Protein AF-0000000079568875 (afdb_homodimer)

pLDDT: mean 95.71, std 5.79, range [50.25, 98.94]

Radius of gyration: 26.36 Å; Cα contacts (8 Å, |Δi|>4): 1216; chains: 2; bounding box: 43×84×56 Å

Solvent-accessible surface area (backbone atoms only — not comparable to full-atom values): 26878 Å² total; per-residue (Å²): 128,64,72,65,57,73,48,36,32,41,36,48,32,33,35,35,62,74,37,26,36,55,71,49,32,50,74,90,51,99,58,26,78,40,77,42,55,37,32,36,49,31,33,36,41,29,47,96,91,43,25,36,34,37,36,36,24,55,42,72,68,55,50,71,69,42,86,59,63,56,48,77,68,51,53,69,60,60,56,35,43,78,38,34,37,56,46,73,54,25,47,32,32,36,37,34,48,71,41,40,62,25,36,47,42,66,82,63,36,82,56,31,38,32,36,36,37,44,53,37,59,55,52,73,67,38,73,61,38,68,71,44,77,63,36,46,76,38,34,44,69,66,43,53,50,52,51,51,50,36,47,74,68,67,37,52,48,72,36,86,57,68,46,72,80,53,98,39,36,33,39,35,59,36,34,9,51,41,78,25,22,38,30,40,39,37,59,48,96,64,28,29,37,24,42,30,34,66,65,22,41,30,67,61,20,57,74,66,62,41,55,52,43,66,57,30,23,42,69,37,31,56,51,28,36,53,49,50,50,62,72,24,47,93,53,23,30,79,41,44,32,24,34,58,56,54,62,73,76,33,51,56,48,95,51,80,44,36,27,43,57,60,16,53,127,128,64,72,65,57,72,47,36,33,41,37,47,31,33,35,34,62,73,37,27,37,56,70,50,32,49,74,90,51,99,59,26,78,41,76,42,54,36,33,36,49,30,36,38,41,30,48,98,91,43,26,37,34,37,36,37,24,54,42,72,69,53,50,72,68,42,86,57,64,55,48,78,68,50,52,70,60,60,56,36,42,76,38,34,37,54,44,72,54,26,47,33,32,36,37,34,49,71,41,40,63,25,37,48,43,66,81,63,36,83,56,30,37,33,38,37,36,43,54,36,58,55,52,74,67,38,74,60,38,68,70,45,77,63,37,48,75,38,32,45,72,69,43,54,51,52,52,51,51,38,48,74,68,67,37,51,49,72,36,86,56,68,45,72,81,54,99,40,36,34,39,35,58,36,34,9,54,41,79,26,22,38,30,38,38,36,58,46,96,64,28,28,36,23,41,30,33,66,65,22,42,30,66,62,21,57,75,65,64,42,54,52,43,64,57,33,23,43,71,37,32,57,51,27,36,53,48,52,49,61,72,24,47,94,54,23,30,77,42,44,33,24,34,61,56,54,60,72,75,35,51,56,47,97,52,80,44,36,27,44,56,60,15,54,126

Structure (mmCIF, N/CA/C/O backbone):
data_AF-0000000079568875-model_v1
#
loop_
_entity.id
_entity.type
_entity.pdbx_description
1 polymer 'MBL fold metallo-hydrolase'
#
loop_
_atom_site.group_PDB
_atom_site.id
_atom_site.type_symbol
_atom_site.label_atom_id
_atom_site.label_alt_id
_atom_site.label_comp_id
_atom_site.label_asym_id
_atom_site.label_entity_id
_atom_site.label_seq_id
_atom_site.pdbx_PDB_ins_code
_atom_site.Cartn_x
_atom_site.Cartn_y
_atom_site.Cartn_z
_atom_site.occupancy
_atom_site.B_iso_or_equiv
_atom_site.auth_seq_id
_atom_site.auth_comp_id
_atom_site.auth_asym_id
_atom_site.auth_atom_id
_atom_site.pdbx_PDB_model_num
ATOM 1 N N . MET A 1 1 ? 5.371 -44.625 -18.844 1 50.5 1 MET A N 1
ATOM 2 C CA . MET A 1 1 ? 5.051 -43.281 -18.406 1 50.5 1 MET A CA 1
ATOM 3 C C . MET A 1 1 ? 3.543 -43.094 -18.281 1 50.5 1 MET A C 1
ATOM 5 O O . MET A 1 1 ? 2.779 -43.562 -19.125 1 50.5 1 MET A O 1
ATOM 9 N N . SER A 1 2 ? 3.078 -42.688 -17.047 1 70.81 2 SER A N 1
ATOM 10 C CA . SER A 1 2 ? 1.64 -42.531 -16.859 1 70.81 2 SER A CA 1
ATOM 11 C C . SER A 1 2 ? 1.032 -41.594 -17.906 1 70.81 2 SER A C 1
ATOM 13 O O . SER A 1 2 ? 1.707 -40.719 -18.422 1 70.81 2 SER A O 1
ATOM 15 N N . GLU A 1 3 ? -0.053 -41.969 -18.438 1 90.38 3 GLU A N 1
ATOM 16 C CA . GLU A 1 3 ? -0.771 -41.219 -19.453 1 90.38 3 GLU A CA 1
ATOM 17 C C . GLU A 1 3 ? -0.977 -39.75 -19 1 90.38 3 GLU A C 1
ATOM 19 O O . GLU A 1 3 ? -1.307 -39.531 -17.828 1 90.38 3 GLU A O 1
ATOM 24 N N . ARG A 1 4 ? -0.599 -38.906 -19.922 1 95.25 4 ARG A N 1
ATOM 25 C CA . ARG A 1 4 ? -0.743 -37.5 -19.641 1 95.25 4 ARG A CA 1
ATOM 26 C C . ARG A 1 4 ? -2.195 -37.125 -19.328 1 95.25 4 ARG A C 1
ATOM 28 O O . ARG A 1 4 ? -3.096 -37.469 -20.109 1 95.25 4 ARG A O 1
ATOM 35 N N . GLN A 1 5 ? -2.375 -36.5 -18.203 1 96.25 5 GLN A N 1
ATOM 36 C CA . GLN A 1 5 ? -3.691 -35.969 -17.828 1 96.25 5 GLN A CA 1
ATOM 37 C C . GLN A 1 5 ? -3.959 -34.625 -18.469 1 96.25 5 GLN A C 1
ATOM 39 O O . GLN A 1 5 ? -3.057 -33.781 -18.562 1 96.25 5 GLN A O 1
ATOM 44 N N . HIS A 1 6 ? -5.242 -34.438 -18.938 1 96.62 6 HIS A N 1
ATOM 45 C CA . HIS A 1 6 ? -5.633 -33.156 -19.516 1 96.62 6 HIS A CA 1
ATOM 46 C C . HIS A 1 6 ? -6.559 -32.375 -18.578 1 96.62 6 HIS A C 1
ATOM 48 O O . HIS A 1 6 ? -7.344 -32.969 -17.844 1 96.62 6 HIS A O 1
ATOM 54 N N . GLY A 1 7 ? -6.418 -31.062 -18.594 1 97.31 7 GLY A N 1
ATOM 55 C CA . GLY A 1 7 ? -7.215 -30.203 -17.734 1 97.31 7 GLY A CA 1
ATOM 56 C C . GLY A 1 7 ? -6.414 -29.062 -17.125 1 97.31 7 GLY A C 1
ATOM 57 O O . GLY A 1 7 ? -5.344 -28.719 -17.609 1 97.31 7 GLY A O 1
ATOM 58 N N . VAL A 1 8 ? -7.047 -28.438 -16.156 1 98.62 8 VAL A N 1
ATOM 59 C CA . VAL A 1 8 ? -6.402 -27.406 -15.352 1 98.62 8 VAL A CA 1
ATOM 60 C C . VAL A 1 8 ? -6.172 -27.922 -13.938 1 98.62 8 VAL A C 1
ATOM 62 O O . VAL A 1 8 ? -7.078 -28.484 -13.32 1 98.62 8 VAL A O 1
ATOM 65 N N . PHE A 1 9 ? -4.934 -27.719 -13.453 1 98.81 9 PHE A N 1
ATOM 66 C CA . PHE A 1 9 ? -4.578 -28.344 -12.18 1 98.81 9 PHE A CA 1
ATOM 67 C C . PHE A 1 9 ? -3.818 -27.359 -11.297 1 98.81 9 PHE A C 1
ATOM 69 O O . PHE A 1 9 ? -3.105 -26.5 -11.789 1 98.81 9 PHE A O 1
ATOM 76 N N . ALA A 1 10 ? -4.035 -27.516 -10.023 1 98.88 10 ALA A N 1
ATOM 77 C CA . ALA A 1 10 ? -3.137 -26.953 -9.008 1 98.88 10 ALA A CA 1
ATOM 78 C C . ALA A 1 10 ? -2.238 -28.047 -8.422 1 98.88 10 ALA A C 1
ATOM 80 O O . ALA A 1 10 ? -2.719 -29.109 -8.023 1 98.88 10 ALA A O 1
ATOM 81 N N . LEU A 1 11 ? -0.966 -27.812 -8.422 1 98.88 11 LEU A N 1
ATOM 82 C CA . LEU A 1 11 ? -0.002 -28.719 -7.801 1 98.88 11 LEU A CA 1
ATOM 83 C C . LEU A 1 11 ? 0.6 -28.078 -6.551 1 98.88 11 LEU A C 1
ATOM 85 O O . LEU A 1 11 ? 1.311 -27.078 -6.641 1 98.88 11 LEU A O 1
ATOM 89 N N . ARG A 1 12 ? 0.285 -28.641 -5.395 1 98.81 12 ARG A N 1
ATOM 90 C CA . ARG A 1 12 ? 0.771 -28.125 -4.117 1 98.81 12 ARG A CA 1
ATOM 91 C C . ARG A 1 12 ? 2.217 -28.547 -3.873 1 98.81 12 ARG A C 1
ATOM 93 O O . ARG A 1 12 ? 2.502 -29.734 -3.697 1 98.81 12 ARG A O 1
ATOM 100 N N . TYR A 1 13 ? 3.098 -27.594 -3.797 1 98.56 13 TYR A N 1
ATOM 101 C CA . TYR A 1 13 ? 4.496 -28 -3.705 1 98.56 13 TYR A CA 1
ATOM 102 C C . TYR A 1 13 ? 5.051 -27.734 -2.311 1 98.56 13 TYR A C 1
ATOM 104 O O . TYR A 1 13 ? 6.125 -28.219 -1.959 1 98.56 13 TYR A O 1
ATOM 112 N N . ALA A 1 14 ? 4.344 -26.969 -1.514 1 98.06 14 ALA A N 1
ATOM 113 C CA . ALA A 1 14 ? 4.789 -26.703 -0.148 1 98.06 14 ALA A CA 1
ATOM 114 C C . ALA A 1 14 ? 3.633 -26.219 0.721 1 98.06 14 ALA A C 1
ATOM 116 O O . ALA A 1 14 ? 2.562 -25.875 0.208 1 98.06 14 ALA A O 1
ATOM 117 N N . ARG A 1 15 ? 3.871 -26.25 2.016 1 97.06 15 ARG A N 1
ATOM 118 C CA . ARG A 1 15 ? 2.939 -25.75 3.021 1 97.06 15 ARG A CA 1
ATOM 119 C C . ARG A 1 15 ? 3.684 -25.094 4.184 1 97.06 15 ARG A C 1
ATOM 121 O O . ARG A 1 15 ? 4.711 -25.609 4.633 1 97.06 15 ARG A O 1
ATOM 128 N N . ARG A 1 16 ? 3.18 -23.969 4.578 1 95.69 16 ARG A N 1
ATOM 129 C CA . ARG A 1 16 ? 3.641 -23.344 5.812 1 95.69 16 ARG A CA 1
ATOM 130 C C . ARG A 1 16 ? 2.537 -23.328 6.867 1 95.69 16 ARG A C 1
ATOM 132 O O . ARG A 1 16 ? 1.485 -22.719 6.664 1 95.69 16 ARG A O 1
ATOM 139 N N . SER A 1 17 ? 2.785 -23.953 8.023 1 91.81 17 SER A N 1
ATOM 140 C CA . SER A 1 17 ? 1.739 -24.109 9.031 1 91.81 17 SER A CA 1
ATOM 141 C C . SER A 1 17 ? 1.896 -23.094 10.156 1 91.81 17 SER A C 1
ATOM 143 O O . SER A 1 17 ? 0.964 -22.859 10.93 1 91.81 17 SER A O 1
ATOM 145 N N . ASP A 1 18 ? 3.029 -22.531 10.258 1 90.56 18 ASP A N 1
ATOM 146 C CA . ASP A 1 18 ? 3.311 -21.641 11.383 1 90.56 18 ASP A CA 1
ATOM 147 C C . ASP A 1 18 ? 3.104 -20.172 10.977 1 90.56 18 ASP A C 1
ATOM 149 O O . ASP A 1 18 ? 4.047 -19.391 11.008 1 90.56 18 ASP A O 1
ATOM 153 N N . SER A 1 19 ? 1.958 -19.781 10.555 1 91.56 19 SER A N 1
ATOM 154 C CA . SER A 1 19 ? 1.587 -18.406 10.266 1 91.56 19 SER A CA 1
ATOM 155 C C . SER A 1 19 ? 0.237 -18.062 10.883 1 91.56 19 SER A C 1
ATOM 157 O O . SER A 1 19 ? -0.527 -18.938 11.266 1 91.56 19 SER A O 1
ATOM 159 N N . THR A 1 20 ? 0.05 -16.875 11.078 1 91.25 20 THR A N 1
ATOM 160 C CA . THR A 1 20 ? -1.18 -16.375 11.68 1 91.25 20 THR A CA 1
ATOM 161 C C . THR A 1 20 ? -1.917 -15.453 10.719 1 91.25 20 THR A C 1
ATOM 163 O O . THR A 1 20 ? -1.398 -15.117 9.648 1 91.25 20 THR A O 1
ATOM 166 N N . ARG A 1 21 ? -3.109 -15.086 11.07 1 91.88 21 ARG A N 1
ATOM 167 C CA . ARG A 1 21 ? -3.891 -14.164 10.258 1 91.88 21 ARG A CA 1
ATOM 168 C C . ARG A 1 21 ? -3.162 -12.836 10.078 1 91.88 21 ARG A C 1
ATOM 170 O O . ARG A 1 21 ? -3.26 -12.203 9.031 1 91.88 21 ARG A O 1
ATOM 177 N N . ALA A 1 22 ? -2.404 -12.367 11.055 1 88.44 22 ALA A N 1
ATOM 178 C CA . ALA A 1 22 ? -1.67 -11.109 11 1 88.44 22 ALA A CA 1
ATOM 179 C C . ALA A 1 22 ? -0.637 -11.125 9.883 1 88.44 22 ALA A C 1
ATOM 181 O O . ALA A 1 22 ? -0.319 -10.078 9.312 1 88.44 22 ALA A O 1
ATOM 182 N N . ASP A 1 23 ? -0.276 -12.289 9.484 1 90 23 ASP A N 1
ATOM 183 C CA . ASP A 1 23 ? 0.713 -12.422 8.422 1 90 23 ASP A CA 1
ATOM 184 C C . ASP A 1 23 ? 0.075 -12.219 7.051 1 90 23 ASP A C 1
ATOM 186 O O . ASP A 1 23 ? 0.775 -11.977 6.062 1 90 23 ASP A O 1
ATOM 190 N N . HIS A 1 24 ? -1.28 -12.297 7.051 1 93.56 24 HIS A N 1
ATOM 191 C CA . HIS A 1 24 ? -1.854 -12.531 5.73 1 93.56 24 HIS A CA 1
ATOM 192 C C . HIS A 1 24 ? -2.904 -11.484 5.387 1 93.56 24 HIS A C 1
ATOM 194 O O . HIS A 1 24 ? -3.369 -11.414 4.25 1 93.56 24 HIS A O 1
ATOM 200 N N . PHE A 1 25 ? -3.242 -10.711 6.324 1 93.62 25 PH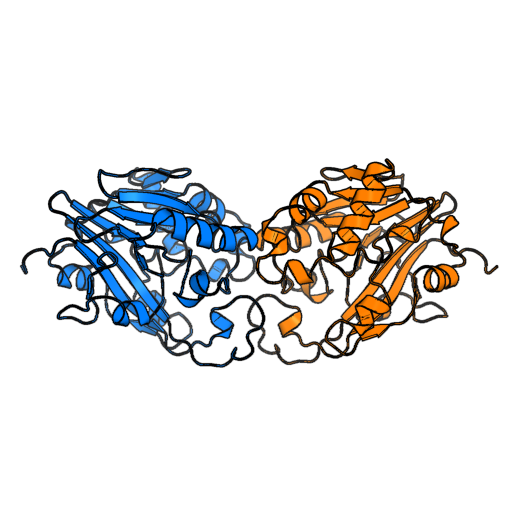E A N 1
ATOM 201 C CA . PHE A 1 25 ? -4.293 -9.742 6.035 1 93.62 25 PHE A CA 1
ATOM 202 C C . PHE A 1 25 ? -3.836 -8.328 6.379 1 93.62 25 PHE A C 1
ATOM 204 O O . PHE A 1 25 ? -3.17 -8.117 7.395 1 93.62 25 PHE A O 1
ATOM 211 N N . TYR A 1 26 ? -4.152 -7.438 5.492 1 94.56 26 TYR A N 1
ATOM 212 C CA . TYR A 1 26 ? -3.854 -6.02 5.68 1 94.56 26 TYR A CA 1
ATOM 213 C C . TYR A 1 26 ? -4.707 -5.426 6.797 1 94.56 26 TYR A C 1
ATOM 215 O O . TYR A 1 26 ? -5.914 -5.672 6.859 1 94.56 26 TYR A O 1
ATOM 223 N N . GLY A 1 27 ? -4.094 -4.598 7.633 1 85.88 27 GLY A N 1
ATOM 224 C CA . GLY A 1 27 ? -4.82 -3.918 8.695 1 85.88 27 GLY A CA 1
ATOM 225 C C . GLY A 1 27 ? -4.988 -4.766 9.945 1 85.88 27 GLY A C 1
ATOM 226 O O . GLY A 1 27 ? -4.301 -5.777 10.109 1 85.88 27 GLY A O 1
ATOM 227 N N . HIS A 1 28 ? -5.844 -4.215 10.828 1 76.31 28 HIS A N 1
ATOM 228 C CA . HIS A 1 28 ? -6.066 -4.891 12.102 1 76.31 28 HIS A CA 1
ATOM 229 C C . HIS A 1 28 ? -7.18 -5.926 11.984 1 76.31 28 HIS A C 1
ATOM 231 O O . HIS A 1 28 ? -8.234 -5.648 11.414 1 76.31 28 HIS A O 1
ATOM 237 N N . ASP A 1 29 ? -6.789 -7.105 12.336 1 77.25 29 ASP A N 1
ATOM 238 C CA . ASP A 1 29 ? -7.746 -8.195 12.477 1 77.25 29 ASP A CA 1
ATOM 239 C C . ASP A 1 29 ? -7.906 -8.609 13.938 1 77.25 29 ASP A C 1
ATOM 241 O O . ASP A 1 29 ? -6.918 -8.891 14.617 1 77.25 29 ASP A O 1
ATOM 245 N N . PRO A 1 30 ? -9.141 -8.578 14.469 1 79.56 30 PRO A N 1
ATOM 246 C CA . PRO A 1 30 ? -9.312 -9.008 15.859 1 79.56 30 PRO A CA 1
ATOM 247 C C . PRO A 1 30 ? -8.797 -10.422 16.109 1 79.56 30 PRO A C 1
ATOM 249 O O . PRO A 1 30 ? -8.477 -10.773 17.25 1 79.56 30 PRO A O 1
ATOM 252 N N . ARG A 1 31 ? -8.75 -11.258 15.102 1 87.81 31 ARG A N 1
ATOM 253 C CA . ARG A 1 31 ? -8.258 -12.625 15.195 1 87.81 31 ARG A CA 1
ATOM 254 C C . ARG A 1 31 ? -6.832 -12.742 14.664 1 87.81 31 ARG A C 1
ATOM 256 O O . ARG A 1 31 ? -6.465 -13.75 14.062 1 87.81 31 ARG A O 1
ATOM 263 N N . SER A 1 32 ? -6.078 -11.672 14.812 1 84.75 32 SER A N 1
ATOM 264 C CA . SER A 1 32 ? -4.75 -11.555 14.219 1 84.75 32 SER A CA 1
ATOM 265 C C . SER A 1 32 ? -3.855 -12.719 14.617 1 84.75 32 SER A C 1
ATOM 267 O O . SER A 1 32 ? -3.047 -13.195 13.82 1 84.75 32 SER A O 1
ATOM 269 N N . ASP A 1 33 ? -4.051 -13.32 15.766 1 87.25 33 ASP A N 1
ATOM 270 C CA . ASP A 1 33 ? -3.143 -14.336 16.281 1 87.25 33 ASP A CA 1
ATOM 271 C C . ASP A 1 33 ? -3.621 -15.742 15.906 1 87.25 33 ASP A C 1
ATOM 273 O O . ASP A 1 33 ? -2.904 -16.719 16.109 1 87.25 33 ASP A O 1
ATOM 277 N N . ASP A 1 34 ? -4.781 -15.867 15.32 1 92.94 34 ASP A N 1
ATOM 278 C CA . ASP A 1 34 ? -5.277 -17.172 14.906 1 92.94 34 ASP A CA 1
ATOM 279 C C . ASP A 1 34 ? -4.355 -17.812 13.859 1 92.94 34 ASP A C 1
ATOM 281 O O . ASP A 1 34 ? -3.887 -17.125 12.945 1 92.94 34 ASP A O 1
ATOM 285 N N . PRO A 1 35 ? -4.113 -19.125 14.133 1 93.75 35 PRO A N 1
ATOM 286 C CA . PRO A 1 35 ? -3.338 -19.828 13.102 1 93.75 35 PRO A CA 1
ATOM 287 C C . PRO A 1 35 ? -4.004 -19.766 11.727 1 93.75 35 PRO A C 1
ATOM 289 O O . PRO A 1 35 ? -5.23 -19.844 11.633 1 93.75 35 PRO A O 1
ATOM 292 N N . TYR A 1 36 ? -3.242 -19.625 10.742 1 95.12 36 TYR A N 1
ATOM 293 C CA . TYR A 1 36 ? -3.738 -19.516 9.375 1 95.12 36 TYR A CA 1
ATOM 294 C C . TYR A 1 36 ? -2.732 -20.062 8.375 1 95.12 36 TYR A C 1
ATOM 296 O O . TYR A 1 36 ? -1.979 -19.312 7.758 1 95.12 36 TYR A O 1
ATOM 304 N N . PRO A 1 37 ? -2.695 -21.375 8.172 1 95.88 37 PRO A N 1
ATOM 305 C CA . PRO A 1 37 ? -1.71 -22.016 7.297 1 95.88 37 PRO A CA 1
ATOM 306 C C . PRO A 1 37 ? -1.871 -21.594 5.836 1 95.88 37 PRO A C 1
ATOM 308 O O . PRO A 1 37 ? -2.959 -21.188 5.422 1 95.88 37 PRO A O 1
ATOM 311 N N . ILE A 1 38 ? -0.792 -21.719 5.082 1 97 38 ILE A N 1
ATOM 312 C CA . ILE A 1 38 ? -0.843 -21.375 3.666 1 97 38 ILE A CA 1
ATOM 313 C C . ILE A 1 38 ? -0.238 -22.5 2.836 1 97 38 ILE A C 1
ATOM 315 O O . ILE A 1 38 ? 0.722 -23.141 3.262 1 97 38 ILE A O 1
ATOM 319 N N . ASP A 1 39 ? -0.81 -22.766 1.746 1 98.31 39 ASP A N 1
ATOM 320 C CA . ASP A 1 39 ? -0.294 -23.703 0.75 1 98.31 39 ASP A CA 1
ATOM 321 C C . ASP A 1 39 ? 0.37 -22.953 -0.408 1 98.31 39 ASP A C 1
ATOM 323 O O . ASP A 1 39 ? 0.023 -21.812 -0.697 1 98.31 39 ASP A O 1
ATOM 327 N N . TYR A 1 40 ? 1.336 -23.594 -0.992 1 98.44 40 TYR A N 1
ATOM 328 C CA . TYR A 1 40 ? 2.025 -23.062 -2.164 1 98.44 40 TYR A CA 1
ATOM 329 C C . TYR A 1 40 ? 1.755 -23.938 -3.391 1 98.44 40 TYR A C 1
ATOM 331 O O . TYR A 1 40 ? 1.859 -25.156 -3.33 1 98.44 40 TYR A O 1
ATOM 339 N N . PHE A 1 41 ? 1.412 -23.203 -4.488 1 98.81 41 PHE A N 1
ATOM 340 C CA . PHE A 1 41 ? 1.002 -23.922 -5.688 1 98.81 41 PHE A CA 1
ATOM 341 C C . PHE A 1 41 ? 1.788 -23.453 -6.902 1 98.81 41 PHE A C 1
ATOM 343 O O . PHE A 1 41 ? 2.229 -22.297 -6.957 1 98.81 41 PHE A O 1
ATOM 350 N N . ILE A 1 42 ? 1.983 -24.312 -7.816 1 98.88 42 ILE A N 1
ATOM 351 C CA . ILE A 1 42 ? 2.07 -23.969 -9.234 1 98.88 42 ILE A CA 1
ATOM 352 C C . ILE A 1 42 ? 0.851 -24.531 -9.969 1 98.88 42 ILE A C 1
ATOM 354 O O . ILE A 1 42 ? 0.177 -25.438 -9.477 1 98.88 42 ILE A O 1
ATOM 358 N N . TRP A 1 43 ? 0.514 -23.953 -11.109 1 98.88 43 TRP A N 1
ATOM 359 C CA . TRP A 1 43 ? -0.661 -24.422 -11.844 1 98.88 43 TRP A CA 1
ATOM 360 C C . TRP A 1 43 ? -0.272 -24.938 -13.219 1 98.88 43 TRP A C 1
ATOM 362 O O . TRP A 1 43 ? 0.771 -24.562 -13.766 1 98.88 43 TRP A O 1
ATOM 372 N N . VAL A 1 44 ? -1.13 -25.812 -13.727 1 98.81 44 VAL A N 1
ATOM 373 C CA . VAL A 1 44 ? -0.852 -26.453 -15.008 1 98.81 44 VAL A CA 1
ATOM 374 C C . VAL A 1 44 ? -2.107 -26.438 -15.875 1 98.81 44 VAL A C 1
ATOM 376 O O . VAL A 1 44 ? -3.201 -26.75 -15.398 1 98.81 44 VAL A O 1
ATOM 379 N N . ILE A 1 45 ? -1.971 -25.984 -17.047 1 98.56 45 ILE A N 1
ATOM 380 C CA . ILE A 1 45 ? -2.949 -26.203 -18.109 1 98.56 45 ILE A CA 1
ATOM 381 C C . ILE A 1 45 ? -2.426 -27.234 -19.094 1 98.56 45 ILE A C 1
ATOM 383 O O . ILE A 1 45 ? -1.481 -26.969 -19.844 1 98.56 45 ILE A O 1
ATOM 387 N N . SER A 1 46 ? -2.982 -28.391 -19.062 1 98.06 46 SER A N 1
ATOM 388 C CA . SER A 1 46 ? -2.559 -29.5 -19.906 1 98.06 46 SER A CA 1
ATOM 389 C C . SER A 1 46 ? -3.586 -29.797 -21 1 98.06 46 SER A C 1
ATOM 391 O O . SER A 1 46 ? -4.703 -30.234 -20.703 1 98.06 46 SER A O 1
ATOM 393 N N . ARG A 1 47 ? -3.168 -29.562 -22.203 1 96.44 47 ARG A N 1
ATOM 394 C CA . ARG A 1 47 ? -3.99 -29.812 -23.375 1 96.44 47 ARG A CA 1
ATOM 395 C C . ARG A 1 47 ? -3.223 -30.641 -24.406 1 96.44 47 ARG A C 1
ATOM 397 O O . ARG A 1 47 ? -1.998 -30.766 -24.328 1 96.44 47 ARG A O 1
ATOM 404 N N . PRO A 1 48 ? -4.027 -31.219 -25.328 1 94.25 48 PRO A N 1
ATOM 405 C CA . PRO A 1 48 ? -3.33 -31.953 -26.391 1 94.25 48 PRO A CA 1
ATOM 406 C C . PRO A 1 48 ? -2.336 -31.078 -27.156 1 94.25 48 PRO A C 1
ATOM 408 O O . PRO A 1 48 ? -1.277 -31.562 -27.562 1 94.25 48 PRO A O 1
ATOM 411 N N . GLU A 1 49 ? -2.586 -29.828 -27.266 1 93.5 49 GLU A N 1
ATOM 412 C CA . GLU A 1 49 ? -1.794 -28.891 -28.062 1 93.5 49 GLU A CA 1
ATOM 413 C C . GLU A 1 49 ? -0.511 -28.5 -27.344 1 93.5 49 GLU A C 1
ATOM 415 O O . GLU A 1 49 ? 0.446 -28.031 -27.969 1 93.5 49 GLU A O 1
ATOM 420 N N . GLY A 1 50 ? -0.569 -28.625 -26 1 95.19 50 GLY A N 1
ATOM 421 C CA . GLY A 1 50 ? 0.609 -28.203 -25.266 1 95.19 50 GLY A CA 1
ATOM 422 C C . GLY A 1 50 ? 0.362 -28.094 -23.766 1 95.19 50 GLY A C 1
ATOM 423 O O . GLY A 1 50 ? -0.747 -28.359 -23.297 1 95.19 50 GLY A O 1
ATOM 424 N N . VAL A 1 51 ? 1.461 -27.828 -23.078 1 98.25 51 VAL A N 1
ATOM 425 C CA . VAL A 1 51 ? 1.408 -27.703 -21.625 1 98.25 51 VAL A CA 1
ATOM 426 C C . VAL A 1 51 ? 1.881 -26.312 -21.203 1 98.25 51 VAL A C 1
ATOM 428 O O . VAL A 1 51 ? 2.959 -25.875 -21.609 1 98.25 51 VAL A O 1
ATOM 431 N N . THR A 1 52 ? 1.011 -25.625 -20.469 1 98.62 52 THR A N 1
ATOM 432 C CA . THR A 1 52 ? 1.345 -24.359 -19.844 1 98.62 52 THR A CA 1
ATOM 433 C C . THR A 1 52 ? 1.479 -24.516 -18.328 1 98.62 52 THR A C 1
ATOM 435 O O . THR A 1 52 ? 0.605 -25.094 -17.688 1 98.62 52 THR A O 1
ATOM 438 N N . VAL A 1 53 ? 2.598 -24.062 -17.797 1 98.88 53 VAL A N 1
ATOM 439 C CA . VAL A 1 53 ? 2.791 -24 -16.359 1 98.88 53 VAL A CA 1
ATOM 440 C C . VAL A 1 53 ? 2.746 -22.547 -15.891 1 98.88 53 VAL A C 1
ATOM 442 O O . VAL A 1 53 ? 3.268 -21.656 -16.562 1 98.88 53 VAL A O 1
ATOM 445 N N . ILE A 1 54 ? 2.061 -22.281 -14.797 1 98.94 54 ILE A N 1
ATOM 446 C CA . ILE A 1 54 ? 1.959 -20.953 -14.195 1 98.94 54 ILE A CA 1
ATOM 447 C C . ILE A 1 54 ? 2.729 -20.922 -12.875 1 98.94 54 ILE A C 1
ATOM 449 O O . ILE A 1 54 ? 2.379 -21.625 -11.93 1 98.94 54 ILE A O 1
ATOM 453 N N . ASP A 1 55 ? 3.738 -20.047 -12.828 1 98.75 55 ASP A N 1
ATOM 454 C CA . ASP A 1 55 ? 4.668 -19.859 -11.719 1 98.75 55 ASP A CA 1
ATOM 455 C C . ASP A 1 55 ? 5.605 -21.047 -11.57 1 98.75 55 ASP A C 1
ATOM 457 O O . ASP A 1 55 ? 5.371 -22.109 -12.156 1 98.75 55 ASP A O 1
ATOM 461 N N . ALA A 1 56 ? 6.664 -20.859 -10.812 1 98.12 56 ALA A N 1
ATOM 462 C CA . ALA A 1 56 ? 7.754 -21.844 -10.781 1 98.12 56 ALA A CA 1
ATOM 463 C C . ALA A 1 56 ? 8.141 -22.172 -9.344 1 98.12 56 ALA A C 1
ATOM 465 O O . ALA A 1 56 ? 9.211 -22.734 -9.102 1 98.12 56 ALA A O 1
ATOM 466 N N . GLY A 1 57 ? 7.336 -21.781 -8.367 1 97.69 57 GLY A N 1
ATOM 467 C CA . GLY A 1 57 ? 7.559 -22.109 -6.969 1 97.69 57 GLY A CA 1
ATOM 468 C C . GLY A 1 57 ? 8.891 -21.609 -6.445 1 97.69 57 GLY A C 1
ATOM 469 O O . GLY A 1 57 ? 9.461 -20.656 -6.992 1 97.69 57 GLY A O 1
ATOM 470 N N . TYR A 1 58 ? 9.297 -22.078 -5.277 1 96.81 58 TYR A N 1
ATOM 471 C CA . TYR A 1 58 ? 10.648 -21.906 -4.754 1 96.81 58 TYR A CA 1
ATOM 472 C C . TYR A 1 58 ? 11.352 -23.25 -4.605 1 96.81 58 TYR A C 1
ATOM 474 O O . TYR A 1 58 ? 10.719 -24.312 -4.703 1 96.81 58 TYR A O 1
ATOM 482 N N . THR A 1 59 ? 12.664 -23.266 -4.395 1 95.5 59 THR A N 1
ATOM 483 C CA . THR A 1 59 ? 13.461 -24.484 -4.363 1 95.5 59 THR A CA 1
ATOM 484 C C . THR A 1 59 ? 13.508 -25.062 -2.949 1 95.5 59 THR A C 1
ATOM 486 O O . THR A 1 59 ? 13.195 -24.359 -1.979 1 95.5 59 THR A O 1
ATOM 489 N N . ARG A 1 60 ? 13.891 -26.328 -2.883 1 94.38 60 ARG A N 1
ATOM 490 C CA . ARG A 1 60 ? 14.117 -26.969 -1.595 1 94.38 60 ARG A CA 1
ATOM 491 C C . ARG A 1 60 ? 15.133 -26.188 -0.763 1 94.38 60 ARG A C 1
ATOM 493 O O . ARG A 1 60 ? 15 -26.094 0.459 1 94.38 60 ARG A O 1
ATOM 500 N N . GLU A 1 61 ? 16.156 -25.688 -1.398 1 92.38 61 GLU A N 1
ATOM 501 C CA . GLU A 1 61 ? 17.156 -24.891 -0.72 1 92.38 61 GLU A CA 1
ATOM 502 C C . GLU A 1 61 ? 16.547 -23.641 -0.08 1 92.38 61 GLU A C 1
ATOM 504 O O . GLU A 1 61 ? 16.812 -23.328 1.08 1 92.38 61 GLU A O 1
ATOM 509 N N . VAL A 1 62 ? 15.711 -22.953 -0.856 1 92.5 62 VAL A N 1
ATOM 510 C CA . VAL A 1 62 ? 15.031 -21.766 -0.346 1 92.5 62 VAL A CA 1
ATOM 511 C C . VAL A 1 62 ? 14.109 -22.156 0.812 1 92.5 62 VAL A C 1
ATOM 513 O O . VAL A 1 62 ? 14.031 -21.438 1.812 1 92.5 62 VAL A O 1
ATOM 516 N N . SER A 1 63 ? 13.43 -23.25 0.658 1 92.88 63 SER A N 1
ATOM 517 C CA . SER A 1 63 ? 12.555 -23.75 1.713 1 92.88 63 SER A CA 1
ATOM 518 C C . SER A 1 63 ? 13.305 -23.906 3.029 1 92.88 63 SER A C 1
ATOM 520 O O . SER A 1 63 ? 12.789 -23.562 4.094 1 92.88 63 SER A O 1
ATOM 522 N N . SER A 1 64 ? 14.5 -24.391 2.984 1 90.81 64 SER A N 1
ATOM 523 C CA . SER A 1 64 ? 15.297 -24.688 4.172 1 90.81 64 SER A CA 1
ATOM 524 C C . SER A 1 64 ? 15.852 -23.406 4.789 1 90.81 64 SER A C 1
ATOM 526 O O . SER A 1 64 ? 16.188 -23.375 5.977 1 90.81 64 SER A O 1
ATOM 528 N N . GLN A 1 65 ? 15.969 -22.391 4.035 1 88.12 65 GLN A N 1
ATOM 529 C CA . GLN A 1 65 ? 16.594 -21.156 4.488 1 88.12 65 GLN A CA 1
ATOM 530 C C . GLN A 1 65 ? 15.562 -20.203 5.09 1 88.12 65 GLN A C 1
ATOM 532 O O . GLN A 1 65 ? 15.906 -19.344 5.906 1 88.12 65 GLN A O 1
ATOM 537 N N . ARG A 1 66 ? 14.445 -20.344 4.688 1 86 66 ARG A N 1
ATOM 538 C CA . ARG A 1 66 ? 13.43 -19.375 5.098 1 86 66 ARG A CA 1
ATOM 539 C C . ARG A 1 66 ? 12.852 -19.734 6.461 1 86 66 ARG A C 1
ATOM 541 O O . ARG A 1 66 ? 12.75 -20.906 6.809 1 86 66 ARG A O 1
ATOM 548 N N . VAL A 1 67 ? 12.547 -18.672 7.098 1 71.94 67 VAL A N 1
ATOM 549 C CA . VAL A 1 67 ? 11.984 -18.797 8.438 1 71.94 67 VAL A CA 1
ATOM 550 C C . VAL A 1 67 ? 10.602 -19.438 8.359 1 71.94 67 VAL A C 1
ATOM 552 O O . VAL A 1 67 ? 9.859 -19.219 7.395 1 71.94 67 VAL A O 1
ATOM 555 N N . GLY A 1 68 ? 10.297 -20.188 9.305 1 73.88 68 GLY A N 1
ATOM 556 C CA . GLY A 1 68 ? 8.992 -20.828 9.438 1 73.88 68 GLY A CA 1
ATOM 557 C C . GLY A 1 68 ? 9.016 -22.297 9.055 1 73.88 68 GLY A C 1
ATOM 558 O O . GLY A 1 68 ? 9.875 -22.734 8.297 1 73.88 68 GLY A O 1
ATOM 559 N N . ASP A 1 69 ? 8.281 -23.094 9.75 1 81 69 ASP A N 1
ATOM 560 C CA . ASP A 1 69 ? 8.148 -24.516 9.461 1 81 69 ASP A CA 1
ATOM 561 C C . ASP A 1 69 ? 7.461 -24.75 8.117 1 81 69 ASP A C 1
ATOM 563 O O . ASP A 1 69 ? 6.23 -24.672 8.023 1 81 69 ASP A O 1
ATOM 567 N N . ARG A 1 70 ? 8.273 -24.891 7.047 1 90.38 70 ARG A N 1
ATOM 568 C CA . ARG A 1 70 ? 7.754 -25.172 5.715 1 90.38 70 ARG A CA 1
ATOM 569 C C . ARG A 1 70 ? 7.961 -26.641 5.344 1 90.38 70 ARG A C 1
ATOM 571 O O . ARG A 1 70 ? 9.062 -27.156 5.484 1 90.38 70 ARG A O 1
ATOM 578 N N . GLN A 1 71 ? 6.934 -27.219 5.066 1 94.94 71 GLN A N 1
ATOM 579 C CA . GLN A 1 71 ? 6.988 -28.562 4.5 1 94.94 71 GLN A CA 1
ATOM 580 C C . GLN A 1 71 ? 7.062 -28.516 2.975 1 94.94 71 GLN A C 1
ATOM 582 O O . GLN A 1 71 ? 6.18 -27.953 2.324 1 94.94 71 GLN A O 1
ATOM 587 N N . TYR A 1 72 ? 8.102 -29.062 2.473 1 97.19 72 TYR A N 1
ATOM 588 C CA . TYR A 1 72 ? 8.328 -29.094 1.031 1 97.19 72 TYR A CA 1
ATOM 589 C C . TYR A 1 72 ? 7.887 -30.438 0.441 1 97.19 72 TYR A C 1
ATOM 591 O O . TYR A 1 72 ? 8.352 -31.484 0.875 1 97.19 72 TYR A O 1
ATOM 599 N N . TYR A 1 73 ? 7.02 -30.391 -0.567 1 97.56 73 TYR A N 1
ATOM 600 C CA . TYR A 1 73 ? 6.379 -31.609 -1.035 1 97.56 73 TYR A CA 1
ATOM 601 C C . TYR A 1 73 ? 7.023 -32.094 -2.324 1 97.56 73 TYR A C 1
ATOM 603 O O . TYR A 1 73 ? 6.93 -33.281 -2.658 1 97.56 73 TYR A O 1
ATOM 611 N N . GLY A 1 74 ? 7.633 -31.203 -3.109 1 97.19 74 GLY A N 1
ATOM 612 C CA . GLY A 1 74 ? 8.305 -31.719 -4.285 1 97.19 74 GLY A CA 1
ATOM 613 C C . GLY A 1 74 ? 8.695 -30.656 -5.281 1 97.19 74 GLY A C 1
ATOM 614 O O . GLY A 1 74 ? 8.094 -29.578 -5.316 1 97.19 74 GLY A O 1
ATOM 615 N N . ASP A 1 75 ? 9.633 -31 -6.125 1 97.88 75 ASP A N 1
ATOM 616 C CA . ASP A 1 75 ? 10.07 -30.156 -7.234 1 97.88 75 ASP A CA 1
ATOM 617 C C . ASP A 1 75 ? 9.117 -30.281 -8.422 1 97.88 75 ASP A C 1
ATOM 619 O O . ASP A 1 75 ? 8.289 -31.188 -8.477 1 97.88 75 ASP A O 1
ATOM 623 N N . PRO A 1 76 ? 9.234 -29.312 -9.344 1 97.94 76 PRO A N 1
ATOM 624 C CA . PRO A 1 76 ? 8.312 -29.328 -10.484 1 97.94 76 PRO A CA 1
ATOM 625 C C . PRO A 1 76 ? 8.352 -30.641 -11.258 1 97.94 76 PRO A C 1
ATOM 627 O O . PRO A 1 76 ? 7.312 -31.109 -11.727 1 97.94 76 PRO A O 1
ATOM 630 N N . ASP A 1 77 ? 9.547 -31.234 -11.438 1 97.56 77 ASP A N 1
ATOM 631 C CA . ASP A 1 77 ? 9.633 -32.5 -12.18 1 97.56 77 ASP A CA 1
ATOM 632 C C . ASP A 1 77 ? 8.82 -33.594 -11.508 1 97.56 77 ASP A C 1
ATOM 634 O O . ASP A 1 77 ? 8.086 -34.312 -12.172 1 97.56 77 ASP A O 1
ATOM 638 N N . GLU A 1 78 ? 8.906 -33.656 -10.188 1 97.69 78 GLU A N 1
ATOM 639 C CA . GLU A 1 78 ? 8.141 -34.625 -9.414 1 97.69 78 GLU A CA 1
ATOM 640 C C . GLU A 1 78 ? 6.641 -34.344 -9.531 1 97.69 78 GLU A C 1
ATOM 642 O O . GLU A 1 78 ? 5.855 -35.281 -9.773 1 97.69 78 GLU A O 1
ATOM 647 N N . LEU A 1 79 ? 6.25 -33.156 -9.367 1 98.25 79 LEU A N 1
ATOM 648 C CA . LEU A 1 79 ? 4.84 -32.781 -9.32 1 98.25 79 LEU A CA 1
ATOM 649 C C . LEU A 1 79 ? 4.191 -32.938 -10.688 1 98.25 79 LEU A C 1
ATOM 651 O O . LEU A 1 79 ? 3.066 -33.406 -10.805 1 98.25 79 LEU A O 1
ATOM 655 N N . LEU A 1 80 ? 4.855 -32.469 -11.719 1 98.62 80 LEU A N 1
ATOM 656 C CA . LEU A 1 80 ? 4.344 -32.625 -13.078 1 98.62 80 LEU A CA 1
ATOM 657 C C . LEU A 1 80 ? 4.242 -34.094 -13.445 1 98.62 80 LEU A C 1
ATOM 659 O O . LEU A 1 80 ? 3.346 -34.5 -14.188 1 98.62 80 LEU A O 1
ATOM 663 N N . GLY A 1 81 ? 5.16 -34.844 -12.906 1 98.38 81 GLY A N 1
ATOM 664 C CA . GLY A 1 81 ? 5.129 -36.281 -13.141 1 98.38 81 GLY A CA 1
ATOM 665 C C . GLY A 1 81 ? 3.838 -36.938 -12.68 1 98.38 81 GLY A C 1
ATOM 666 O O . GLY A 1 81 ? 3.406 -37.938 -13.25 1 98.38 81 GLY A O 1
ATOM 667 N N . LEU A 1 82 ? 3.193 -36.375 -11.648 1 98 82 LEU A N 1
ATOM 668 C CA . LEU A 1 82 ? 1.919 -36.875 -11.148 1 98 82 LEU A CA 1
ATOM 669 C C . LEU A 1 82 ? 0.848 -36.812 -12.234 1 98 82 LEU A C 1
ATOM 671 O O . LEU A 1 82 ? -0.162 -37.531 -12.164 1 98 82 LEU A O 1
ATOM 675 N N . LEU A 1 83 ? 1.076 -35.969 -13.25 1 98.25 83 LEU A N 1
ATOM 676 C CA . LEU A 1 83 ? 0.112 -35.75 -14.328 1 98.25 83 LEU A CA 1
ATOM 677 C C . LEU A 1 83 ? 0.604 -36.375 -15.633 1 98.25 83 LEU A C 1
ATOM 679 O O . LEU A 1 83 ? -0.007 -36.188 -16.688 1 98.25 83 LEU A O 1
ATOM 683 N N . GLY A 1 84 ? 1.758 -37.031 -15.508 1 98.06 84 GLY A N 1
ATOM 684 C CA . GLY A 1 84 ? 2.346 -37.625 -16.703 1 98.06 84 GLY A CA 1
ATOM 685 C C . GLY A 1 84 ? 3.037 -36.594 -17.594 1 98.06 84 GLY A C 1
ATOM 686 O O . GLY A 1 84 ? 3.105 -36.781 -18.812 1 98.06 84 GLY A O 1
ATOM 687 N N . ILE A 1 85 ? 3.445 -35.594 -17.062 1 98.31 85 ILE A N 1
ATOM 688 C CA . ILE A 1 85 ? 4.059 -34.5 -17.797 1 98.31 85 ILE A CA 1
ATOM 689 C C . ILE A 1 85 ? 5.539 -34.406 -17.438 1 98.31 85 ILE A C 1
ATOM 691 O O . ILE A 1 85 ? 5.898 -34.406 -16.266 1 98.31 85 ILE A O 1
ATOM 695 N N . GLY A 1 86 ? 6.402 -34.406 -18.453 1 97.62 86 GLY A N 1
ATOM 696 C CA . GLY A 1 86 ? 7.809 -34.094 -18.25 1 97.62 86 GLY A CA 1
ATOM 697 C C . GLY A 1 86 ? 8.133 -32.625 -18.375 1 97.62 86 GLY A C 1
ATOM 698 O O . GLY A 1 86 ? 7.34 -31.859 -18.922 1 97.62 86 GLY A O 1
ATOM 699 N N . LEU A 1 87 ? 9.281 -32.312 -17.844 1 98 87 LEU A N 1
ATOM 700 C CA . LEU A 1 87 ? 9.695 -30.906 -17.906 1 98 87 LEU A CA 1
ATOM 701 C C . LEU A 1 87 ? 9.836 -30.453 -19.359 1 98 87 LEU A C 1
ATOM 703 O O . LEU A 1 87 ? 9.555 -29.297 -19.688 1 98 87 LEU A O 1
ATOM 707 N N . ASP A 1 88 ? 10.242 -31.312 -20.234 1 97 88 ASP A N 1
ATOM 708 C CA . ASP A 1 88 ? 10.445 -31 -21.641 1 97 88 ASP A CA 1
ATOM 709 C C . ASP A 1 88 ? 9.117 -30.828 -22.375 1 97 88 ASP A C 1
ATOM 711 O O . ASP A 1 88 ? 9.078 -30.297 -23.484 1 97 88 ASP A O 1
ATOM 715 N N . ASP A 1 89 ? 8.047 -31.281 -21.734 1 97.25 89 ASP A N 1
ATOM 716 C CA . ASP A 1 89 ? 6.719 -31.172 -22.328 1 97.25 89 ASP A CA 1
ATOM 717 C C . ASP A 1 89 ? 6.16 -29.766 -22.188 1 97.25 89 ASP A C 1
ATOM 719 O O . ASP A 1 89 ? 5.199 -29.391 -22.859 1 97.25 89 ASP A O 1
ATOM 723 N N . VAL A 1 90 ? 6.699 -28.984 -21.328 1 98.5 90 VAL A N 1
ATOM 724 C CA . VAL A 1 90 ? 6.188 -27.656 -21.031 1 98.5 90 VAL A CA 1
ATOM 725 C C . VAL A 1 90 ? 6.641 -26.672 -22.125 1 98.5 90 VAL A C 1
ATOM 727 O O . VAL A 1 90 ? 7.84 -26.469 -22.312 1 98.5 90 VAL A O 1
ATOM 730 N N . ASP A 1 91 ? 5.699 -26.109 -22.766 1 97.56 91 ASP A N 1
ATOM 731 C CA . ASP A 1 91 ? 6.059 -25.234 -23.859 1 97.56 91 ASP A CA 1
ATOM 732 C C . ASP A 1 91 ? 5.852 -23.766 -23.484 1 97.56 91 ASP A C 1
ATOM 734 O O . ASP A 1 91 ? 6.371 -22.859 -24.141 1 97.56 91 ASP A O 1
ATOM 738 N N . THR A 1 92 ? 5.023 -23.516 -22.5 1 98.56 92 THR A N 1
ATOM 739 C CA . THR A 1 92 ? 4.734 -22.172 -22.031 1 98.56 92 THR A CA 1
ATOM 740 C C . THR A 1 92 ? 4.875 -22.078 -20.516 1 98.56 92 THR A C 1
ATOM 742 O O . THR A 1 92 ? 4.402 -22.953 -19.797 1 98.56 92 THR A O 1
ATOM 745 N N . LEU A 1 93 ? 5.594 -21.094 -20.047 1 98.81 93 LEU A N 1
ATOM 746 C CA . LEU A 1 93 ? 5.684 -20.734 -18.641 1 98.81 93 LEU A CA 1
ATOM 747 C C . LEU A 1 93 ? 5.188 -19.312 -18.406 1 98.81 93 LEU A C 1
ATOM 749 O O . LEU A 1 93 ? 5.656 -18.375 -19.062 1 98.81 93 LEU A O 1
ATOM 753 N N . VAL A 1 94 ? 4.168 -19.125 -17.578 1 98.88 94 VAL A N 1
ATOM 754 C CA . VAL A 1 94 ? 3.662 -17.797 -17.219 1 98.88 94 VAL A CA 1
ATOM 755 C C . VAL A 1 94 ? 4.086 -17.438 -15.797 1 98.88 94 VAL A C 1
ATOM 757 O O . VAL A 1 94 ? 3.857 -18.219 -14.867 1 98.88 94 VAL A O 1
ATOM 760 N N . LEU A 1 95 ? 4.746 -16.359 -15.633 1 98.62 95 LEU A N 1
ATOM 761 C CA . LEU A 1 95 ? 5.031 -15.836 -14.305 1 98.62 95 LEU A CA 1
ATOM 762 C C . LEU A 1 95 ? 4.004 -14.781 -13.906 1 98.62 95 LEU A C 1
ATOM 764 O O . LEU A 1 95 ? 3.895 -13.734 -14.555 1 98.62 95 LEU A O 1
ATOM 768 N N . THR A 1 96 ? 3.326 -15.109 -12.875 1 98.81 96 THR A N 1
ATOM 769 C CA . THR A 1 96 ? 2.316 -14.164 -12.414 1 98.81 96 THR A CA 1
ATOM 770 C C . THR A 1 96 ? 2.969 -12.914 -11.828 1 98.81 96 THR A C 1
ATOM 772 O O . THR A 1 96 ? 2.506 -11.797 -12.062 1 98.81 96 THR A O 1
ATOM 775 N N . HIS A 1 97 ? 3.953 -13.094 -11.016 1 98.44 97 HIS A N 1
ATOM 776 C CA . HIS A 1 97 ? 4.758 -12.008 -10.469 1 98.44 97 HIS A CA 1
ATOM 777 C C . HIS A 1 97 ? 6.098 -12.523 -9.953 1 98.44 97 HIS A C 1
ATOM 779 O O . HIS A 1 97 ? 6.391 -13.711 -10.047 1 98.44 97 HIS A O 1
ATOM 785 N N . LEU A 1 98 ? 6.922 -11.648 -9.406 1 97.94 98 LEU A N 1
ATOM 786 C CA . LEU A 1 98 ? 8.328 -12.023 -9.266 1 97.94 98 LEU A CA 1
ATOM 787 C C . LEU A 1 98 ? 8.695 -12.188 -7.797 1 97.94 98 LEU A C 1
ATOM 789 O O . LEU A 1 98 ? 9.844 -11.961 -7.414 1 97.94 98 LEU A O 1
ATOM 793 N N . HIS A 1 99 ? 7.766 -12.523 -6.918 1 98 99 HIS A N 1
ATOM 794 C CA . HIS A 1 99 ? 8.133 -12.922 -5.562 1 98 99 HIS A CA 1
ATOM 795 C C . HIS A 1 99 ? 8.852 -14.266 -5.559 1 98 99 HIS A C 1
ATOM 797 O O . HIS A 1 99 ? 8.664 -15.078 -6.473 1 98 99 HIS A O 1
ATOM 803 N N . TYR A 1 100 ? 9.516 -14.555 -4.5 1 96.31 100 TYR A N 1
ATOM 804 C CA . TYR A 1 100 ? 10.438 -15.672 -4.395 1 96.31 100 TYR A CA 1
ATOM 805 C C . TYR A 1 100 ? 9.711 -17 -4.555 1 96.31 100 TYR A C 1
ATOM 807 O O . TYR A 1 100 ? 10.289 -17.984 -5.035 1 96.31 100 TYR A O 1
ATOM 815 N N . ASP A 1 101 ? 8.484 -17.016 -4.152 1 97.06 101 ASP A N 1
ATOM 816 C CA . ASP A 1 101 ? 7.781 -18.297 -4.145 1 97.06 101 ASP A CA 1
ATOM 817 C C . ASP A 1 101 ? 7.09 -18.547 -5.484 1 97.06 101 ASP A C 1
ATOM 819 O O . ASP A 1 101 ? 6.328 -19.516 -5.621 1 97.06 101 ASP A O 1
ATOM 823 N N . HIS A 1 102 ? 7.41 -17.797 -6.508 1 98.19 102 HIS A N 1
ATOM 824 C CA . HIS A 1 102 ? 6.824 -17.984 -7.832 1 98.19 102 HIS A CA 1
ATOM 825 C C . HIS A 1 102 ? 7.906 -18.125 -8.898 1 98.19 102 HIS A C 1
ATOM 827 O O . HIS A 1 102 ? 7.605 -18.391 -10.062 1 98.19 102 HIS A O 1
ATOM 833 N N . THR A 1 103 ? 9.172 -17.953 -8.539 1 97.75 103 THR A N 1
ATOM 834 C CA . THR A 1 103 ? 10.195 -17.781 -9.57 1 97.75 103 THR A CA 1
ATOM 835 C C . THR A 1 103 ? 11.32 -18.797 -9.391 1 97.75 103 THR A C 1
ATOM 837 O O . THR A 1 103 ? 12.312 -18.75 -10.117 1 97.75 103 THR A O 1
ATOM 840 N N . GLY A 1 104 ? 11.281 -19.703 -8.539 1 96.88 104 GLY A N 1
ATOM 841 C CA . GLY A 1 104 ? 12.414 -20.469 -8.055 1 96.88 104 GLY A CA 1
ATOM 842 C C . GLY A 1 104 ? 12.969 -21.438 -9.078 1 96.88 104 GLY A C 1
ATOM 843 O O . GLY A 1 104 ? 14.148 -21.781 -9.047 1 96.88 104 GLY A O 1
ATOM 844 N N . HIS A 1 105 ? 12.125 -21.953 -9.992 1 97.56 105 HIS A N 1
ATOM 845 C CA . HIS A 1 105 ? 12.547 -23.016 -10.906 1 97.56 105 HIS A CA 1
ATOM 846 C C . HIS A 1 105 ? 12.469 -22.547 -12.359 1 97.56 105 HIS A C 1
ATOM 848 O O . HIS A 1 105 ? 12.086 -23.312 -13.242 1 97.56 105 HIS A O 1
ATOM 854 N N . LEU A 1 106 ? 12.797 -21.344 -12.617 1 96.69 106 LEU A N 1
ATOM 855 C CA . LEU A 1 106 ? 12.688 -20.781 -13.953 1 96.69 106 LEU A CA 1
ATOM 856 C C . LEU A 1 106 ? 13.547 -21.562 -14.945 1 96.69 106 LEU A C 1
ATOM 858 O O . LEU A 1 106 ? 13.172 -21.719 -16.109 1 96.69 106 LEU A O 1
ATOM 862 N N . ARG A 1 107 ? 14.617 -22.156 -14.523 1 95 107 ARG A N 1
ATOM 863 C CA . ARG A 1 107 ? 15.578 -22.812 -15.391 1 95 107 ARG A CA 1
ATOM 864 C C . ARG A 1 107 ? 15.188 -24.266 -15.641 1 95 107 ARG A C 1
ATOM 866 O O . ARG A 1 107 ? 15.82 -24.953 -16.438 1 95 107 ARG A O 1
ATOM 873 N N . ALA A 1 108 ? 14.172 -24.688 -15 1 96.38 108 ALA A N 1
ATOM 874 C CA . ALA A 1 108 ? 13.82 -26.109 -15.031 1 96.38 108 ALA A CA 1
ATOM 875 C C . ALA A 1 108 ? 13.133 -26.484 -16.344 1 96.38 108 ALA A C 1
ATOM 877 O O . ALA A 1 108 ? 13.008 -27.656 -16.672 1 96.38 108 ALA A O 1
ATOM 878 N N . PHE A 1 109 ? 12.672 -25.469 -17.109 1 97.25 109 PHE A N 1
ATOM 879 C CA . PHE A 1 109 ? 11.828 -25.734 -18.266 1 97.25 109 PHE A CA 1
ATOM 880 C C . PHE A 1 109 ? 12.578 -25.406 -19.562 1 97.25 109 PHE A C 1
ATOM 882 O O . PHE A 1 109 ? 12.406 -24.312 -20.125 1 97.25 109 PHE A O 1
ATOM 889 N N . PRO A 1 110 ? 13.227 -26.375 -20.172 1 95.5 110 PRO A N 1
ATOM 890 C CA . PRO A 1 110 ? 14.156 -26.078 -21.266 1 95.5 110 PRO A CA 1
ATOM 891 C C . PRO A 1 110 ? 13.445 -25.594 -22.531 1 95.5 110 PRO A C 1
ATOM 893 O O . PRO A 1 110 ? 14.031 -24.859 -23.312 1 95.5 110 PRO A O 1
ATOM 896 N N . ASN A 1 111 ? 12.234 -25.984 -22.734 1 96.81 111 ASN A N 1
ATOM 897 C CA . ASN A 1 111 ? 11.562 -25.688 -23.984 1 96.81 111 ASN A CA 1
ATOM 898 C C . ASN A 1 111 ? 10.539 -24.562 -23.812 1 96.81 111 ASN A C 1
ATOM 900 O O . ASN A 1 111 ? 9.945 -24.109 -24.797 1 96.81 111 ASN A O 1
ATOM 904 N N . ALA A 1 112 ? 10.297 -24.172 -22.625 1 97.88 112 ALA A N 1
ATOM 905 C CA . ALA A 1 112 ? 9.203 -23.234 -22.359 1 97.88 112 ALA A CA 1
ATOM 906 C C . ALA A 1 112 ? 9.586 -21.812 -22.75 1 97.88 112 ALA A C 1
ATOM 908 O O . ALA A 1 112 ? 10.719 -21.391 -22.531 1 97.88 112 ALA A O 1
ATOM 909 N N . ARG A 1 113 ? 8.664 -21.172 -23.344 1 98 113 ARG A N 1
ATOM 910 C CA . ARG A 1 113 ? 8.727 -19.719 -23.469 1 98 113 ARG A CA 1
ATOM 911 C C . ARG A 1 113 ? 7.992 -19.047 -22.297 1 98 113 ARG A C 1
ATOM 913 O O . ARG A 1 113 ? 6.871 -19.422 -21.969 1 98 113 ARG A O 1
ATOM 920 N N . LEU A 1 114 ? 8.672 -18.031 -21.797 1 98.62 114 LEU A N 1
ATOM 921 C CA . LEU A 1 114 ? 8.164 -17.406 -20.578 1 98.62 114 LEU A CA 1
ATOM 922 C C . LEU A 1 114 ? 7.371 -16.141 -20.906 1 98.62 114 LEU A C 1
ATOM 924 O O . LEU A 1 114 ? 7.758 -15.375 -21.797 1 98.62 114 LEU A O 1
ATOM 928 N N . TRP A 1 115 ? 6.219 -15.945 -20.25 1 98.88 115 TRP A N 1
ATOM 929 C CA . TRP A 1 115 ? 5.43 -14.727 -20.297 1 98.88 115 TRP A CA 1
ATOM 930 C C . TRP A 1 115 ? 5.469 -13.984 -18.969 1 98.88 115 TRP A C 1
ATOM 932 O O . TRP A 1 115 ? 5.293 -14.594 -17.906 1 98.88 115 TRP A O 1
ATOM 942 N N . VAL A 1 116 ? 5.738 -12.672 -18.984 1 98.75 116 VAL A N 1
ATOM 943 C CA . VAL A 1 116 ? 5.781 -11.859 -17.781 1 98.75 116 VAL A CA 1
ATOM 944 C C . VAL A 1 116 ? 5.434 -10.414 -18.109 1 98.75 116 VAL A C 1
ATOM 946 O O . VAL A 1 116 ? 5.68 -9.953 -19.219 1 98.75 116 VAL A O 1
ATOM 949 N N . GLN A 1 117 ? 4.844 -9.719 -17.234 1 98.81 117 GLN A N 1
ATOM 950 C CA . GLN A 1 117 ? 4.465 -8.32 -17.422 1 98.81 117 GLN A CA 1
ATOM 951 C C . GLN A 1 117 ? 5.684 -7.406 -17.344 1 98.81 117 GLN A C 1
ATOM 953 O O . GLN A 1 117 ? 6.539 -7.566 -16.469 1 98.81 117 GLN A O 1
ATOM 958 N N . GLN A 1 118 ? 5.711 -6.457 -18.188 1 98.69 118 GLN A N 1
ATOM 959 C CA . GLN A 1 118 ? 6.773 -5.457 -18.25 1 98.69 118 GLN A CA 1
ATOM 960 C C . GLN A 1 118 ? 6.938 -4.746 -16.922 1 98.69 118 GLN A C 1
ATOM 962 O O . GLN A 1 118 ? 8.055 -4.527 -16.453 1 98.69 118 GLN A O 1
ATOM 967 N N . ARG A 1 119 ? 5.879 -4.383 -16.266 1 98.38 119 ARG A N 1
ATOM 968 C CA . ARG A 1 119 ? 5.887 -3.645 -15 1 98.38 119 ARG A CA 1
ATOM 969 C C . ARG A 1 119 ? 6.613 -4.426 -13.914 1 98.38 119 ARG A C 1
ATOM 971 O O . ARG A 1 119 ? 7.27 -3.84 -13.055 1 98.38 119 ARG A O 1
ATOM 978 N N . GLU A 1 120 ? 6.445 -5.742 -13.914 1 97.81 120 GLU A N 1
ATOM 979 C CA . GLU A 1 120 ? 7.168 -6.586 -12.961 1 97.81 120 GLU A CA 1
ATOM 980 C C . GLU A 1 120 ? 8.672 -6.535 -13.211 1 97.81 120 GLU A C 1
ATOM 982 O O . GLU A 1 120 ? 9.453 -6.312 -12.281 1 97.81 120 GLU A O 1
ATOM 987 N N . VAL A 1 121 ? 8.992 -6.738 -14.414 1 98 121 VAL A N 1
ATOM 988 C CA . VAL A 1 121 ? 10.406 -6.762 -14.781 1 98 121 VAL A CA 1
ATOM 989 C C . VAL A 1 121 ? 11.055 -5.43 -14.414 1 98 121 VAL A C 1
ATOM 991 O O . VAL A 1 121 ? 12.102 -5.402 -13.758 1 98 121 VAL A O 1
ATOM 994 N N . GLU A 1 122 ? 10.406 -4.359 -14.789 1 97.94 122 GLU A N 1
ATOM 995 C CA . GLU A 1 122 ? 10.953 -3.031 -14.539 1 97.94 122 GLU A CA 1
ATOM 996 C C . GLU A 1 122 ? 11.086 -2.768 -13.039 1 97.94 122 GLU A C 1
ATOM 998 O O . GLU A 1 122 ? 12.133 -2.293 -12.578 1 97.94 122 GLU A O 1
ATOM 1003 N N . PHE A 1 123 ? 10.148 -3.043 -12.281 1 98.06 123 PHE A N 1
ATOM 1004 C CA . PHE A 1 123 ? 10.133 -2.727 -10.859 1 98.06 123 PHE A CA 1
ATOM 1005 C C . PHE A 1 123 ? 11.25 -3.463 -10.125 1 98.06 123 PHE A C 1
ATOM 1007 O O . PHE A 1 123 ? 12 -2.861 -9.359 1 98.06 123 PHE A O 1
ATOM 1014 N N . TRP A 1 124 ? 11.367 -4.719 -10.359 1 96.62 124 TRP A N 1
ATOM 1015 C CA . TRP A 1 124 ? 12.258 -5.551 -9.562 1 96.62 124 TRP A CA 1
ATOM 1016 C C . TRP A 1 124 ? 13.711 -5.355 -9.992 1 96.62 124 TRP A C 1
ATOM 1018 O O . TRP A 1 124 ? 14.617 -5.965 -9.414 1 96.62 124 TRP A O 1
ATOM 1028 N N . HIS A 1 125 ? 13.906 -4.492 -10.984 1 96.69 125 HIS A N 1
ATOM 1029 C CA . HIS A 1 125 ? 15.258 -4.098 -11.352 1 96.69 125 HIS A CA 1
ATOM 1030 C C . HIS A 1 125 ? 15.609 -2.734 -10.766 1 96.69 125 HIS A C 1
ATOM 1032 O O . HIS A 1 125 ? 16.75 -2.266 -10.914 1 96.69 125 HIS A O 1
ATOM 1038 N N . LEU A 1 126 ? 14.695 -2.113 -10.07 1 96.19 126 LEU A N 1
ATOM 1039 C CA . LEU A 1 126 ? 14.945 -0.809 -9.469 1 96.19 126 LEU A CA 1
ATOM 1040 C C . LEU A 1 126 ? 15.883 -0.937 -8.273 1 96.19 126 LEU A C 1
ATOM 1042 O O . LEU A 1 126 ? 15.828 -1.93 -7.539 1 96.19 126 LEU A O 1
ATOM 1046 N N . PRO A 1 127 ? 16.625 0.136 -7.969 1 95.44 127 PRO A N 1
ATOM 1047 C CA . PRO A 1 127 ? 17.516 0.114 -6.805 1 95.44 127 PRO A CA 1
ATOM 1048 C C . PRO A 1 127 ? 16.766 -0.008 -5.484 1 95.44 127 PRO A C 1
ATOM 1050 O O . PRO A 1 127 ? 17.266 -0.628 -4.539 1 95.44 127 PRO A O 1
ATOM 1053 N N . LEU A 1 128 ? 15.617 0.515 -5.426 1 95.81 128 LEU A N 1
ATOM 1054 C CA . LEU A 1 128 ? 14.867 0.558 -4.18 1 95.81 128 LEU A CA 1
ATOM 1055 C C . LEU A 1 128 ? 14.57 -0.851 -3.674 1 95.81 128 LEU A C 1
ATOM 1057 O O . LEU A 1 128 ? 14.516 -1.082 -2.463 1 95.81 128 LEU A O 1
ATOM 1061 N N . VAL A 1 129 ? 14.383 -1.843 -4.574 1 95.56 129 VAL A N 1
ATOM 1062 C CA . VAL A 1 129 ? 13.953 -3.176 -4.164 1 95.56 129 VAL A CA 1
ATOM 1063 C C . VAL A 1 129 ? 15.125 -3.936 -3.553 1 95.56 129 VAL A C 1
ATOM 1065 O O . VAL A 1 129 ? 14.945 -4.996 -2.951 1 95.56 129 VAL A O 1
ATOM 1068 N N . LYS A 1 130 ? 16.297 -3.424 -3.656 1 94.44 130 LYS A N 1
ATOM 1069 C CA . LYS A 1 130 ? 17.484 -4.062 -3.098 1 94.44 130 LYS A CA 1
ATOM 1070 C C . LYS A 1 130 ? 17.703 -3.645 -1.646 1 94.44 130 LYS A C 1
ATOM 1072 O O . LYS A 1 130 ? 18.469 -4.289 -0.916 1 94.44 130 LYS A O 1
ATOM 1077 N N . THR A 1 131 ? 17 -2.539 -1.226 1 94.94 131 THR A N 1
ATOM 1078 C CA . THR A 1 131 ? 17.438 -1.962 0.037 1 94.94 131 THR A CA 1
ATOM 1079 C C . THR A 1 131 ? 16.25 -1.678 0.955 1 94.94 131 THR A C 1
ATOM 1081 O O . THR A 1 131 ? 16.422 -1.561 2.17 1 94.94 131 THR A O 1
ATOM 1084 N N . ARG A 1 132 ? 15.078 -1.53 0.4 1 96.56 132 ARG A N 1
ATOM 1085 C CA . ARG A 1 132 ? 14 -0.979 1.215 1 96.56 132 ARG A CA 1
ATOM 1086 C C . ARG A 1 132 ? 13.086 -2.086 1.739 1 96.56 132 ARG A C 1
ATOM 1088 O O . ARG A 1 132 ? 12.641 -2.943 0.975 1 96.56 132 ARG A O 1
ATOM 1095 N N . GLY A 1 133 ? 12.859 -2.023 3.023 1 94.62 133 GLY A N 1
ATOM 1096 C CA . GLY A 1 133 ? 11.875 -2.895 3.645 1 94.62 133 GLY A CA 1
ATOM 1097 C C . GLY A 1 133 ? 12.148 -4.367 3.402 1 94.62 133 GLY A C 1
ATOM 1098 O O . GLY A 1 133 ? 13.281 -4.828 3.541 1 94.62 133 GLY A O 1
ATOM 1099 N N . ASP A 1 134 ? 11.062 -5.047 3.035 1 93.75 134 ASP A N 1
ATOM 1100 C CA . ASP A 1 134 ? 11.141 -6.496 2.885 1 93.75 134 ASP A CA 1
ATOM 1101 C C . ASP A 1 134 ? 11.445 -6.883 1.438 1 93.75 134 ASP A C 1
ATOM 1103 O O . ASP A 1 134 ? 11.5 -8.07 1.104 1 93.75 134 ASP A O 1
ATOM 1107 N N . TYR A 1 135 ? 11.68 -5.906 0.577 1 95.44 135 TYR A N 1
ATOM 1108 C CA . TYR A 1 135 ? 11.812 -6.184 -0.849 1 95.44 135 TYR A CA 1
ATOM 1109 C C . TYR A 1 135 ? 12.969 -7.148 -1.109 1 95.44 135 TYR A C 1
ATOM 1111 O O . TYR A 1 135 ? 12.836 -8.078 -1.91 1 95.44 135 TYR A O 1
ATOM 1119 N N . PRO A 1 136 ? 14.109 -7.016 -0.405 1 94.12 136 PRO A N 1
ATOM 1120 C CA . PRO A 1 136 ? 15.203 -7.949 -0.652 1 94.12 136 PRO A CA 1
ATOM 1121 C C . PRO A 1 136 ? 14.836 -9.398 -0.339 1 94.12 136 PRO A C 1
ATOM 1123 O O . PRO A 1 136 ? 15.383 -10.32 -0.942 1 94.12 136 PRO A O 1
ATOM 1126 N N . SER A 1 137 ? 13.914 -9.562 0.552 1 92.94 137 SER A N 1
ATOM 1127 C CA . SER A 1 137 ? 13.508 -10.914 0.929 1 92.94 137 SER A CA 1
ATOM 1128 C C . SER A 1 137 ? 12.383 -11.422 0.035 1 92.94 137 SER A C 1
ATOM 1130 O O . SER A 1 137 ? 12.141 -12.625 -0.036 1 92.94 137 SER A O 1
ATOM 1132 N N . LEU A 1 138 ? 11.711 -10.555 -0.639 1 95.31 138 LEU A N 1
ATOM 1133 C CA . LEU A 1 138 ? 10.547 -10.922 -1.439 1 95.31 138 LEU A CA 1
ATOM 1134 C C . LEU A 1 138 ? 10.969 -11.391 -2.826 1 95.31 138 LEU A C 1
ATOM 1136 O O . LEU A 1 138 ? 10.18 -12.023 -3.537 1 95.31 138 LEU A O 1
ATOM 1140 N N . HIS A 1 139 ? 12.055 -11.008 -3.234 1 89.5 139 HIS A N 1
ATOM 1141 C CA . HIS A 1 139 ? 12.57 -11.414 -4.539 1 89.5 139 HIS A CA 1
ATOM 1142 C C . HIS A 1 139 ? 14.055 -11.75 -4.465 1 89.5 139 HIS A C 1
ATOM 1144 O O . HIS A 1 139 ? 14.891 -10.875 -4.227 1 89.5 139 HIS A O 1
ATOM 1150 N N . GLY A 1 140 ? 14.383 -13.008 -4.75 1 86.12 140 GLY A N 1
ATOM 1151 C CA . GLY A 1 140 ? 15.766 -13.445 -4.613 1 86.12 140 GLY A CA 1
ATOM 1152 C C . GLY A 1 140 ? 16.641 -13 -5.766 1 86.12 140 GLY A C 1
ATOM 1153 O O . GLY A 1 140 ? 16.219 -13.039 -6.926 1 86.12 140 GLY A O 1
ATOM 1154 N N . ALA A 1 141 ? 17.859 -12.609 -5.473 1 87.69 141 ALA A N 1
ATOM 1155 C CA . ALA A 1 141 ? 18.828 -12.156 -6.477 1 87.69 141 ALA A CA 1
ATOM 1156 C C . ALA A 1 141 ? 19.062 -13.234 -7.535 1 87.69 141 ALA A C 1
ATOM 1158 O O . ALA A 1 141 ? 19.156 -12.93 -8.727 1 87.69 141 ALA A O 1
ATOM 1159 N N . SER A 1 142 ? 19.094 -14.438 -7.145 1 91.5 142 SER A N 1
ATOM 1160 C CA . SER A 1 142 ? 19.344 -15.539 -8.07 1 91.5 142 SER A CA 1
ATOM 1161 C C . SER A 1 142 ? 18.203 -15.695 -9.062 1 91.5 142 SER A C 1
ATOM 1163 O O . SER A 1 142 ? 18.406 -16.078 -10.211 1 91.5 142 SER A O 1
ATOM 1165 N N . ASP A 1 143 ? 17.016 -15.445 -8.594 1 92.94 143 ASP A N 1
ATOM 1166 C CA . ASP A 1 143 ? 15.844 -15.555 -9.453 1 92.94 143 ASP A CA 1
ATOM 1167 C C . ASP A 1 143 ? 15.828 -14.445 -10.508 1 92.94 143 ASP A C 1
ATOM 1169 O O . ASP A 1 143 ? 15.453 -14.672 -11.656 1 92.94 143 ASP A O 1
ATOM 1173 N N . VAL A 1 144 ? 16.234 -13.273 -10.109 1 92.44 144 VAL A N 1
ATOM 1174 C CA . VAL A 1 144 ? 16.344 -12.164 -11.039 1 92.44 144 VAL A CA 1
ATOM 1175 C C . VAL A 1 144 ? 17.375 -12.492 -12.117 1 92.44 144 VAL A C 1
ATOM 1177 O O . VAL A 1 144 ? 17.141 -12.25 -13.305 1 92.44 144 VAL A O 1
ATOM 1180 N N . ASP A 1 145 ? 18.5 -13.086 -11.703 1 95 145 ASP A N 1
ATOM 1181 C CA . ASP A 1 145 ? 19.531 -13.492 -12.648 1 95 145 ASP A CA 1
ATOM 1182 C C . ASP A 1 145 ? 18.984 -14.5 -13.656 1 95 145 ASP A C 1
ATOM 1184 O O . ASP A 1 145 ? 19.297 -14.422 -14.844 1 95 145 ASP A O 1
ATOM 1188 N N . ALA A 1 146 ? 18.266 -15.438 -13.18 1 96.69 146 ALA A N 1
ATOM 1189 C CA . ALA A 1 146 ? 17.688 -16.453 -14.047 1 96.69 146 ALA A CA 1
ATOM 1190 C C . ALA A 1 146 ? 16.766 -15.82 -15.086 1 96.69 146 ALA A C 1
ATOM 1192 O O . ALA A 1 146 ? 16.797 -16.188 -16.266 1 96.69 146 ALA A O 1
ATOM 1193 N N . LEU A 1 147 ? 15.938 -14.883 -14.641 1 97.75 147 LEU A N 1
ATOM 1194 C CA . LEU A 1 147 ? 15.047 -14.18 -15.555 1 97.75 147 LEU A CA 1
ATOM 1195 C C . LEU A 1 147 ? 15.844 -13.414 -16.609 1 97.75 147 LEU A C 1
ATOM 1197 O O . LEU A 1 147 ? 15.531 -13.484 -17.797 1 97.75 147 LEU A O 1
ATOM 1201 N N . ASP A 1 148 ? 16.875 -12.742 -16.172 1 97.81 148 ASP A N 1
ATOM 1202 C CA . ASP A 1 148 ? 17.703 -11.977 -17.094 1 97.81 148 ASP A CA 1
ATOM 1203 C C . ASP A 1 148 ? 18.375 -12.883 -18.109 1 97.81 148 ASP A C 1
ATOM 1205 O O . ASP A 1 148 ? 18.5 -12.523 -19.281 1 97.81 148 ASP A O 1
ATOM 1209 N N . GLU A 1 149 ? 18.812 -13.984 -17.656 1 97.75 149 GLU A N 1
ATOM 1210 C CA . GLU A 1 149 ? 19.406 -14.969 -18.562 1 97.75 149 GLU A CA 1
ATOM 1211 C C . GLU A 1 149 ? 18.406 -15.391 -19.641 1 97.75 149 GLU A C 1
ATOM 1213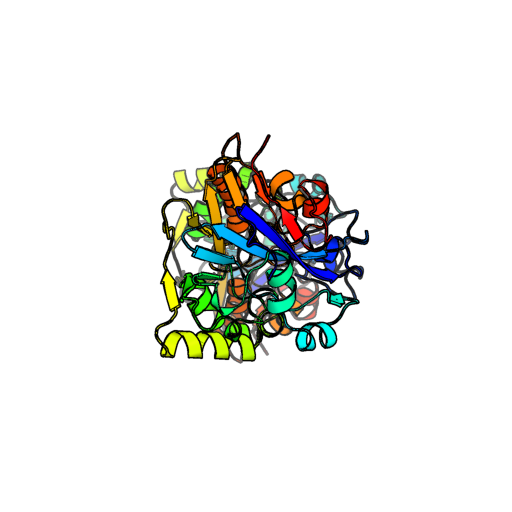 O O . GLU A 1 149 ? 18.734 -15.461 -20.828 1 97.75 149 GLU A O 1
ATOM 1218 N N . LEU A 1 150 ? 17.203 -15.672 -19.203 1 98.06 150 LEU A N 1
ATOM 1219 C CA . LEU A 1 150 ? 16.172 -16.078 -20.141 1 98.06 150 LEU A CA 1
ATOM 1220 C C . LEU A 1 150 ? 15.859 -14.961 -21.125 1 98.06 150 LEU A C 1
ATOM 1222 O O . LEU A 1 150 ? 15.586 -15.211 -22.297 1 98.06 150 LEU A O 1
ATOM 1226 N N . ILE A 1 151 ? 15.828 -13.734 -20.641 1 98.06 151 ILE A N 1
ATOM 1227 C CA . ILE A 1 151 ? 15.602 -12.578 -21.5 1 98.06 151 ILE A CA 1
ATOM 1228 C C . ILE A 1 151 ? 16.703 -12.5 -22.562 1 98.06 151 ILE A C 1
ATOM 1230 O O . ILE A 1 151 ? 16.422 -12.32 -23.75 1 98.06 151 ILE A O 1
ATOM 1234 N N . THR A 1 152 ? 17.922 -12.703 -22.156 1 97.56 152 THR A N 1
ATOM 1235 C CA . THR A 1 152 ? 19.062 -12.656 -23.062 1 97.56 152 THR A CA 1
ATOM 1236 C C . THR A 1 152 ? 18.969 -13.75 -24.125 1 97.56 152 THR A C 1
ATOM 1238 O O . THR A 1 152 ? 19.344 -13.547 -25.281 1 97.56 152 THR A O 1
ATOM 1241 N N . GLN A 1 153 ? 18.422 -14.844 -23.75 1 97.5 153 GLN A N 1
ATOM 1242 C CA . GLN A 1 153 ? 18.266 -15.984 -24.641 1 97.5 153 GLN A CA 1
ATOM 1243 C C . GLN A 1 153 ? 17.047 -15.82 -25.547 1 97.5 153 GLN A C 1
ATOM 1245 O O . GLN A 1 153 ? 16.719 -16.719 -26.328 1 97.5 153 GLN A O 1
ATOM 1250 N N . GLN A 1 154 ? 16.328 -14.719 -25.391 1 97.5 154 GLN A N 1
ATOM 1251 C CA . GLN A 1 154 ? 15.148 -14.406 -26.188 1 97.5 154 GLN A CA 1
ATOM 1252 C C . GLN A 1 154 ? 14.047 -15.438 -25.969 1 97.5 154 GLN A C 1
ATOM 1254 O O . GLN A 1 154 ? 13.352 -15.812 -26.922 1 97.5 154 GLN A O 1
ATOM 1259 N N . ARG A 1 155 ? 13.891 -15.891 -24.75 1 98.12 155 ARG A N 1
ATOM 1260 C CA . ARG A 1 155 ? 12.883 -16.891 -24.406 1 98.12 155 ARG A CA 1
ATOM 1261 C C . ARG A 1 155 ? 11.773 -16.281 -23.562 1 98.12 155 ARG A C 1
ATOM 1263 O O . ARG A 1 155 ? 10.992 -17 -22.938 1 98.12 155 ARG A O 1
ATOM 1270 N N . VAL A 1 156 ? 11.766 -14.977 -23.531 1 98.69 156 VAL A N 1
ATOM 1271 C CA . VAL A 1 156 ? 10.789 -14.305 -22.672 1 98.69 156 VAL A CA 1
ATOM 1272 C C . VAL A 1 156 ? 9.922 -13.375 -23.516 1 98.69 156 VAL A C 1
ATOM 1274 O O . VAL A 1 156 ? 10.438 -12.547 -24.266 1 98.69 156 VAL A O 1
ATOM 1277 N N . ASN A 1 157 ? 8.641 -13.555 -23.438 1 98.62 157 ASN A N 1
ATOM 1278 C CA . ASN A 1 157 ? 7.668 -12.586 -23.922 1 98.62 157 ASN A CA 1
ATOM 1279 C C . ASN A 1 157 ? 7.27 -11.586 -22.844 1 98.62 157 ASN A C 1
ATOM 1281 O O . ASN A 1 157 ? 6.504 -11.914 -21.938 1 98.62 157 ASN A O 1
ATOM 1285 N N . ILE A 1 158 ? 7.797 -10.391 -22.922 1 98.69 158 ILE A N 1
ATOM 1286 C CA . ILE A 1 158 ? 7.43 -9.32 -22.016 1 98.69 158 ILE A CA 1
ATOM 1287 C C . ILE A 1 158 ? 6.191 -8.594 -22.531 1 98.69 158 ILE A C 1
ATOM 1289 O O . ILE A 1 158 ? 6.203 -8.047 -23.641 1 98.69 158 ILE A O 1
ATOM 1293 N N . ILE A 1 159 ? 5.152 -8.617 -21.781 1 98.75 159 ILE A N 1
ATOM 1294 C CA . ILE A 1 159 ? 3.883 -8.062 -22.234 1 98.75 159 ILE A CA 1
ATOM 1295 C C . ILE A 1 159 ? 3.508 -6.855 -21.375 1 98.75 159 ILE A C 1
ATOM 1297 O O . ILE A 1 159 ? 4.07 -6.652 -20.297 1 98.75 159 ILE A O 1
ATOM 1301 N N . ASP A 1 160 ? 2.631 -6.031 -21.922 1 98.44 160 ASP A N 1
ATOM 1302 C CA . ASP A 1 160 ? 2.1 -4.867 -21.234 1 98.44 160 ASP A CA 1
ATOM 1303 C C . ASP A 1 160 ? 0.577 -4.816 -21.312 1 98.44 160 ASP A C 1
ATOM 1305 O O . ASP A 1 160 ? 0.023 -4.184 -22.219 1 98.44 160 ASP A O 1
ATOM 1309 N N . GLY A 1 161 ? 0.022 -5.477 -20.406 1 98.56 161 GLY A N 1
ATOM 1310 C CA . GLY A 1 161 ? -1.432 -5.512 -20.406 1 98.56 161 GLY A CA 1
ATOM 1311 C C . GLY A 1 161 ? -1.993 -6.891 -20.703 1 98.56 161 GLY A C 1
ATOM 1312 O O . GLY A 1 161 ? -1.333 -7.902 -20.453 1 98.56 161 GLY A O 1
ATOM 1313 N N . ASP A 1 162 ? -3.244 -6.945 -21.094 1 98.81 162 ASP A N 1
ATOM 1314 C CA . ASP A 1 162 ? -3.963 -8.195 -21.344 1 98.81 162 ASP A CA 1
ATOM 1315 C C . ASP A 1 162 ? -3.559 -8.805 -22.688 1 98.81 162 ASP A C 1
ATOM 1317 O O . ASP A 1 162 ? -3.387 -8.086 -23.672 1 98.81 162 ASP A O 1
ATOM 1321 N N . VAL A 1 163 ? -3.439 -10.102 -22.719 1 98.62 163 VAL A N 1
ATOM 1322 C CA . VAL A 1 163 ? -3.121 -10.773 -23.969 1 98.62 163 VAL A CA 1
ATOM 1323 C C . VAL A 1 163 ? -3.766 -12.156 -23.984 1 98.62 163 VAL A C 1
ATOM 1325 O O . VAL A 1 163 ? -3.91 -12.797 -22.938 1 98.62 163 VAL A O 1
ATOM 1328 N N . GLU A 1 164 ? -4.246 -12.555 -25.109 1 98.5 164 GLU A N 1
ATOM 1329 C CA . GLU A 1 164 ? -4.594 -13.953 -25.344 1 98.5 164 GLU A CA 1
ATOM 1330 C C . GLU A 1 164 ? -3.391 -14.75 -25.844 1 98.5 164 GLU A C 1
ATOM 1332 O O . GLU A 1 164 ? -2.834 -14.445 -26.906 1 98.5 164 GLU A O 1
ATOM 1337 N N . ILE A 1 165 ? -2.998 -15.805 -25.078 1 97.06 165 ILE A N 1
ATOM 1338 C CA . ILE A 1 165 ? -1.78 -16.484 -25.5 1 97.06 165 ILE A CA 1
ATOM 1339 C C . ILE A 1 165 ? -2.141 -17.734 -26.297 1 97.06 165 ILE A C 1
ATOM 1341 O O . ILE A 1 165 ? -1.285 -18.312 -26.969 1 97.06 165 ILE A O 1
ATOM 1345 N N . ASP A 1 166 ? -3.387 -18.203 -26.281 1 95.88 166 ASP A N 1
ATOM 1346 C CA . ASP A 1 166 ? -3.971 -19.219 -27.156 1 95.88 166 ASP A CA 1
ATOM 1347 C C . ASP A 1 166 ? -5.496 -19.156 -27.125 1 95.88 166 ASP A C 1
ATOM 1349 O O . ASP A 1 166 ? -6.07 -18.172 -26.656 1 95.88 166 ASP A O 1
ATOM 1353 N N . GLU A 1 167 ? -6.16 -20.156 -27.641 1 94.38 167 GLU A N 1
ATOM 1354 C CA . GLU A 1 167 ? -7.602 -20.094 -27.844 1 94.38 167 GLU A CA 1
ATOM 1355 C C . GLU A 1 167 ? -8.352 -20.141 -26.516 1 94.38 167 GLU A C 1
ATOM 1357 O O . GLU A 1 167 ? -9.492 -19.672 -26.438 1 94.38 167 GLU A O 1
ATOM 1362 N N . VAL A 1 168 ? -7.699 -20.656 -25.484 1 95.44 168 VAL A N 1
ATOM 1363 C CA . VAL A 1 168 ? -8.484 -20.891 -24.281 1 95.44 168 VAL A CA 1
ATOM 1364 C C . VAL A 1 168 ? -7.863 -20.141 -23.109 1 95.44 168 VAL A C 1
ATOM 1366 O O . VAL A 1 168 ? -8.469 -20.031 -22.031 1 95.44 168 VAL A O 1
ATOM 1369 N N . THR A 1 169 ? -6.637 -19.609 -23.266 1 98.31 169 THR A N 1
ATOM 1370 C CA . THR A 1 169 ? -5.91 -19.016 -22.156 1 98.31 169 THR A CA 1
ATOM 1371 C C . THR A 1 169 ? -5.629 -17.531 -22.422 1 98.31 169 THR A C 1
ATOM 1373 O O . THR A 1 169 ? -5.094 -17.172 -23.469 1 98.31 169 THR A O 1
ATOM 1376 N N . SER A 1 170 ? -6.031 -16.672 -21.5 1 98.81 170 SER A N 1
ATOM 1377 C CA . SER A 1 170 ? -5.715 -15.25 -21.547 1 98.81 170 SER A CA 1
ATOM 1378 C C . SER A 1 170 ? -5.035 -14.781 -20.266 1 98.81 170 SER A C 1
ATOM 1380 O O . SER A 1 170 ? -5.297 -15.32 -19.188 1 98.81 170 SER A O 1
ATOM 1382 N N . LEU A 1 171 ? -4.109 -13.844 -20.422 1 98.94 171 LEU A N 1
ATOM 1383 C CA . LEU A 1 171 ? -3.367 -13.203 -19.344 1 98.94 171 LEU A CA 1
ATOM 1384 C C . LEU A 1 171 ? -3.887 -11.797 -19.078 1 98.94 171 LEU A C 1
ATOM 1386 O O . LEU A 1 171 ? -4.129 -11.039 -20.031 1 98.94 171 LEU A O 1
ATOM 1390 N N . HIS A 1 172 ? -4.07 -11.453 -17.844 1 98.94 172 HIS A N 1
ATOM 1391 C CA . HIS A 1 172 ? -4.633 -10.156 -17.469 1 98.94 172 HIS A CA 1
ATOM 1392 C C . HIS A 1 172 ? -3.789 -9.477 -16.391 1 98.94 172 HIS A C 1
ATOM 1394 O O . HIS A 1 172 ? -3.525 -10.062 -15.344 1 98.94 172 HIS A O 1
ATOM 1400 N N . MET A 1 173 ? -3.418 -8.227 -16.672 1 98.88 173 MET A N 1
ATOM 1401 C CA . MET A 1 173 ? -2.568 -7.508 -15.727 1 98.88 173 MET A CA 1
ATOM 1402 C C . MET A 1 173 ? -3.402 -6.879 -14.617 1 98.88 173 MET A C 1
ATOM 1404 O O . MET A 1 173 ? -4.402 -6.211 -14.891 1 98.88 173 MET A O 1
ATOM 1408 N N . VAL A 1 174 ? -3.068 -7.164 -13.422 1 98.62 174 VAL A N 1
ATOM 1409 C CA . VAL A 1 174 ? -3.602 -6.453 -12.258 1 98.62 174 VAL A CA 1
ATOM 1410 C C . VAL A 1 174 ? -2.453 -5.992 -11.367 1 98.62 174 VAL A C 1
ATOM 1412 O O . VAL A 1 174 ? -1.377 -6.594 -11.367 1 98.62 174 VAL A O 1
ATOM 1415 N N . ALA A 1 175 ? -2.654 -4.938 -10.633 1 98.12 175 ALA A N 1
ATOM 1416 C CA . ALA A 1 175 ? -1.667 -4.434 -9.68 1 98.12 175 ALA A CA 1
ATOM 1417 C C . ALA A 1 175 ? -2.148 -4.617 -8.25 1 98.12 175 ALA A C 1
ATOM 1419 O O . ALA A 1 175 ? -3.109 -5.348 -7.996 1 98.12 175 ALA A O 1
ATOM 1420 N N . GLY A 1 176 ? -1.398 -4.082 -7.336 1 98.44 176 GLY A N 1
ATOM 1421 C CA . GLY A 1 176 ? -1.817 -4.047 -5.945 1 98.44 176 GLY A CA 1
ATOM 1422 C C . GLY A 1 176 ? -0.882 -4.805 -5.02 1 98.44 176 GLY A C 1
ATOM 1423 O O . GLY A 1 176 ? -0.178 -4.199 -4.211 1 98.44 176 GLY A O 1
ATOM 1424 N N . HIS A 1 177 ? -0.765 -6.113 -5.141 1 98.56 177 HIS A N 1
ATOM 1425 C CA . HIS A 1 177 ? 0.157 -6.945 -4.379 1 98.56 177 HIS A CA 1
ATOM 1426 C C . HIS A 1 177 ? 1.591 -6.777 -4.871 1 98.56 177 HIS A C 1
ATOM 1428 O O . HIS A 1 177 ? 2.525 -6.73 -4.07 1 98.56 177 HIS A O 1
ATOM 1434 N N . SER A 1 178 ? 1.675 -6.711 -6.07 1 98.12 178 SER A N 1
ATOM 1435 C CA . SER A 1 178 ? 2.879 -6.348 -6.809 1 98.12 178 SER A CA 1
ATOM 1436 C C . SER A 1 178 ? 2.57 -5.324 -7.898 1 98.12 178 SER A C 1
ATOM 1438 O O . SER A 1 178 ? 1.407 -4.98 -8.125 1 98.12 178 SER A O 1
ATOM 1440 N N . PRO A 1 179 ? 3.547 -4.762 -8.516 1 97.25 179 PRO A N 1
ATOM 1441 C CA . PRO A 1 179 ? 3.307 -3.627 -9.414 1 97.25 179 PRO A CA 1
ATOM 1442 C C . PRO A 1 179 ? 2.436 -3.996 -10.609 1 97.25 179 PRO A C 1
ATOM 1444 O O . PRO A 1 179 ? 1.694 -3.154 -11.125 1 97.25 179 PRO A O 1
ATOM 1447 N N . GLY A 1 180 ? 2.541 -5.121 -11.094 1 97.44 180 GLY A N 1
ATOM 1448 C CA . GLY A 1 180 ? 1.815 -5.578 -12.273 1 97.44 180 GLY A CA 1
ATOM 1449 C C . GLY A 1 180 ? 1.792 -7.086 -12.406 1 97.44 180 GLY A C 1
ATOM 1450 O O . GLY A 1 180 ? 2.33 -7.637 -13.375 1 97.44 180 GLY A O 1
ATOM 1451 N N . MET A 1 181 ? 1.03 -7.746 -11.68 1 98 181 MET A N 1
ATOM 1452 C CA . MET A 1 181 ? 1.01 -9.203 -11.758 1 98 181 MET A CA 1
ATOM 1453 C C . MET A 1 181 ? 0.031 -9.68 -12.828 1 98 181 MET A C 1
ATOM 1455 O O . MET A 1 181 ? -0.739 -8.883 -13.367 1 98 181 MET A O 1
ATOM 1459 N N . THR A 1 182 ? 0.114 -10.914 -13.156 1 98.81 182 THR A N 1
ATOM 1460 C CA . THR A 1 182 ? -0.725 -11.539 -14.164 1 98.81 182 THR A CA 1
ATOM 1461 C C . THR A 1 182 ? -1.732 -12.492 -13.523 1 98.81 182 THR A C 1
ATOM 1463 O O . THR A 1 182 ? -1.359 -13.344 -12.719 1 98.81 182 THR A O 1
ATOM 1466 N N . VAL A 1 183 ? -2.975 -12.266 -13.836 1 98.88 183 VAL A N 1
ATOM 1467 C CA . VAL A 1 183 ? -4.059 -13.211 -13.586 1 98.88 183 VAL A CA 1
ATOM 1468 C C . VAL A 1 183 ? -4.332 -14.031 -14.844 1 98.88 183 VAL A C 1
ATOM 1470 O O . VAL A 1 183 ? -4.359 -13.484 -15.953 1 98.88 183 VAL A O 1
ATOM 1473 N N . VAL A 1 184 ? -4.57 -15.336 -14.695 1 98.94 184 VAL A N 1
ATOM 1474 C CA . VAL A 1 184 ? -4.746 -16.203 -15.859 1 98.94 184 VAL A CA 1
ATOM 1475 C C . VAL A 1 184 ? -6.191 -16.688 -15.922 1 98.94 184 VAL A C 1
ATOM 1477 O O . VAL A 1 184 ? -6.727 -17.203 -14.945 1 98.94 184 VAL A O 1
ATOM 1480 N N . ARG A 1 185 ? -6.844 -16.484 -17.016 1 98.88 185 ARG A N 1
ATOM 1481 C CA . ARG A 1 185 ? -8.172 -17.031 -17.266 1 98.88 185 ARG A CA 1
ATOM 1482 C C . ARG A 1 185 ? -8.109 -18.188 -18.266 1 98.88 185 ARG A C 1
ATOM 1484 O O . ARG A 1 185 ? -7.496 -18.062 -19.328 1 98.88 185 ARG A O 1
ATOM 1491 N N . VAL A 1 186 ? -8.719 -19.281 -17.922 1 98.56 186 VAL A N 1
ATOM 1492 C CA . VAL A 1 186 ? -8.758 -20.469 -18.75 1 98.56 186 VAL A CA 1
ATOM 1493 C C . VAL A 1 186 ? -10.211 -20.844 -19.047 1 98.56 186 VAL A C 1
ATOM 1495 O O . VAL A 1 186 ? -10.977 -21.141 -18.141 1 98.56 186 VAL A O 1
ATOM 1498 N N . ARG A 1 187 ? -10.523 -20.859 -20.281 1 96.19 187 ARG A N 1
ATOM 1499 C CA . ARG A 1 187 ? -11.836 -21.328 -20.719 1 96.19 187 ARG A CA 1
ATOM 1500 C C . ARG A 1 187 ? -11.773 -22.781 -21.172 1 96.19 187 ARG A C 1
ATOM 1502 O O . ARG A 1 187 ? -11.07 -23.125 -22.125 1 96.19 187 ARG A O 1
ATOM 1509 N N . GLN A 1 188 ? -12.391 -23.672 -20.406 1 92.81 188 GLN A N 1
ATOM 1510 C CA . GLN A 1 188 ? -12.438 -25.094 -20.766 1 92.81 188 GLN A CA 1
ATOM 1511 C C . GLN A 1 188 ? -13.875 -25.609 -20.766 1 92.81 188 GLN A C 1
ATOM 1513 O O . GLN A 1 188 ? -14.781 -24.938 -20.266 1 92.81 188 GLN A O 1
ATOM 1518 N N . PRO A 1 189 ? -14.078 -26.766 -21.359 1 89.56 189 PRO A N 1
ATOM 1519 C CA . PRO A 1 189 ? -15.43 -27.328 -21.406 1 89.56 189 PRO A CA 1
ATOM 1520 C C . PRO A 1 189 ? -16.047 -27.5 -20.031 1 89.56 189 PRO A C 1
ATOM 1522 O O . PRO A 1 189 ? -17.266 -27.297 -19.859 1 89.56 189 PRO A O 1
ATOM 1525 N N . ALA A 1 190 ? -15.266 -27.766 -19.062 1 91.06 190 ALA A N 1
ATOM 1526 C CA . ALA A 1 190 ? -15.742 -27.984 -17.703 1 91.06 190 ALA A CA 1
ATOM 1527 C C . ALA A 1 190 ? -16 -26.656 -16.984 1 91.06 190 ALA A C 1
ATOM 1529 O O . ALA A 1 190 ? -16.359 -26.656 -15.805 1 91.06 190 ALA A O 1
ATOM 1530 N N . GLY A 1 191 ? -15.734 -25.547 -17.719 1 94.19 191 GLY A N 1
ATOM 1531 C CA . GLY A 1 191 ? -16.016 -24.234 -17.156 1 94.19 191 GLY A CA 1
ATOM 1532 C C . GLY A 1 191 ? -14.805 -23.328 -17.094 1 94.19 191 GLY A C 1
ATOM 1533 O O . GLY A 1 191 ? -13.672 -23.797 -17.25 1 94.19 191 GLY A O 1
ATOM 1534 N N . THR A 1 192 ? -15.094 -22.078 -16.766 1 97.81 192 THR A N 1
ATOM 1535 C CA . THR A 1 192 ? -14.039 -21.078 -16.703 1 97.81 192 THR A CA 1
ATOM 1536 C C . THR A 1 192 ? -13.328 -21.125 -15.352 1 97.81 192 THR A C 1
ATOM 1538 O O . THR A 1 192 ? -13.984 -21.203 -14.305 1 97.81 192 THR A O 1
ATOM 1541 N N . VAL A 1 193 ? -12.023 -21.141 -15.406 1 98.69 193 VAL A N 1
ATOM 1542 C CA . VAL A 1 193 ? -11.188 -21.062 -14.211 1 98.69 193 VAL A CA 1
ATOM 1543 C C . VAL A 1 193 ? -10.32 -19.797 -14.273 1 98.69 193 VAL A C 1
ATOM 1545 O O . VAL A 1 193 ? -9.664 -19.547 -15.281 1 98.69 193 VAL A O 1
ATOM 1548 N N . VAL A 1 194 ? -10.422 -19.016 -13.242 1 98.88 194 VAL A N 1
ATOM 1549 C CA . VAL A 1 194 ? -9.547 -17.859 -13.094 1 98.88 194 VAL A CA 1
ATOM 1550 C C . VAL A 1 194 ? -8.5 -18.141 -12.016 1 98.88 194 VAL A C 1
ATOM 1552 O O . VAL A 1 194 ? -8.836 -18.297 -10.836 1 98.88 194 VAL A O 1
ATOM 1555 N N . LEU A 1 195 ? -7.266 -18.266 -12.461 1 98.94 195 LEU A N 1
ATOM 1556 C CA . LEU A 1 195 ? -6.145 -18.406 -11.539 1 98.94 195 LEU A CA 1
ATOM 1557 C C . LEU A 1 195 ? -5.668 -17.047 -11.047 1 98.94 195 LEU A C 1
ATOM 1559 O O . LEU A 1 195 ? -4.941 -16.344 -11.758 1 98.94 195 LEU A O 1
ATOM 1563 N N . ALA A 1 196 ? -6.043 -16.75 -9.867 1 98.88 196 ALA A N 1
ATOM 1564 C CA . ALA A 1 196 ? -5.801 -15.422 -9.297 1 98.88 196 ALA A CA 1
ATOM 1565 C C . ALA A 1 196 ? -4.344 -15.266 -8.883 1 98.88 196 ALA A C 1
ATOM 1567 O O . ALA A 1 196 ? -3.814 -14.148 -8.867 1 98.88 196 ALA A O 1
ATOM 1568 N N . SER A 1 197 ? -3.717 -16.344 -8.594 1 98.12 197 SER A N 1
ATOM 1569 C CA . SER A 1 197 ? -2.449 -16.281 -7.879 1 98.12 197 SER A CA 1
ATOM 1570 C C . SER A 1 197 ? -2.531 -15.312 -6.699 1 98.12 197 SER A C 1
ATOM 1572 O O . SER A 1 197 ? -3.406 -15.445 -5.84 1 98.12 197 SER A O 1
ATOM 1574 N N . ASP A 1 198 ? -1.659 -14.312 -6.68 1 98.69 198 ASP A N 1
ATOM 1575 C CA . ASP A 1 198 ? -1.604 -13.516 -5.465 1 98.69 198 ASP A CA 1
ATOM 1576 C C . ASP A 1 198 ? -2.414 -12.227 -5.613 1 98.69 198 ASP A C 1
ATOM 1578 O O . ASP A 1 198 ? -2.383 -11.359 -4.738 1 98.69 198 ASP A O 1
ATOM 1582 N N . ALA A 1 199 ? -3.172 -12.102 -6.789 1 98.81 199 ALA A N 1
ATOM 1583 C CA . ALA A 1 199 ? -4.219 -11.086 -6.77 1 98.81 199 ALA A CA 1
ATOM 1584 C C . ALA A 1 199 ? -5.184 -11.312 -5.605 1 98.81 199 ALA A C 1
ATOM 1586 O O . ALA A 1 199 ? -5.789 -10.367 -5.098 1 98.81 199 ALA A O 1
ATOM 1587 N N . SER A 1 200 ? -5.305 -12.562 -5.277 1 98.81 200 SER A N 1
ATOM 1588 C CA . SER A 1 200 ? -5.922 -13.008 -4.031 1 98.81 200 SER A CA 1
ATOM 1589 C C . SER A 1 200 ? -5.23 -14.25 -3.482 1 98.81 200 SER A C 1
ATOM 1591 O O . SER A 1 200 ? -5.234 -15.305 -4.121 1 98.81 200 SER A O 1
ATOM 1593 N N . HIS A 1 201 ? -4.715 -14.109 -2.301 1 98.75 201 HIS A N 1
ATOM 1594 C CA . HIS A 1 201 ? -3.996 -15.219 -1.681 1 98.75 201 HIS A CA 1
ATOM 1595 C C . HIS A 1 201 ? -4.961 -16.266 -1.143 1 98.75 201 HIS A C 1
ATOM 1597 O O . HIS A 1 201 ? -4.656 -17.469 -1.155 1 98.75 201 HIS A O 1
ATOM 1603 N N . PHE A 1 202 ? -6.078 -15.797 -0.663 1 98.62 202 PHE A N 1
ATOM 1604 C CA . PHE A 1 202 ? -7.098 -16.641 -0.044 1 98.62 202 PHE A CA 1
ATOM 1605 C C . PHE A 1 202 ? -8.477 -16.312 -0.603 1 98.62 202 PHE A C 1
ATOM 1607 O O . PHE A 1 202 ? -8.703 -15.211 -1.108 1 98.62 202 PHE A O 1
ATOM 1614 N N . TYR A 1 203 ? -9.359 -17.312 -0.471 1 98.69 203 TYR A N 1
ATOM 1615 C CA . TYR A 1 203 ? -10.75 -17.047 -0.792 1 98.69 203 TYR A CA 1
ATOM 1616 C C . TYR A 1 203 ? -11.289 -15.883 0.034 1 98.69 203 TYR A C 1
ATOM 1618 O O . TYR A 1 203 ? -12.023 -15.039 -0.477 1 98.69 203 TYR A O 1
ATOM 1626 N N . GLU A 1 204 ? -10.859 -15.781 1.252 1 97.25 204 GLU A N 1
ATOM 1627 C CA . GLU A 1 204 ? -11.352 -14.758 2.168 1 97.25 204 GLU A CA 1
ATOM 1628 C C . GLU A 1 204 ? -10.992 -13.359 1.682 1 97.25 204 GLU A C 1
ATOM 1630 O O . GLU A 1 204 ? -11.742 -12.406 1.902 1 97.25 204 GLU A O 1
ATOM 1635 N N . ASN A 1 205 ? -9.891 -13.195 0.986 1 98.06 205 ASN A N 1
ATOM 1636 C CA . ASN A 1 205 ? -9.492 -11.875 0.509 1 98.06 205 ASN A CA 1
ATOM 1637 C C . ASN A 1 205 ? -10.539 -11.281 -0.426 1 98.06 205 ASN A C 1
ATOM 1639 O O . ASN A 1 205 ? -11.227 -10.328 -0.063 1 98.06 205 ASN A O 1
ATOM 1643 N N . PHE A 1 206 ? -10.781 -11.898 -1.529 1 98.19 206 PHE A N 1
ATOM 1644 C CA . PHE A 1 206 ? -11.68 -11.289 -2.508 1 98.19 206 PHE A CA 1
ATOM 1645 C C . PHE A 1 206 ? -13.133 -11.492 -2.105 1 98.19 206 PHE A C 1
ATOM 1647 O O . PHE A 1 206 ? -13.992 -10.672 -2.441 1 98.19 206 PHE A O 1
ATOM 1654 N N . GLU A 1 207 ? -13.445 -12.578 -1.342 1 97.94 207 GLU A N 1
ATOM 1655 C CA . GLU A 1 207 ? -14.828 -12.82 -0.944 1 97.94 207 GLU A CA 1
ATOM 1656 C C . GLU A 1 207 ? -15.273 -11.828 0.126 1 97.94 207 GLU A C 1
ATOM 1658 O O . GLU A 1 207 ? -16.453 -11.461 0.193 1 97.94 207 GLU A O 1
ATOM 1663 N N . GLN A 1 208 ? -14.359 -11.414 0.948 1 96.19 208 GLN A N 1
ATOM 1664 C CA . GLN A 1 208 ? -14.703 -10.508 2.031 1 96.19 208 GLN A CA 1
ATOM 1665 C C . GLN A 1 208 ? -14.07 -9.133 1.821 1 96.19 208 GLN A C 1
ATOM 1667 O O . GLN A 1 208 ? -14.102 -8.281 2.715 1 96.19 208 GLN A O 1
ATOM 1672 N N . ASP A 1 209 ? -13.492 -8.945 0.705 1 97.12 209 ASP A N 1
ATOM 1673 C CA . ASP A 1 209 ? -12.891 -7.672 0.331 1 97.12 209 ASP A CA 1
ATOM 1674 C C . ASP A 1 209 ? -11.828 -7.25 1.344 1 97.12 209 ASP A C 1
ATOM 1676 O O . ASP A 1 209 ? -11.828 -6.109 1.81 1 97.12 209 ASP A O 1
ATOM 1680 N N . LYS A 1 210 ? -10.938 -8.164 1.726 1 96.38 210 LYS A N 1
ATOM 1681 C CA . LYS A 1 210 ? -9.852 -7.938 2.676 1 96.38 210 LYS A CA 1
ATOM 1682 C C . LYS A 1 210 ? -8.492 -8.133 2.012 1 96.38 210 LYS A C 1
ATOM 1684 O O . LYS A 1 210 ? -8.078 -9.258 1.752 1 96.38 210 LYS A O 1
ATOM 1689 N N . PRO A 1 211 ? -7.816 -7.066 1.782 1 97.75 211 PRO A N 1
ATOM 1690 C CA . PRO A 1 211 ? -6.527 -7.16 1.09 1 97.75 211 PRO A CA 1
ATOM 1691 C C . PRO A 1 211 ? -5.496 -7.969 1.871 1 97.75 211 PRO A C 1
ATOM 1693 O O . PRO A 1 211 ? -5.621 -8.125 3.088 1 97.75 211 PRO A O 1
ATOM 1696 N N . PHE A 1 212 ? -4.574 -8.531 1.176 1 97.56 212 PHE A N 1
ATOM 1697 C CA . PHE A 1 212 ? -3.445 -9.258 1.743 1 97.56 212 PHE A CA 1
ATOM 1698 C C . PHE A 1 212 ? -2.463 -8.305 2.41 1 97.56 212 PHE A C 1
ATOM 1700 O O . PHE A 1 212 ? -2.463 -7.105 2.123 1 97.56 212 PHE A O 1
ATOM 1707 N N . ALA A 1 213 ? -1.596 -8.805 3.219 1 95.38 213 ALA A N 1
ATOM 1708 C CA . ALA A 1 213 ? -0.738 -8.023 4.105 1 95.38 213 ALA A CA 1
ATOM 1709 C C . ALA A 1 213 ? 0.381 -7.34 3.32 1 95.38 213 ALA A C 1
ATOM 1711 O O . ALA A 1 213 ? 0.871 -6.281 3.721 1 95.38 213 ALA A O 1
ATOM 1712 N N . ILE A 1 214 ? 0.895 -7.914 2.256 1 97 214 ILE A N 1
ATOM 1713 C CA . ILE A 1 214 ? 1.944 -7.312 1.441 1 97 214 ILE A CA 1
ATOM 1714 C C . ILE A 1 214 ? 1.317 -6.418 0.372 1 97 214 ILE A C 1
ATOM 1716 O O . ILE A 1 214 ? 0.798 -6.914 -0.631 1 97 214 ILE A O 1
ATOM 1720 N N . VAL A 1 215 ? 1.421 -5.145 0.547 1 97.81 215 VAL A N 1
ATOM 1721 C CA . VAL A 1 215 ? 0.757 -4.168 -0.309 1 97.81 215 VAL A CA 1
ATOM 1722 C C . VAL A 1 215 ? 1.795 -3.426 -1.146 1 97.81 215 VAL A C 1
ATOM 1724 O O . VAL A 1 215 ? 2.791 -2.93 -0.615 1 97.81 215 VAL A O 1
ATOM 1727 N N . HIS A 1 216 ? 1.586 -3.416 -2.436 1 98.38 216 HIS A N 1
ATOM 1728 C CA . HIS A 1 216 ? 2.271 -2.465 -3.303 1 98.38 216 HIS A CA 1
ATOM 1729 C C . HIS A 1 216 ? 1.459 -1.186 -3.471 1 98.38 216 HIS A C 1
ATOM 1731 O O . HIS A 1 216 ? 1.942 -0.093 -3.168 1 98.38 216 HIS A O 1
ATOM 1737 N N . GLU A 1 217 ? 0.189 -1.316 -3.82 1 98.62 217 GLU A N 1
ATOM 1738 C CA . GLU A 1 217 ? -0.784 -0.238 -3.969 1 98.62 217 GLU A CA 1
ATOM 1739 C C . GLU A 1 217 ? -2.176 -0.685 -3.529 1 98.62 217 GLU A C 1
ATOM 1741 O O . GLU A 1 217 ? -2.814 -1.494 -4.203 1 98.62 217 GLU A O 1
ATOM 1746 N N . LEU A 1 218 ? -2.725 -0.073 -2.549 1 98.56 218 LEU A N 1
ATOM 1747 C CA . LEU A 1 218 ? -3.893 -0.616 -1.865 1 98.56 218 LEU A CA 1
ATOM 1748 C C . LEU A 1 218 ? -5.137 -0.506 -2.742 1 98.56 218 LEU A C 1
ATOM 1750 O O . LEU A 1 218 ? -5.855 -1.488 -2.93 1 98.56 218 LEU A O 1
ATOM 1754 N N . PRO A 1 219 ? -5.422 0.671 -3.367 1 98.44 219 PRO A N 1
ATOM 1755 C CA . PRO A 1 219 ? -6.621 0.715 -4.207 1 98.44 219 PRO A CA 1
ATOM 1756 C C . PRO A 1 219 ? -6.59 -0.313 -5.336 1 98.44 219 PRO A C 1
ATOM 1758 O O . PRO A 1 219 ? -7.629 -0.874 -5.691 1 98.44 219 PRO A O 1
ATOM 1761 N N . ALA A 1 220 ? -5.414 -0.568 -5.816 1 98.62 220 ALA A N 1
ATOM 1762 C CA . ALA A 1 220 ? -5.273 -1.519 -6.914 1 98.62 220 ALA A CA 1
ATOM 1763 C C . ALA A 1 220 ? -5.594 -2.939 -6.457 1 98.62 220 ALA A C 1
ATOM 1765 O O . ALA A 1 220 ? -6 -3.779 -7.262 1 98.62 220 ALA A O 1
ATOM 1766 N N . MET A 1 221 ? -5.406 -3.238 -5.211 1 98.75 221 MET A N 1
ATOM 1767 C CA . MET A 1 221 ? -5.777 -4.555 -4.699 1 98.75 221 MET A CA 1
ATOM 1768 C C . MET A 1 221 ? -7.289 -4.75 -4.746 1 98.75 221 MET A C 1
ATOM 1770 O O . MET A 1 221 ? -7.766 -5.82 -5.125 1 98.75 221 MET A O 1
ATOM 1774 N N . TYR A 1 222 ? -8.031 -3.709 -4.375 1 98.69 222 TYR A N 1
ATOM 1775 C CA . TYR A 1 222 ? -9.484 -3.785 -4.461 1 98.69 222 TYR A CA 1
ATOM 1776 C C . TYR A 1 222 ? -9.938 -3.936 -5.906 1 98.69 222 TYR A C 1
ATOM 1778 O O . TYR A 1 222 ? -10.836 -4.73 -6.199 1 98.69 222 TYR A O 1
ATOM 1786 N N . LEU A 1 223 ? -9.328 -3.166 -6.738 1 98.56 223 LEU A N 1
ATOM 1787 C CA . LEU A 1 223 ? -9.703 -3.227 -8.148 1 98.56 223 LEU A CA 1
ATOM 1788 C C . LEU A 1 223 ? -9.367 -4.59 -8.742 1 98.56 223 LEU A C 1
ATOM 1790 O O . LEU A 1 223 ? -10.062 -5.074 -9.633 1 98.56 223 LEU A O 1
ATOM 1794 N N . ALA A 1 224 ? -8.305 -5.207 -8.25 1 98.88 224 ALA A N 1
ATOM 1795 C CA . ALA A 1 224 ? -7.961 -6.559 -8.688 1 98.88 224 ALA A CA 1
ATOM 1796 C C . ALA A 1 224 ? -9.055 -7.551 -8.312 1 98.88 224 ALA A C 1
ATOM 1798 O O . ALA A 1 224 ? -9.375 -8.453 -9.094 1 98.88 224 ALA A O 1
ATOM 1799 N N . PHE A 1 225 ? -9.617 -7.418 -7.09 1 98.81 225 PHE A N 1
ATOM 1800 C CA . PHE A 1 225 ? -10.734 -8.273 -6.695 1 98.81 225 PHE A CA 1
ATOM 1801 C C . PHE A 1 225 ? -11.891 -8.141 -7.676 1 98.81 225 PHE A C 1
ATOM 1803 O O . PHE A 1 225 ? -12.484 -9.141 -8.078 1 98.81 225 PHE A O 1
ATOM 1810 N N . ASP A 1 226 ? -12.195 -6.883 -8.086 1 98.62 226 ASP A N 1
ATOM 1811 C CA . ASP A 1 226 ? -13.258 -6.648 -9.062 1 98.62 226 ASP A CA 1
ATOM 1812 C C . ASP A 1 226 ? -12.938 -7.32 -10.398 1 98.62 226 ASP A C 1
ATOM 1814 O O . ASP A 1 226 ? -13.812 -7.93 -11.016 1 98.62 226 ASP A O 1
ATOM 1818 N N . ARG A 1 227 ? -11.711 -7.207 -10.781 1 98.81 227 ARG A N 1
ATOM 1819 C CA . ARG A 1 227 ? -11.281 -7.777 -12.055 1 98.81 227 ARG A CA 1
ATOM 1820 C C . ARG A 1 227 ? -11.398 -9.297 -12.047 1 98.81 227 ARG A C 1
ATOM 1822 O O . ARG A 1 227 ? -11.781 -9.906 -13.047 1 98.81 227 ARG A O 1
ATOM 1829 N N . LEU A 1 228 ? -11.031 -9.922 -10.914 1 98.81 228 LEU A N 1
ATOM 1830 C CA . LEU A 1 228 ? -11.18 -11.367 -10.773 1 98.81 228 LEU A CA 1
ATOM 1831 C C . LEU A 1 228 ? -12.625 -11.781 -11.023 1 98.81 228 LEU A C 1
ATOM 1833 O O . LEU A 1 228 ? -12.883 -12.734 -11.766 1 98.81 228 LEU A O 1
ATOM 1837 N N . ARG A 1 229 ? -13.547 -11.094 -10.453 1 98.5 229 ARG A N 1
ATOM 1838 C CA . ARG A 1 229 ? -14.961 -11.414 -10.586 1 98.5 229 ARG A CA 1
ATOM 1839 C C . ARG A 1 229 ? -15.438 -11.211 -12.023 1 98.5 229 ARG A C 1
ATOM 1841 O O . ARG A 1 229 ? -16.203 -12.023 -12.547 1 98.5 229 ARG A O 1
ATOM 1848 N N . GLU A 1 230 ? -14.953 -10.141 -12.531 1 98.62 230 GLU A N 1
ATOM 1849 C CA . GLU A 1 230 ? -15.297 -9.859 -13.922 1 98.62 230 GLU A CA 1
ATOM 1850 C C . GLU A 1 230 ? -14.828 -10.984 -14.844 1 98.62 230 GLU A C 1
ATOM 1852 O O . GLU A 1 230 ? -15.57 -11.43 -15.711 1 98.62 230 GLU A O 1
ATOM 1857 N N . LEU A 1 231 ? -13.633 -11.438 -14.664 1 98.5 231 LEU A N 1
ATOM 1858 C CA . LEU A 1 231 ? -13.031 -12.461 -15.508 1 98.5 231 LEU A CA 1
ATOM 1859 C C . LEU A 1 231 ? -13.727 -13.805 -15.312 1 98.5 231 LEU A C 1
ATOM 1861 O O . LEU A 1 231 ? -13.867 -14.586 -16.266 1 98.5 231 LEU A O 1
ATOM 1865 N N . ALA A 1 232 ? -14.078 -14.125 -14.125 1 98.06 232 ALA A N 1
ATOM 1866 C CA . ALA A 1 232 ? -14.727 -15.406 -13.828 1 98.06 232 ALA A CA 1
ATOM 1867 C C . ALA A 1 232 ? -16.141 -15.445 -14.391 1 98.06 232 ALA A C 1
ATOM 1869 O O . ALA A 1 232 ? -16.578 -16.469 -14.938 1 98.06 232 ALA A O 1
ATOM 1870 N N . GLY A 1 233 ? -16.797 -14.281 -14.273 1 95.75 233 GLY A N 1
ATOM 1871 C CA . GLY A 1 233 ? -18.219 -14.258 -14.602 1 95.75 233 GLY A CA 1
ATOM 1872 C C . GLY A 1 233 ? -19.062 -15.039 -13.617 1 95.75 233 GLY A C 1
ATOM 1873 O O . GLY A 1 233 ? -18.594 -15.406 -12.539 1 95.75 233 GLY A O 1
ATOM 1874 N N . ASP A 1 234 ? -20.297 -15.281 -13.984 1 90.38 234 ASP A N 1
ATOM 1875 C CA . ASP A 1 234 ? -21.266 -15.891 -13.07 1 90.38 234 ASP A CA 1
ATOM 1876 C C . ASP A 1 234 ? -21 -17.375 -12.898 1 90.38 234 ASP A C 1
ATOM 1878 O O . ASP A 1 234 ? -21.297 -17.953 -11.859 1 90.38 234 ASP A O 1
ATOM 1882 N N . ASP A 1 235 ? -20.391 -17.938 -13.852 1 89.69 235 ASP A N 1
ATOM 1883 C CA . ASP A 1 235 ? -20.297 -19.391 -13.836 1 89.69 235 ASP A CA 1
ATOM 1884 C C . ASP A 1 235 ? -18.844 -19.844 -13.711 1 89.69 235 ASP A C 1
ATOM 1886 O O . ASP A 1 235 ? -18.562 -21.047 -13.812 1 89.69 235 ASP A O 1
ATOM 1890 N N . GLY A 1 236 ? -17.953 -18.969 -13.508 1 97 236 GLY A N 1
ATOM 1891 C CA . GLY A 1 236 ? -16.547 -19.312 -13.352 1 97 236 GLY A CA 1
ATOM 1892 C C . GLY A 1 236 ? -16.125 -19.438 -11.898 1 97 236 GLY A C 1
ATOM 1893 O O . GLY A 1 236 ? -16.875 -19.078 -10.992 1 97 236 GLY A O 1
ATOM 1894 N N . VAL A 1 237 ? -14.977 -20.062 -11.711 1 98.19 237 VAL A N 1
ATOM 1895 C CA . VAL A 1 237 ? -14.43 -20.141 -10.359 1 98.19 237 VAL A CA 1
ATOM 1896 C C . VAL A 1 237 ? -13.125 -19.344 -10.289 1 98.19 237 VAL A C 1
ATOM 1898 O O . VAL A 1 237 ? -12.422 -19.203 -11.289 1 98.19 237 VAL A O 1
ATOM 1901 N N . ILE A 1 238 ? -12.891 -18.797 -9.141 1 98.75 238 ILE A N 1
ATOM 1902 C CA . ILE A 1 238 ? -11.648 -18.094 -8.852 1 98.75 238 ILE A CA 1
ATOM 1903 C C . ILE A 1 238 ? -10.797 -18.922 -7.898 1 98.75 238 ILE A C 1
ATOM 1905 O O . ILE A 1 238 ? -11.266 -19.359 -6.848 1 98.75 238 ILE A O 1
ATOM 1909 N N . VAL A 1 239 ? -9.586 -19.203 -8.258 1 98.81 239 VAL A N 1
ATOM 1910 C CA . VAL A 1 239 ? -8.672 -20.016 -7.465 1 98.81 239 VAL A CA 1
ATOM 1911 C C . VAL A 1 239 ? -7.57 -19.141 -6.879 1 98.81 239 VAL A C 1
ATOM 1913 O O . VAL A 1 239 ? -6.723 -18.625 -7.613 1 98.81 239 VAL A O 1
ATOM 1916 N N . PRO A 1 240 ? -7.48 -19.031 -5.602 1 98.81 240 PRO A N 1
ATOM 1917 C CA . PRO A 1 240 ? -6.469 -18.188 -4.961 1 98.81 240 PRO A CA 1
ATOM 1918 C C . PRO A 1 240 ? -5.086 -18.844 -4.945 1 98.81 240 PRO A C 1
ATOM 1920 O O . PRO A 1 240 ? -4.969 -20.047 -5.164 1 98.81 240 PRO A O 1
ATOM 1923 N N . GLY A 1 241 ? -4.125 -18.016 -4.637 1 98.75 241 GLY A N 1
ATOM 1924 C CA . GLY A 1 241 ? -2.738 -18.422 -4.82 1 98.75 241 GLY A CA 1
ATOM 1925 C C . GLY A 1 241 ? -2.219 -19.297 -3.697 1 98.75 241 GLY A C 1
ATOM 1926 O O . GLY A 1 241 ? -1.271 -20.062 -3.891 1 98.75 241 GLY A O 1
ATOM 1927 N N . HIS A 1 242 ? -2.896 -19.219 -2.492 1 98.69 242 HIS A N 1
ATOM 1928 C CA . HIS A 1 242 ? -2.195 -19.812 -1.36 1 98.69 242 HIS A CA 1
ATOM 1929 C C . HIS A 1 242 ? -3.176 -20.406 -0.354 1 98.69 242 HIS A C 1
ATOM 1931 O O . HIS A 1 242 ? -2.812 -20.656 0.796 1 98.69 242 HIS A O 1
ATOM 1937 N N . ASP A 1 243 ? -4.391 -20.656 -0.729 1 98.75 243 ASP A N 1
ATOM 1938 C CA . ASP A 1 243 ? -5.41 -21.094 0.221 1 98.75 243 ASP A CA 1
ATOM 1939 C C . ASP A 1 243 ? -5.477 -22.609 0.297 1 98.75 243 ASP A C 1
ATOM 1941 O O . ASP A 1 243 ? -5.766 -23.281 -0.702 1 98.75 243 ASP A O 1
ATOM 1945 N N . PRO A 1 244 ? -5.344 -23.156 1.479 1 98.31 244 PRO A N 1
ATOM 1946 C CA . PRO A 1 244 ? -5.504 -24.609 1.626 1 98.31 244 PRO A CA 1
ATOM 1947 C C . PRO A 1 244 ? -6.891 -25.094 1.218 1 98.31 244 PRO A C 1
ATOM 1949 O O . PRO A 1 244 ? -7.051 -26.234 0.807 1 98.31 244 PRO A O 1
ATOM 1952 N N . ARG A 1 245 ? -7.887 -24.281 1.17 1 98.19 245 ARG A N 1
ATOM 1953 C CA . ARG A 1 245 ? -9.258 -24.656 0.849 1 98.19 245 ARG A CA 1
ATOM 1954 C C . ARG A 1 245 ? -9.414 -24.953 -0.639 1 98.19 245 ARG A C 1
ATOM 1956 O O . ARG A 1 245 ? -10.453 -25.453 -1.074 1 98.19 245 ARG A O 1
ATOM 1963 N N . VAL A 1 246 ? -8.391 -24.625 -1.426 1 98.75 246 VAL A N 1
ATOM 1964 C CA . VAL A 1 246 ? -8.43 -25.047 -2.822 1 98.75 246 VAL A CA 1
ATOM 1965 C C . VAL A 1 246 ? -8.625 -26.562 -2.902 1 98.75 246 VAL A C 1
ATOM 1967 O O . VAL A 1 246 ? -9.406 -27.047 -3.721 1 98.75 246 VAL A O 1
ATOM 1970 N N . ALA A 1 247 ? -7.961 -27.266 -2 1 98.31 247 ALA A N 1
ATOM 1971 C CA . ALA A 1 247 ? -8.094 -28.719 -1.97 1 98.31 247 ALA A CA 1
ATOM 1972 C C . ALA A 1 247 ? -9.461 -29.141 -1.435 1 98.31 247 ALA A C 1
ATOM 1974 O O . ALA A 1 247 ? -9.883 -30.281 -1.611 1 98.31 247 ALA A O 1
ATOM 1975 N N . GLU A 1 248 ? -10.133 -28.25 -0.725 1 97.81 248 GLU A N 1
ATOM 1976 C CA . GLU A 1 248 ? -11.461 -28.531 -0.191 1 97.81 248 GLU A CA 1
ATOM 1977 C C . GLU A 1 248 ? -12.547 -28.219 -1.22 1 97.81 248 GLU A C 1
ATOM 1979 O O . GLU A 1 248 ? -13.602 -28.859 -1.234 1 97.81 248 GLU A O 1
ATOM 1984 N N . ARG A 1 249 ? -12.234 -27.281 -2.088 1 97.56 249 ARG A N 1
ATOM 1985 C CA . ARG A 1 249 ? -13.281 -26.781 -2.977 1 97.56 249 ARG A CA 1
ATOM 1986 C C . ARG A 1 249 ? -13.172 -27.422 -4.359 1 97.56 249 ARG A C 1
ATOM 1988 O O . ARG A 1 249 ? -14.07 -27.281 -5.188 1 97.56 249 ARG A O 1
ATOM 1995 N N . HIS A 1 250 ? -12.109 -28.109 -4.605 1 98.12 250 HIS A N 1
ATOM 1996 C CA . HIS A 1 250 ? -11.891 -28.719 -5.906 1 98.12 250 HIS A CA 1
ATOM 1997 C C . HIS A 1 250 ? -11.508 -30.188 -5.766 1 98.12 250 HIS A C 1
ATOM 1999 O O . HIS A 1 250 ? -11.25 -30.672 -4.66 1 98.12 250 HIS A O 1
ATOM 2005 N N . LYS A 1 251 ? -11.484 -30.891 -6.867 1 97.44 251 LYS A N 1
ATOM 2006 C CA . LYS A 1 251 ? -11.289 -32.344 -6.848 1 97.44 251 LYS A CA 1
ATOM 2007 C C . LYS A 1 251 ? -9.82 -32.688 -6.637 1 97.44 251 LYS A C 1
ATOM 2009 O O . LYS A 1 251 ? -8.977 -32.406 -7.488 1 97.44 251 LYS A O 1
ATOM 2014 N N . VAL A 1 252 ? -9.562 -33.312 -5.547 1 98.25 252 VAL A N 1
ATOM 2015 C CA . VAL A 1 252 ? -8.234 -33.844 -5.277 1 98.25 252 VAL A CA 1
ATOM 2016 C C . VAL A 1 252 ? -8.047 -35.156 -5.992 1 98.25 252 VAL A C 1
ATOM 2018 O O . VAL A 1 252 ? -8.914 -36.031 -5.93 1 98.25 252 VAL A O 1
ATOM 2021 N N . LEU A 1 253 ? -6.961 -35.281 -6.648 1 97.69 253 LEU A N 1
ATOM 2022 C CA . LEU A 1 253 ? -6.688 -36.531 -7.379 1 97.69 253 LEU A CA 1
ATOM 2023 C C . LEU A 1 253 ? -6.105 -37.594 -6.453 1 97.69 253 LEU A C 1
ATOM 2025 O O . LEU A 1 253 ? -6.184 -37.469 -5.23 1 97.69 253 LEU A O 1
ATOM 2029 N N . ALA A 1 254 ? -5.617 -38.688 -7.07 1 96.38 254 ALA A N 1
ATOM 2030 C CA . ALA A 1 254 ? -5.105 -39.812 -6.277 1 96.38 254 ALA A CA 1
ATOM 2031 C C . ALA A 1 254 ? -3.982 -39.344 -5.348 1 96.38 254 ALA A C 1
ATOM 2033 O O . ALA A 1 254 ? -3.922 -39.781 -4.191 1 96.38 254 ALA A O 1
ATOM 2034 N N . ASP A 1 255 ? -3.105 -38.562 -5.84 1 97.69 255 ASP A N 1
ATOM 2035 C CA . ASP A 1 255 ? -2.1 -37.906 -5.02 1 97.69 255 ASP A CA 1
ATOM 2036 C C . ASP A 1 255 ? -2.604 -36.531 -4.531 1 97.69 255 ASP A C 1
ATOM 2038 O O . ASP A 1 255 ? -2.982 -35.688 -5.336 1 97.69 255 ASP A O 1
ATOM 2042 N N . GLU A 1 256 ? -2.516 -36.281 -3.297 1 97.69 256 GLU A N 1
ATOM 2043 C CA . GLU A 1 256 ? -3.143 -35.125 -2.678 1 97.69 256 GLU A CA 1
ATOM 2044 C C . GLU A 1 256 ? -2.451 -33.812 -3.107 1 97.69 256 GLU A C 1
ATOM 2046 O O . GLU A 1 256 ? -2.982 -32.719 -2.898 1 97.69 256 GLU A O 1
ATOM 2051 N N . ARG A 1 257 ? -1.322 -34 -3.652 1 98.31 257 ARG A N 1
ATOM 2052 C CA . ARG A 1 257 ? -0.591 -32.812 -4.125 1 98.31 257 ARG A CA 1
ATOM 2053 C C . ARG A 1 257 ? -1.177 -32.281 -5.43 1 98.31 257 ARG A C 1
ATOM 2055 O O . ARG A 1 257 ? -0.882 -31.172 -5.844 1 98.31 257 ARG A O 1
ATOM 2062 N N . ALA A 1 258 ? -1.966 -33.062 -6.078 1 98.81 258 ALA A N 1
ATOM 2063 C CA . ALA A 1 258 ? -2.557 -32.688 -7.359 1 98.81 258 ALA A CA 1
ATOM 2064 C C . ALA A 1 258 ? -4.059 -32.469 -7.227 1 98.81 258 ALA A C 1
ATOM 2066 O O . ALA A 1 258 ? -4.789 -33.344 -6.762 1 98.81 258 ALA A O 1
ATOM 2067 N N . ILE A 1 259 ? -4.535 -31.281 -7.605 1 98.81 259 ILE A N 1
ATOM 2068 C CA . ILE A 1 259 ? -5.934 -30.875 -7.512 1 98.81 259 ILE A CA 1
ATOM 2069 C C . ILE A 1 259 ? -6.449 -30.469 -8.891 1 98.81 259 ILE A C 1
ATOM 2071 O O . ILE A 1 259 ? -5.859 -29.625 -9.555 1 98.81 259 ILE A O 1
ATOM 2075 N N . ARG A 1 260 ? -7.496 -31.078 -9.383 1 98.5 260 ARG A N 1
ATOM 2076 C CA . ARG A 1 260 ? -8.117 -30.688 -10.648 1 98.5 260 ARG A CA 1
ATOM 2077 C C . ARG A 1 260 ? -9.039 -29.484 -10.461 1 98.5 260 ARG A C 1
ATOM 2079 O O . ARG A 1 260 ? -9.844 -29.453 -9.523 1 98.5 260 ARG A O 1
ATOM 2086 N N . LEU A 1 261 ? -8.891 -28.547 -11.336 1 98.31 261 LEU A N 1
ATOM 2087 C CA . LEU A 1 261 ? -9.672 -27.312 -11.258 1 98.31 261 LEU A CA 1
ATOM 2088 C C . LEU A 1 261 ? -10.695 -27.25 -12.383 1 98.31 261 LEU A C 1
ATOM 2090 O O . LEU A 1 261 ? -10.336 -27.125 -13.555 1 98.31 261 LEU A O 1
ATOM 2094 N N . ASP A 1 262 ? -11.914 -27.328 -11.984 1 95.12 262 ASP A N 1
ATOM 2095 C CA . ASP A 1 262 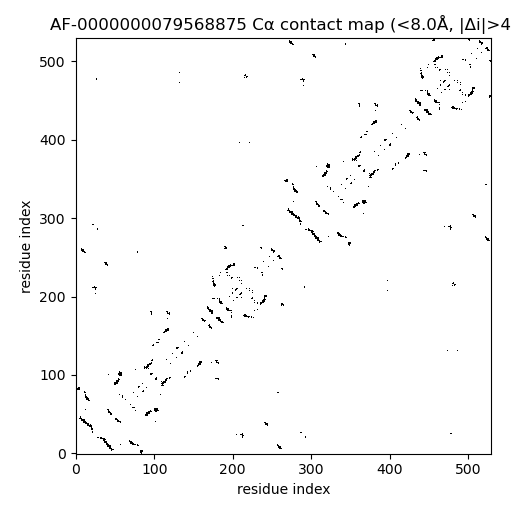? -13.023 -27.219 -12.922 1 95.12 262 ASP A CA 1
ATOM 2096 C C . ASP A 1 262 ? -13.906 -26.016 -12.594 1 95.12 262 ASP A C 1
ATOM 2098 O O . ASP A 1 262 ? -13.758 -25.391 -11.539 1 95.12 262 ASP A O 1
ATOM 2102 N N . GLY A 1 263 ? -14.625 -25.562 -13.617 1 89.06 263 GLY A N 1
ATOM 2103 C CA . GLY A 1 263 ? -15.562 -24.469 -13.375 1 89.06 263 GLY A CA 1
ATOM 2104 C C . GLY A 1 263 ? -16.656 -24.844 -12.398 1 89.06 263 GLY A C 1
ATOM 2105 O O . GLY A 1 263 ? -16.609 -25.891 -11.758 1 89.06 263 GLY A O 1
ATOM 2106 N N . ALA A 1 264 ? -17.547 -23.719 -12.18 1 75.19 264 ALA A N 1
ATOM 2107 C CA . ALA A 1 264 ? -18.656 -23.938 -11.266 1 75.19 264 ALA A CA 1
ATOM 2108 C C . ALA A 1 264 ? -19.625 -24.984 -11.812 1 75.19 264 ALA A C 1
ATOM 2110 O O . ALA A 1 264 ? -19.953 -24.969 -13 1 75.19 264 ALA A O 1
ATOM 2111 N N . GLN A 1 265 ? -19.656 -26.203 -11.219 1 62.19 265 GLN A N 1
ATOM 2112 C CA . GLN A 1 265 ? -20.625 -27.203 -11.641 1 62.19 265 GLN A CA 1
ATOM 2113 C C . GLN A 1 265 ? -22.062 -26.719 -11.391 1 62.19 265 GLN A C 1
ATOM 2115 O O . GLN A 1 265 ? -22.297 -25.922 -10.484 1 62.19 265 GLN A O 1
ATOM 2120 N N . MET B 1 1 ? -5.32 42.344 22.797 1 50.25 1 MET B N 1
ATOM 2121 C CA . MET B 1 1 ? -4.992 41.188 22 1 50.25 1 MET B CA 1
ATOM 2122 C C . MET B 1 1 ? -3.496 40.875 22.047 1 50.25 1 MET B C 1
ATOM 2124 O O . MET B 1 1 ? -2.678 41.812 21.969 1 50.25 1 MET B O 1
ATOM 2128 N N . SER B 1 2 ? -3.125 39.656 22.516 1 70.75 2 SER B N 1
ATOM 2129 C CA . SER B 1 2 ? -1.706 39.344 22.641 1 70.75 2 SER B CA 1
ATOM 2130 C C . SER B 1 2 ? -0.969 39.562 21.328 1 70.75 2 SER B C 1
ATOM 2132 O O . SER B 1 2 ? -1.557 39.438 20.25 1 70.75 2 SER B O 1
ATOM 2134 N N . GLU B 1 3 ? 0.147 40.156 21.375 1 90.25 3 GLU B N 1
ATOM 2135 C CA . GLU B 1 3 ? 0.983 40.438 20.203 1 90.25 3 GLU B CA 1
ATOM 2136 C C . GLU B 1 3 ? 1.207 39.188 19.375 1 90.25 3 GLU B C 1
ATOM 2138 O O . GLU B 1 3 ? 1.448 38.094 19.938 1 90.25 3 GLU B O 1
ATOM 2143 N N . ARG B 1 4 ? 0.953 39.375 18.094 1 95.19 4 ARG B N 1
ATOM 2144 C CA . ARG B 1 4 ? 1.13 38.281 17.188 1 95.19 4 ARG B CA 1
ATOM 2145 C C . ARG B 1 4 ? 2.564 37.75 17.219 1 95.19 4 ARG B C 1
ATOM 2147 O O . ARG B 1 4 ? 3.514 38.531 17.094 1 95.19 4 ARG B O 1
ATOM 2154 N N . GLN B 1 5 ? 2.668 36.469 17.422 1 96.25 5 GLN B N 1
ATOM 2155 C CA . GLN B 1 5 ? 3.967 35.781 17.375 1 96.25 5 GLN B CA 1
ATOM 2156 C C . GLN B 1 5 ? 4.348 35.438 15.938 1 96.25 5 GLN B C 1
ATOM 2158 O O . GLN B 1 5 ? 3.492 35.031 15.148 1 96.25 5 GLN B O 1
ATOM 2163 N N . HIS B 1 6 ? 5.668 35.625 15.625 1 96.62 6 HIS B N 1
ATOM 2164 C CA . HIS B 1 6 ? 6.164 35.281 14.297 1 96.62 6 HIS B CA 1
ATOM 2165 C C . HIS B 1 6 ? 7.031 34.031 14.344 1 96.62 6 HIS B C 1
ATOM 2167 O O . HIS B 1 6 ? 7.727 33.781 15.328 1 96.62 6 HIS B O 1
ATOM 2173 N N . GLY B 1 7 ? 6.965 33.219 13.289 1 97.31 7 GLY B N 1
ATOM 2174 C CA . GLY B 1 7 ? 7.719 31.984 13.211 1 97.31 7 GLY B CA 1
ATOM 2175 C C . GLY B 1 7 ? 6.918 30.844 12.641 1 97.31 7 GLY B C 1
ATOM 2176 O O . GLY B 1 7 ? 5.91 31.047 11.961 1 97.31 7 GLY B O 1
ATOM 2177 N N . VAL B 1 8 ? 7.488 29.656 12.797 1 98.62 8 VAL B N 1
ATOM 2178 C CA . VAL B 1 8 ? 6.816 28.422 12.43 1 98.62 8 VAL B CA 1
ATOM 2179 C C . VAL B 1 8 ? 6.438 27.641 13.695 1 98.62 8 VAL B C 1
ATOM 2181 O O . VAL B 1 8 ? 7.262 27.469 14.594 1 98.62 8 VAL B O 1
ATOM 2184 N N . PHE B 1 9 ? 5.168 27.188 13.727 1 98.81 9 PHE B N 1
ATOM 2185 C CA . PHE B 1 9 ? 4.676 26.594 14.961 1 98.81 9 PHE B CA 1
ATOM 2186 C C . PHE B 1 9 ? 3.883 25.328 14.68 1 98.81 9 PHE B C 1
ATOM 2188 O O . PHE B 1 9 ? 3.254 25.203 13.625 1 98.81 9 PHE B O 1
ATOM 2195 N N . ALA B 1 10 ? 3.982 24.406 15.586 1 98.88 10 ALA B N 1
ATOM 2196 C CA . ALA B 1 10 ? 3.025 23.312 15.695 1 98.88 10 ALA B CA 1
ATOM 2197 C C . ALA B 1 10 ? 2.029 23.562 16.828 1 98.88 10 ALA B C 1
ATOM 2199 O O . ALA B 1 10 ? 2.424 23.891 17.953 1 98.88 10 ALA B O 1
ATOM 2200 N N . LEU B 1 11 ? 0.774 23.484 16.531 1 98.88 11 LEU B N 1
ATOM 2201 C CA . LEU B 1 11 ? -0.28 23.594 17.531 1 98.88 11 LEU B CA 1
ATOM 2202 C C . LEU B 1 11 ? -0.961 22.25 17.75 1 98.88 11 LEU B C 1
ATOM 2204 O O . LEU B 1 11 ? -1.614 21.719 16.844 1 98.88 11 LEU B O 1
ATOM 2208 N N . ARG B 1 12 ? -0.767 21.656 18.922 1 98.81 12 ARG B N 1
ATOM 2209 C CA . ARG B 1 12 ? -1.341 20.375 19.266 1 98.81 12 ARG B CA 1
ATOM 2210 C C . ARG B 1 12 ? -2.82 20.5 19.625 1 98.81 12 ARG B C 1
ATOM 2212 O O . ARG B 1 12 ? -3.174 21.109 20.625 1 98.81 12 ARG B O 1
ATOM 2219 N N . TYR B 1 13 ? -3.666 19.891 18.828 1 98.56 13 TYR B N 1
ATOM 2220 C CA . TYR B 1 13 ? -5.082 20.125 19.078 1 98.56 13 TYR B CA 1
ATOM 2221 C C . TYR B 1 13 ? -5.742 18.891 19.688 1 98.56 13 TYR B C 1
ATOM 2223 O O . TYR B 1 13 ? -6.867 18.953 20.188 1 98.56 13 TYR B O 1
ATOM 2231 N N . ALA B 1 14 ? -5.078 17.766 19.656 1 98.06 14 ALA B N 1
ATOM 2232 C CA . ALA B 1 14 ? -5.625 16.547 20.25 1 98.06 14 ALA B CA 1
ATOM 2233 C C . ALA B 1 14 ? -4.531 15.523 20.5 1 98.06 14 ALA B C 1
ATOM 2235 O O . ALA B 1 14 ? -3.404 15.672 20.016 1 98.06 14 ALA B O 1
ATOM 2236 N N . ARG B 1 15 ? -4.879 14.539 21.297 1 97.06 15 ARG B N 1
ATOM 2237 C CA . ARG B 1 15 ? -4.02 13.406 21.609 1 97.06 15 ARG B CA 1
ATOM 2238 C C . ARG B 1 15 ? -4.832 12.125 21.766 1 97.06 15 ARG B C 1
ATOM 2240 O O . ARG B 1 15 ? -5.918 12.133 22.344 1 97.06 15 ARG B O 1
ATOM 2247 N N . ARG B 1 16 ? -4.312 11.086 21.172 1 95.75 16 ARG B N 1
ATOM 2248 C CA . ARG B 1 16 ? -4.848 9.75 21.406 1 95.75 16 ARG B CA 1
ATOM 2249 C C . ARG B 1 16 ? -3.84 8.875 22.141 1 95.75 16 ARG B C 1
ATOM 2251 O O . ARG B 1 16 ? -2.754 8.602 21.625 1 95.75 16 ARG B O 1
ATOM 2258 N N . SER B 1 17 ? -4.211 8.391 23.312 1 91.75 17 SER B N 1
ATOM 2259 C CA . SER B 1 17 ? -3.268 7.652 24.156 1 91.75 17 SER B CA 1
ATOM 2260 C C . SER B 1 17 ? -3.479 6.148 24.031 1 91.75 17 SER B C 1
ATOM 2262 O O . SER B 1 17 ? -2.604 5.359 24.391 1 91.75 17 SER B O 1
ATOM 2264 N N . ASP B 1 18 ? -4.594 5.77 23.578 1 90.69 18 ASP B N 1
ATOM 2265 C CA . ASP B 1 18 ? -4.941 4.352 23.531 1 90.69 18 ASP B CA 1
ATOM 2266 C C . ASP B 1 18 ? -4.645 3.764 22.141 1 90.69 18 ASP B C 1
ATOM 2268 O O . ASP B 1 18 ? -5.555 3.312 21.453 1 90.69 18 ASP B O 1
ATOM 2272 N N . SER B 1 19 ? -3.438 3.756 21.703 1 91.62 19 SER B N 1
ATOM 2273 C CA . SER B 1 19 ? -2.99 3.113 20.469 1 91.62 19 SER B CA 1
ATOM 2274 C C . SER B 1 19 ? -1.686 2.354 20.688 1 91.62 19 SER B C 1
ATOM 2276 O O . SER B 1 19 ? -0.996 2.566 21.688 1 91.62 19 SER B O 1
ATOM 2278 N N . THR B 1 20 ? -1.471 1.463 19.906 1 91.25 20 THR B N 1
ATOM 2279 C CA . THR B 1 20 ? -0.281 0.623 19.984 1 91.25 20 THR B CA 1
ATOM 2280 C C . THR B 1 20 ? 0.577 0.771 18.734 1 91.25 20 THR B C 1
ATOM 2282 O O . THR B 1 20 ? 0.169 1.422 17.766 1 91.25 20 THR B O 1
ATOM 2285 N N . ARG B 1 21 ? 1.752 0.221 18.766 1 91.94 21 ARG B N 1
ATOM 2286 C CA . ARG B 1 21 ? 2.641 0.247 17.609 1 91.94 21 ARG B CA 1
ATOM 2287 C C . ARG B 1 21 ? 1.988 -0.416 16.406 1 91.94 21 ARG B C 1
ATOM 2289 O O . ARG B 1 21 ? 2.203 0.007 15.258 1 91.94 21 ARG B O 1
ATOM 2296 N N . ALA B 1 22 ? 1.168 -1.434 16.578 1 88.38 22 ALA B N 1
ATOM 2297 C CA . ALA B 1 22 ? 0.495 -2.146 15.492 1 88.38 22 ALA B CA 1
ATOM 2298 C C . ALA B 1 22 ? -0.437 -1.218 14.719 1 88.38 22 ALA B C 1
ATOM 2300 O O . ALA B 1 22 ? -0.662 -1.41 13.523 1 88.38 22 ALA B O 1
ATOM 2301 N N . ASP B 1 23 ? -0.808 -0.168 15.359 1 90 23 ASP B N 1
ATOM 2302 C CA . ASP B 1 23 ? -1.708 0.791 14.727 1 90 23 ASP B CA 1
ATOM 2303 C C . ASP B 1 23 ? -0.948 1.711 13.773 1 90 23 ASP B C 1
ATOM 2305 O O . ASP B 1 23 ? -1.55 2.359 12.914 1 90 23 ASP B O 1
ATOM 2309 N N . HIS B 1 24 ? 0.392 1.699 13.945 1 93.56 24 HIS B N 1
ATOM 2310 C CA . HIS B 1 24 ? 1.063 2.859 13.367 1 93.56 24 HIS B CA 1
ATOM 2311 C C . HIS B 1 24 ? 2.18 2.434 12.422 1 93.56 24 HIS B C 1
ATOM 2313 O O . HIS B 1 24 ? 2.734 3.266 11.695 1 93.56 24 HIS B O 1
ATOM 2319 N N . PHE B 1 25 ? 2.48 1.214 12.43 1 93.62 25 PHE B N 1
ATOM 2320 C CA . PHE B 1 25 ? 3.596 0.801 11.586 1 93.62 25 PHE B CA 1
ATOM 2321 C C . PHE B 1 25 ? 3.178 -0.328 10.648 1 93.62 25 PHE B C 1
ATOM 2323 O O . PHE B 1 25 ? 2.439 -1.231 11.055 1 93.62 25 PHE B O 1
ATOM 2330 N N . TYR B 1 26 ? 3.615 -0.205 9.43 1 94.56 26 TYR B N 1
ATOM 2331 C CA . TYR B 1 26 ? 3.363 -1.217 8.414 1 94.56 26 TYR B CA 1
ATOM 2332 C C . TYR B 1 26 ? 4.141 -2.494 8.711 1 94.56 26 TYR B C 1
ATOM 2334 O O . TYR B 1 26 ? 5.324 -2.445 9.047 1 94.56 26 TYR B O 1
ATOM 2342 N N . GLY B 1 27 ? 3.492 -3.645 8.523 1 85.94 27 GLY B N 1
ATOM 2343 C CA . GLY B 1 27 ? 4.152 -4.926 8.703 1 85.94 27 GLY B CA 1
ATOM 2344 C C . GLY B 1 27 ? 4.168 -5.391 10.148 1 85.94 27 GLY B C 1
ATOM 2345 O O . GLY B 1 27 ? 3.43 -4.863 10.984 1 85.94 27 GLY B O 1
ATOM 2346 N N . HIS B 1 28 ? 4.961 -6.465 10.328 1 76.19 28 HIS B N 1
ATOM 2347 C CA . HIS B 1 28 ? 5.039 -7.059 11.656 1 76.19 28 HIS B CA 1
ATOM 2348 C C . HIS B 1 28 ? 6.105 -6.375 12.508 1 76.19 28 HIS B C 1
ATOM 2350 O O . HIS B 1 28 ? 7.219 -6.125 12.031 1 76.19 28 HIS B O 1
ATOM 2356 N N . ASP B 1 29 ? 5.629 -5.918 13.625 1 77.12 29 ASP B N 1
ATOM 2357 C CA . ASP B 1 29 ? 6.52 -5.387 14.648 1 77.12 29 ASP B CA 1
ATOM 2358 C C . ASP B 1 29 ? 6.527 -6.281 15.883 1 77.12 29 ASP B C 1
ATOM 2360 O O . ASP B 1 29 ? 5.469 -6.594 16.438 1 77.12 29 ASP B O 1
ATOM 2364 N N . PRO B 1 30 ? 7.703 -6.762 16.297 1 79.62 30 PRO B N 1
ATOM 2365 C CA . PRO B 1 30 ? 7.738 -7.582 17.516 1 79.62 30 PRO B CA 1
ATOM 2366 C C . PRO B 1 30 ? 7.152 -6.863 18.719 1 79.62 30 PRO B C 1
ATOM 2368 O O . PRO B 1 30 ? 6.707 -7.512 19.672 1 79.62 30 PRO B O 1
ATOM 2371 N N . ARG B 1 31 ? 7.16 -5.559 18.75 1 88.25 31 ARG B N 1
ATOM 2372 C CA . ARG B 1 31 ? 6.621 -4.746 19.844 1 88.25 31 ARG B CA 1
ATOM 2373 C C . ARG B 1 31 ? 5.242 -4.199 19.484 1 88.25 31 ARG B C 1
ATOM 2375 O O . ARG B 1 31 ? 4.895 -3.078 19.859 1 88.25 31 ARG B O 1
ATOM 2382 N N . SER B 1 32 ? 4.504 -4.953 18.656 1 84.75 32 SER B N 1
ATOM 2383 C CA . SER B 1 32 ? 3.238 -4.508 18.094 1 84.75 32 SER B CA 1
ATOM 2384 C C . SER B 1 32 ? 2.27 -4.055 19.172 1 84.75 32 SER B C 1
ATOM 2386 O O . SER B 1 32 ? 1.516 -3.1 18.984 1 84.75 32 SER B O 1
ATOM 2388 N N . ASP B 1 33 ? 2.352 -4.582 20.375 1 87.38 33 ASP B N 1
ATOM 2389 C CA . ASP B 1 33 ? 1.364 -4.309 21.406 1 87.38 33 ASP B CA 1
ATOM 2390 C C . ASP B 1 33 ? 1.819 -3.168 22.312 1 87.38 33 ASP B C 1
ATOM 2392 O O . ASP B 1 33 ? 1.052 -2.688 23.156 1 87.38 33 ASP B O 1
ATOM 2396 N N . ASP B 1 34 ? 3.021 -2.676 22.141 1 93.12 34 ASP B N 1
ATOM 2397 C CA . ASP B 1 34 ? 3.5 -1.561 22.953 1 93.12 34 ASP B CA 1
ATOM 2398 C C . ASP B 1 34 ? 2.648 -0.313 22.734 1 93.12 34 ASP B C 1
ATOM 2400 O O . ASP B 1 34 ? 2.281 -0.002 21.594 1 93.12 34 ASP B O 1
ATOM 2404 N N . PRO B 1 35 ? 2.324 0.3 23.906 1 93.81 35 PRO B N 1
ATOM 2405 C CA . PRO B 1 35 ? 1.612 1.57 23.75 1 93.81 35 PRO B CA 1
ATOM 2406 C C . PRO B 1 35 ? 2.393 2.584 22.906 1 93.81 35 PRO B C 1
ATOM 2408 O O . PRO B 1 35 ? 3.619 2.664 23.016 1 93.81 35 PRO B O 1
ATOM 2411 N N . TYR B 1 36 ? 1.728 3.309 22.125 1 95.19 36 TYR B N 1
ATOM 2412 C CA . TYR B 1 36 ? 2.346 4.281 21.234 1 95.19 36 TYR B CA 1
ATOM 2413 C C . TYR B 1 36 ? 1.408 5.453 20.969 1 95.19 36 TYR B C 1
ATOM 2415 O O . TYR B 1 36 ? 0.747 5.504 19.938 1 95.19 36 TYR B O 1
ATOM 2423 N N . PRO B 1 37 ? 1.339 6.426 21.875 1 95.81 37 PRO B N 1
ATOM 2424 C CA . PRO B 1 37 ? 0.407 7.551 21.75 1 95.81 37 PRO B CA 1
ATOM 2425 C C . PRO B 1 37 ? 0.707 8.43 20.531 1 95.81 37 PRO B C 1
ATOM 2427 O O . PRO B 1 37 ? 1.841 8.453 20.047 1 95.81 37 PRO B O 1
ATOM 2430 N N . ILE B 1 38 ? -0.311 9.133 20.062 1 97 38 ILE B N 1
ATOM 2431 C CA . ILE B 1 38 ? -0.135 10.016 18.922 1 97 38 ILE B CA 1
ATOM 2432 C C . ILE B 1 38 ? -0.708 11.398 19.25 1 97 38 ILE B C 1
ATOM 2434 O O . ILE B 1 38 ? -1.723 11.508 19.938 1 97 38 ILE B O 1
ATOM 2438 N N . ASP B 1 39 ? -0.041 12.391 18.828 1 98.25 39 ASP B N 1
ATOM 2439 C CA . ASP B 1 39 ? -0.506 13.773 18.906 1 98.25 39 ASP B CA 1
ATOM 2440 C C . ASP B 1 39 ? -1.033 14.242 17.547 1 98.25 39 ASP B C 1
ATOM 2442 O O . ASP B 1 39 ? -0.613 13.742 16.516 1 98.25 39 ASP B O 1
ATOM 2446 N N . TYR B 1 40 ? -1.979 15.141 17.594 1 98.44 40 TYR B N 1
ATOM 2447 C CA . TYR B 1 40 ? -2.539 15.758 16.406 1 98.44 40 TYR B CA 1
ATOM 2448 C C . TYR B 1 40 ? -2.203 17.234 16.344 1 98.44 40 TYR B C 1
ATOM 2450 O O . TYR B 1 40 ? -2.365 17.953 17.328 1 98.44 40 TYR B O 1
ATOM 2458 N N . PHE B 1 41 ? -1.729 17.641 15.133 1 98.81 41 PHE B N 1
ATOM 2459 C CA . PHE B 1 41 ? -1.249 19 15 1 98.81 41 PHE B CA 1
ATOM 2460 C C . PHE B 1 41 ? -1.905 19.703 13.812 1 98.81 41 PHE B C 1
ATOM 2462 O O . PHE B 1 41 ? -2.285 19.047 12.836 1 98.81 41 PHE B O 1
ATOM 2469 N N . ILE B 1 42 ? -2.049 20.938 13.906 1 98.88 42 ILE B N 1
ATOM 2470 C CA . ILE B 1 42 ? -1.999 21.859 12.766 1 98.88 42 ILE B CA 1
ATOM 2471 C C . ILE B 1 42 ? -0.743 22.719 12.844 1 98.88 42 ILE B C 1
ATOM 2473 O O . ILE B 1 42 ? -0.158 22.875 13.922 1 98.88 42 ILE B O 1
ATOM 2477 N N . TRP B 1 43 ? -0.288 23.234 11.727 1 98.88 43 TRP B N 1
ATOM 2478 C CA . TRP B 1 43 ? 0.926 24.047 11.742 1 98.88 43 TRP B CA 1
ATOM 2479 C C . TRP B 1 43 ? 0.638 25.469 11.258 1 98.88 43 TRP B C 1
ATOM 2481 O O . TRP B 1 43 ? -0.333 25.703 10.539 1 98.88 43 TRP B O 1
ATOM 2491 N N . VAL B 1 44 ? 1.496 26.375 11.711 1 98.81 44 VAL B N 1
ATOM 2492 C CA . VAL B 1 44 ? 1.302 27.797 11.406 1 98.81 44 VAL B CA 1
ATOM 2493 C C . VAL B 1 44 ? 2.627 28.406 10.977 1 98.81 44 VAL B C 1
ATOM 2495 O O . VAL B 1 44 ? 3.662 28.188 11.609 1 98.81 44 VAL B O 1
ATOM 2498 N N . ILE B 1 45 ? 2.609 29.047 9.891 1 98.56 45 ILE B N 1
ATOM 2499 C CA . ILE B 1 45 ? 3.666 29.969 9.484 1 98.56 45 ILE B CA 1
ATOM 2500 C C . ILE B 1 45 ? 3.186 31.406 9.641 1 98.56 45 ILE B C 1
ATOM 2502 O O . ILE B 1 45 ? 2.318 31.875 8.898 1 98.56 45 ILE B O 1
ATOM 2506 N N . SER B 1 46 ? 3.693 32.094 10.617 1 98.06 46 SER B N 1
ATOM 2507 C CA . SER B 1 46 ? 3.299 33.469 10.93 1 98.06 46 SER B CA 1
ATOM 2508 C C . SER B 1 46 ? 4.402 34.438 10.578 1 98.06 46 SER B C 1
ATOM 2510 O O . SER B 1 46 ? 5.473 34.438 11.195 1 98.06 46 SER B O 1
ATOM 2512 N N . ARG B 1 47 ? 4.102 35.281 9.609 1 96.44 47 ARG B N 1
ATOM 2513 C CA . ARG B 1 47 ? 5.012 36.312 9.164 1 96.44 47 ARG B CA 1
ATOM 2514 C C . ARG B 1 47 ? 4.305 37.656 9.102 1 96.44 47 ARG B C 1
ATOM 2516 O O . ARG B 1 47 ? 3.074 37.719 9.148 1 96.44 47 ARG B O 1
ATOM 2523 N N . PRO B 1 48 ? 5.168 38.719 9.055 1 94.19 48 PRO B N 1
ATOM 2524 C CA . PRO B 1 48 ? 4.535 40.031 8.922 1 94.19 48 PRO B CA 1
ATOM 2525 C C . PRO B 1 48 ? 3.646 40.125 7.684 1 94.19 48 PRO B C 1
ATOM 2527 O O . PRO B 1 48 ? 2.609 40.812 7.719 1 94.19 48 PRO B O 1
ATOM 2530 N N . GLU B 1 49 ? 3.943 39.438 6.645 1 93.56 49 GLU B N 1
ATOM 2531 C CA . GLU B 1 49 ? 3.262 39.5 5.355 1 93.56 49 GLU B CA 1
ATOM 2532 C C . GLU B 1 49 ? 1.939 38.75 5.387 1 93.56 49 GLU B C 1
ATOM 2534 O O . GLU B 1 49 ? 1.062 38.969 4.555 1 93.56 49 GLU B O 1
ATOM 2539 N N . GLY B 1 50 ? 1.884 37.75 6.32 1 95.25 50 GLY B N 1
ATOM 2540 C CA . GLY B 1 50 ? 0.664 36.969 6.352 1 95.25 50 GLY B CA 1
ATOM 2541 C C . GLY B 1 50 ? 0.784 35.719 7.203 1 95.25 50 GLY B C 1
ATOM 2542 O O . GLY B 1 50 ? 1.832 35.469 7.805 1 95.25 50 GLY B O 1
ATOM 2543 N N . VAL B 1 51 ? -0.357 35.062 7.324 1 98.25 51 VAL B N 1
ATOM 2544 C CA . VAL B 1 51 ? -0.426 33.844 8.125 1 98.25 51 VAL B CA 1
ATOM 2545 C C . VAL B 1 51 ? -0.873 32.656 7.254 1 98.25 51 VAL B C 1
ATOM 2547 O O . VAL B 1 51 ? -1.893 32.75 6.562 1 98.25 51 VAL B O 1
ATOM 2550 N N . THR B 1 52 ? -0.042 31.641 7.238 1 98.69 52 THR B N 1
ATOM 2551 C CA . THR B 1 52 ? -0.375 30.359 6.598 1 98.69 52 THR B CA 1
ATOM 2552 C C . THR B 1 52 ? -0.648 29.281 7.645 1 98.69 52 THR B C 1
ATOM 2554 O O . THR B 1 52 ? 0.139 29.109 8.57 1 98.69 52 THR B O 1
ATOM 2557 N N . VAL B 1 53 ? -1.788 28.641 7.52 1 98.88 53 VAL B N 1
ATOM 2558 C CA . VAL B 1 53 ? -2.104 27.484 8.344 1 98.88 53 VAL B CA 1
ATOM 2559 C C . VAL B 1 53 ? -2.041 26.219 7.492 1 98.88 53 VAL B C 1
ATOM 2561 O O . VAL B 1 53 ? -2.461 26.219 6.332 1 98.88 53 VAL B O 1
ATOM 2564 N N . ILE B 1 54 ? -1.444 25.156 8.016 1 98.94 54 ILE B N 1
ATOM 2565 C CA . ILE B 1 54 ? -1.341 23.859 7.352 1 98.94 54 ILE B CA 1
ATOM 2566 C C . ILE B 1 54 ? -2.221 22.844 8.07 1 98.94 54 ILE B C 1
ATOM 2568 O O . ILE B 1 54 ? -1.985 22.516 9.242 1 98.94 54 ILE B O 1
ATOM 2572 N N . ASP B 1 55 ? -3.195 22.297 7.336 1 98.75 55 ASP B N 1
ATOM 2573 C CA . ASP B 1 55 ? -4.207 21.344 7.781 1 98.75 55 ASP B CA 1
ATOM 2574 C C . ASP B 1 55 ? -5.207 22.016 8.727 1 98.75 55 ASP B C 1
ATOM 2576 O O . ASP B 1 55 ? -4.969 23.125 9.211 1 98.75 55 ASP B O 1
ATOM 2580 N N . ALA B 1 56 ? -6.316 21.359 8.953 1 98.19 56 ALA B N 1
ATOM 2581 C CA . ALA B 1 56 ? -7.449 21.984 9.641 1 98.19 56 ALA B CA 1
ATOM 2582 C C . ALA B 1 56 ? -7.969 21.078 10.758 1 98.19 56 ALA B C 1
ATOM 2584 O O . ALA B 1 56 ? -9.07 21.297 11.273 1 98.19 56 ALA B O 1
ATOM 2585 N N . GLY B 1 57 ? -7.234 20.031 11.117 1 97.75 57 GLY B N 1
ATOM 2586 C CA . GLY B 1 57 ? -7.594 19.141 12.211 1 97.75 57 GLY B CA 1
ATOM 2587 C C . GLY B 1 57 ? -8.945 18.484 12.023 1 97.75 57 GLY B C 1
ATOM 2588 O O . GLY B 1 57 ? -9.438 18.375 10.898 1 97.75 57 GLY B O 1
ATOM 2589 N N . TYR B 1 58 ? -9.469 17.875 13.078 1 96.94 58 TYR B N 1
ATOM 2590 C CA . TYR B 1 58 ? -10.852 17.406 13.148 1 96.94 58 TYR B CA 1
ATOM 2591 C C . TYR B 1 58 ? -11.625 18.172 14.227 1 96.94 58 TYR B C 1
ATOM 2593 O O . TYR B 1 58 ? -11.031 18.875 15.039 1 96.94 58 TYR B O 1
ATOM 2601 N N . THR B 1 59 ? -12.938 18.047 14.25 1 95.56 59 THR B N 1
ATOM 2602 C CA . THR B 1 59 ? -13.789 18.812 15.156 1 95.56 59 THR B CA 1
ATOM 2603 C C . THR B 1 59 ? -13.984 18.078 16.469 1 95.56 59 THR B C 1
ATOM 2605 O O . THR B 1 59 ? -13.727 16.875 16.562 1 95.56 59 THR B O 1
ATOM 2608 N N . ARG B 1 60 ? -14.438 18.828 17.469 1 94.38 60 ARG B N 1
ATOM 2609 C CA . ARG B 1 60 ? -14.797 18.234 18.75 1 94.38 60 ARG B CA 1
ATOM 2610 C C . ARG B 1 60 ? -15.844 17.125 18.562 1 94.38 60 ARG B C 1
ATOM 2612 O O . ARG B 1 60 ? -15.812 16.109 19.25 1 94.38 60 ARG B O 1
ATOM 2619 N N . GLU B 1 61 ? -16.781 17.359 17.688 1 92.38 61 GLU B N 1
ATOM 2620 C CA . GLU B 1 61 ? -17.812 16.359 17.391 1 92.38 61 GLU B CA 1
ATOM 2621 C C . GLU B 1 61 ? -17.188 15.062 16.859 1 92.38 61 GLU B C 1
ATOM 2623 O O . GLU B 1 61 ? -17.547 13.977 17.312 1 92.38 61 GLU B O 1
ATOM 2628 N N . VAL B 1 62 ? -16.266 15.211 15.922 1 92.44 62 VAL B N 1
ATOM 2629 C CA . VAL B 1 62 ? -15.578 14.055 15.367 1 92.44 62 VAL B CA 1
ATOM 2630 C C . VAL B 1 62 ? -14.781 13.352 16.469 1 92.44 62 VAL B C 1
ATOM 2632 O O . VAL B 1 62 ? -14.75 12.117 16.531 1 92.44 62 VAL B O 1
ATOM 2635 N N . SER B 1 63 ? -14.141 14.125 17.297 1 92.75 63 SER B N 1
ATOM 2636 C CA . SER B 1 63 ? -13.375 13.57 18.406 1 92.75 63 SER B CA 1
ATOM 2637 C C . SER B 1 63 ? -14.242 12.664 19.281 1 92.75 63 SER B C 1
ATOM 2639 O O . SER B 1 63 ? -13.797 11.602 19.703 1 92.75 63 SER B O 1
ATOM 2641 N N . SER B 1 64 ? -15.453 13.039 19.516 1 90.69 64 SER B N 1
ATOM 2642 C CA . SER B 1 64 ? -16.359 12.32 20.406 1 90.69 64 SER B CA 1
ATOM 2643 C C . SER B 1 64 ? -16.906 11.07 19.734 1 90.69 64 SER B C 1
ATOM 2645 O O . SER B 1 64 ? -17.328 10.125 20.406 1 90.69 64 SER B O 1
ATOM 2647 N N . GLN B 1 65 ? -16.906 11.039 18.469 1 88.06 65 GLN B N 1
ATOM 2648 C CA . GLN B 1 65 ? -17.516 9.938 17.719 1 88.06 65 GLN B CA 1
ATOM 2649 C C . GLN B 1 65 ? -16.484 8.836 17.438 1 88.06 65 GLN B C 1
ATOM 2651 O O . GLN B 1 65 ? -16.859 7.68 17.234 1 88.06 65 GLN B O 1
ATOM 2656 N N . ARG B 1 66 ? -15.352 9.203 17.391 1 85.81 66 ARG B N 1
ATOM 2657 C CA . ARG B 1 66 ? -14.328 8.242 16.984 1 85.81 66 ARG B CA 1
ATOM 2658 C C . ARG B 1 66 ? -13.891 7.371 18.141 1 85.81 66 ARG B C 1
ATOM 2660 O O . ARG B 1 66 ? -13.875 7.82 19.297 1 85.81 66 ARG B O 1
ATOM 2667 N N . VAL B 1 67 ? -13.578 6.207 17.734 1 72 67 VAL B N 1
ATOM 2668 C CA . VAL B 1 67 ? -13.133 5.215 18.703 1 72 67 VAL B CA 1
ATOM 2669 C C . VAL B 1 67 ? -11.773 5.625 19.266 1 72 67 VAL B C 1
ATOM 2671 O O . VAL B 1 67 ? -10.953 6.215 18.562 1 72 67 VAL B O 1
ATOM 2674 N N . GLY B 1 68 ? -11.562 5.309 20.453 1 73.69 68 GLY B N 1
ATOM 2675 C CA . GLY B 1 68 ? -10.305 5.551 21.141 1 73.69 68 GLY B CA 1
ATOM 2676 C C . GLY B 1 68 ? -10.352 6.762 22.047 1 73.69 68 GLY B C 1
ATOM 2677 O O . GLY B 1 68 ? -11.164 7.668 21.844 1 73.69 68 GLY B O 1
ATOM 2678 N N . ASP B 1 69 ? -9.805 6.676 23.203 1 81.31 69 ASP B N 1
ATOM 2679 C CA . ASP B 1 69 ? -9.711 7.773 24.156 1 81.31 69 ASP B CA 1
ATOM 2680 C C . ASP B 1 69 ? -8.914 8.945 23.578 1 81.31 69 ASP B C 1
ATOM 2682 O O . ASP B 1 69 ? -7.684 8.922 23.594 1 81.31 69 ASP B O 1
ATOM 2686 N N . ARG B 1 70 ? -9.641 9.914 22.938 1 90.38 70 ARG B N 1
ATOM 2687 C CA . ARG B 1 70 ? -9.023 11.117 22.391 1 90.38 70 ARG B CA 1
ATOM 2688 C C . ARG B 1 70 ? -9.258 12.32 23.297 1 90.38 70 ARG B C 1
ATOM 2690 O O . ARG B 1 70 ? -10.391 12.578 23.703 1 90.38 70 ARG B O 1
ATOM 2697 N N . GLN B 1 71 ? -8.242 12.875 23.672 1 94.94 71 GLN B N 1
ATOM 2698 C CA . GLN B 1 71 ? -8.305 14.156 24.375 1 94.94 71 GLN B CA 1
ATOM 2699 C C . GLN B 1 71 ? -8.242 15.32 23.391 1 94.94 71 GLN B C 1
ATOM 2701 O O . GLN B 1 71 ? -7.281 15.445 22.641 1 94.94 71 GLN B O 1
ATOM 2706 N N . TYR B 1 72 ? -9.258 16.109 23.422 1 97.19 72 TYR B N 1
ATOM 2707 C CA . TYR B 1 72 ? -9.352 17.266 22.547 1 97.19 72 TYR B CA 1
ATOM 2708 C C . TYR B 1 72 ? -8.914 18.531 23.266 1 97.19 72 TYR B C 1
ATOM 2710 O O . TYR B 1 72 ? -9.453 18.859 24.328 1 97.19 72 TYR B O 1
ATOM 2718 N N . TYR B 1 73 ? -7.969 19.266 22.688 1 97.5 73 TYR B N 1
ATOM 2719 C CA . TYR B 1 73 ? -7.344 20.359 23.406 1 97.5 73 TYR B CA 1
ATOM 2720 C C . TYR B 1 73 ? -7.895 21.703 22.953 1 97.5 73 TYR B C 1
ATOM 2722 O O . TYR B 1 73 ? -7.832 22.688 23.688 1 97.5 73 TYR B O 1
ATOM 2730 N N . GLY B 1 74 ? -8.383 21.781 21.703 1 97.12 74 GLY B N 1
ATOM 2731 C CA . GLY B 1 74 ? -8.969 23.062 21.328 1 97.12 74 GLY B CA 1
ATOM 2732 C C . GLY B 1 74 ? -9.234 23.188 19.844 1 97.12 74 GLY B C 1
ATOM 2733 O O . GLY B 1 74 ? -8.594 22.516 19.031 1 97.12 74 GLY B O 1
ATOM 2734 N N . ASP B 1 75 ? -10.102 24.109 19.516 1 97.88 75 ASP B N 1
ATOM 2735 C CA . ASP B 1 75 ? -10.406 24.469 18.141 1 97.88 75 ASP B CA 1
ATOM 2736 C C . ASP B 1 75 ? -9.367 25.438 17.578 1 97.88 75 ASP B C 1
ATOM 2738 O O . ASP B 1 75 ? -8.57 26 18.328 1 97.88 75 ASP B O 1
ATOM 2742 N N . PRO B 1 76 ? -9.359 25.562 16.234 1 98 76 PRO B N 1
ATOM 2743 C CA . PRO B 1 76 ? -8.344 26.422 15.625 1 98 76 PRO B CA 1
ATOM 2744 C C . PRO B 1 76 ? -8.367 27.844 16.188 1 98 76 PRO B C 1
ATOM 2746 O O . PRO B 1 76 ? -7.312 28.469 16.359 1 98 76 PRO B O 1
ATOM 2749 N N . ASP B 1 77 ? -9.562 28.406 16.422 1 97.56 77 ASP B N 1
ATOM 2750 C CA . ASP B 1 77 ? -9.648 29.781 16.938 1 97.56 77 ASP B CA 1
ATOM 2751 C C . ASP B 1 77 ? -8.945 29.891 18.297 1 97.56 77 ASP B C 1
ATOM 2753 O O . ASP B 1 77 ? -8.18 30.844 18.531 1 97.56 77 ASP B O 1
ATOM 2757 N N . GLU B 1 78 ? -9.141 28.891 19.156 1 97.69 78 GLU B N 1
ATOM 2758 C CA . GLU B 1 78 ? -8.484 28.859 20.453 1 97.69 78 GLU B CA 1
ATOM 2759 C C . GLU B 1 78 ? -6.973 28.719 20.312 1 97.69 78 GLU B C 1
ATOM 2761 O O . GLU B 1 78 ? -6.211 29.453 20.953 1 97.69 78 GLU B O 1
ATOM 2766 N N . LEU B 1 79 ? -6.551 27.828 19.5 1 98.25 79 LEU B N 1
ATOM 2767 C CA . LEU B 1 79 ? -5.137 27.5 19.359 1 98.25 79 LEU B CA 1
ATOM 2768 C C . LEU B 1 79 ? -4.375 28.641 18.688 1 98.25 79 LEU B C 1
ATOM 2770 O O . LEU B 1 79 ? -3.268 28.984 19.109 1 98.25 79 LEU B O 1
ATOM 2774 N N . LEU B 1 80 ? -4.922 29.203 17.641 1 98.62 80 LEU B N 1
ATOM 2775 C CA . LEU B 1 80 ? -4.301 30.344 16.984 1 98.62 80 LEU B CA 1
ATOM 2776 C C . LEU B 1 80 ? -4.23 31.531 17.922 1 98.62 80 LEU B C 1
ATOM 2778 O O . LEU B 1 80 ? -3.287 32.344 17.844 1 98.62 80 LEU B O 1
ATOM 2782 N N . GLY B 1 81 ? -5.223 31.625 18.734 1 98.38 81 GLY B N 1
ATOM 2783 C CA . GLY B 1 81 ? -5.234 32.688 19.734 1 98.38 81 GLY B CA 1
ATOM 2784 C C . GLY B 1 81 ? -4.02 32.688 20.641 1 98.38 81 GLY B C 1
ATOM 2785 O O . GLY B 1 81 ? -3.578 33.719 21.109 1 98.38 81 GLY B O 1
ATOM 2786 N N . LEU B 1 82 ? -3.449 31.484 20.891 1 98 82 LEU B N 1
ATOM 2787 C CA . LEU B 1 82 ? -2.246 31.359 21.703 1 98 82 LEU B CA 1
ATOM 2788 C C . LEU B 1 82 ? -1.081 32.125 21.078 1 98 82 LEU B C 1
ATOM 2790 O O . LEU B 1 82 ? -0.114 32.469 21.766 1 98 82 LEU B O 1
ATOM 2794 N N . LEU B 1 83 ? -1.178 32.406 19.766 1 98.25 83 LEU B N 1
ATOM 2795 C CA . LEU B 1 83 ? -0.115 33.062 19.031 1 98.25 83 LEU B CA 1
ATOM 2796 C C . LEU B 1 83 ? -0.516 34.5 18.672 1 98.25 83 LEU B C 1
ATOM 2798 O O . LEU B 1 83 ? 0.195 35.188 17.922 1 98.25 83 LEU B O 1
ATOM 2802 N N . GLY B 1 84 ? -1.696 34.875 19.156 1 98.06 84 GLY B N 1
ATOM 2803 C CA . GLY B 1 84 ? -2.201 36.188 18.828 1 98.06 84 GLY B CA 1
ATOM 2804 C C . GLY B 1 84 ? -2.77 36.281 17.422 1 98.06 84 GLY B C 1
ATOM 2805 O O . GLY B 1 84 ? -2.74 37.344 16.797 1 98.06 84 GLY B O 1
ATOM 2806 N N . ILE B 1 85 ? -3.18 35.25 16.922 1 98.31 85 ILE B N 1
ATOM 2807 C CA . ILE B 1 85 ? -3.682 35.188 15.555 1 98.31 85 ILE B CA 1
ATOM 2808 C C . ILE B 1 85 ? -5.184 34.906 15.57 1 98.31 85 ILE B C 1
ATOM 2810 O O . ILE B 1 85 ? -5.641 34 16.266 1 98.31 85 ILE B O 1
ATOM 2814 N N . GLY B 1 86 ? -5.961 35.719 14.867 1 97.69 86 GLY B N 1
ATOM 2815 C CA . GLY B 1 86 ? -7.367 35.438 14.641 1 97.69 86 GLY B CA 1
ATOM 2816 C C . GLY B 1 86 ? -7.613 34.625 13.375 1 97.69 86 GLY B C 1
ATOM 2817 O O . GLY B 1 86 ? -6.738 34.531 12.508 1 97.69 86 GLY B O 1
ATOM 2818 N N . LEU B 1 87 ? -8.789 34.062 13.352 1 98 87 LEU B N 1
ATOM 2819 C CA . LEU B 1 87 ? -9.141 33.281 12.18 1 98 87 LEU B CA 1
ATOM 2820 C C . LEU B 1 87 ? -9.133 34.125 10.914 1 98 87 LEU B C 1
ATOM 2822 O O . LEU B 1 87 ? -8.773 33.656 9.836 1 98 87 LEU B O 1
ATOM 2826 N N . ASP B 1 88 ? -9.492 35.375 11.023 1 97.06 88 ASP B N 1
ATOM 2827 C CA . ASP B 1 88 ? -9.562 36.281 9.891 1 97.06 88 ASP B CA 1
ATOM 2828 C C . ASP B 1 88 ? -8.164 36.688 9.422 1 97.06 88 ASP B C 1
ATOM 2830 O O . ASP B 1 88 ? -8 37.219 8.328 1 97.06 88 ASP B O 1
ATOM 2834 N N . ASP B 1 89 ? -7.164 36.438 10.266 1 97.31 89 ASP B N 1
ATOM 2835 C CA . ASP B 1 89 ? -5.785 36.781 9.922 1 97.31 89 ASP B CA 1
ATOM 2836 C C . ASP B 1 89 ? -5.188 35.75 8.961 1 97.31 89 ASP B C 1
ATOM 2838 O O . ASP B 1 89 ? -4.156 36 8.336 1 97.31 89 ASP B O 1
ATOM 2842 N N . VAL B 1 90 ? -5.762 34.625 8.844 1 98.5 90 VAL B N 1
ATOM 2843 C CA . VAL B 1 90 ? -5.223 33.531 8.016 1 98.5 90 VAL B CA 1
ATOM 2844 C C . VAL B 1 90 ? -5.543 33.812 6.547 1 98.5 90 VAL B C 1
ATOM 2846 O O . VAL B 1 90 ? -6.715 33.875 6.164 1 98.5 90 VAL B O 1
ATOM 2849 N N . ASP B 1 91 ? -4.531 33.938 5.793 1 97.62 91 ASP B N 1
ATOM 2850 C CA . ASP B 1 91 ? -4.758 34.25 4.387 1 97.62 91 ASP B CA 1
ATOM 2851 C C . ASP B 1 91 ? -4.516 33.031 3.496 1 97.62 91 ASP B C 1
ATOM 2853 O O . ASP B 1 91 ? -4.938 33.031 2.336 1 97.62 91 ASP B O 1
ATOM 2857 N N . THR B 1 92 ? -3.77 32.094 3.982 1 98.62 92 THR B N 1
ATOM 2858 C CA . THR B 1 92 ? -3.465 30.859 3.236 1 98.62 92 THR B CA 1
ATOM 2859 C C . THR B 1 92 ? -3.732 29.625 4.086 1 98.62 92 THR B C 1
ATOM 2861 O O . THR B 1 92 ? -3.357 29.578 5.258 1 98.62 92 THR B O 1
ATOM 2864 N N . LEU B 1 93 ? -4.453 28.688 3.549 1 98.81 93 LEU B N 1
ATOM 2865 C CA . LEU B 1 93 ? -4.648 27.359 4.121 1 98.81 93 LEU B CA 1
ATOM 2866 C C . LEU B 1 93 ? -4.109 26.281 3.191 1 98.81 93 LEU B C 1
ATOM 2868 O O . LEU B 1 93 ? -4.48 26.219 2.016 1 98.81 93 LEU B O 1
ATOM 2872 N N . VAL B 1 94 ? -3.152 25.469 3.652 1 98.88 94 VAL B N 1
ATOM 2873 C CA . VAL B 1 94 ? -2.623 24.344 2.877 1 98.88 94 VAL B CA 1
ATOM 2874 C C . VAL B 1 94 ? -3.158 23.031 3.436 1 98.88 94 VAL B C 1
ATOM 2876 O O . VAL B 1 94 ? -3.047 22.766 4.633 1 98.88 94 VAL B O 1
ATOM 2879 N N . LEU B 1 95 ? -3.789 22.266 2.625 1 98.62 95 LEU B N 1
ATOM 2880 C CA . LEU B 1 95 ? -4.18 20.922 3.004 1 98.62 95 LEU B CA 1
ATOM 2881 C C . LEU B 1 95 ? -3.156 19.906 2.512 1 98.62 95 LEU B C 1
ATOM 2883 O O . LEU B 1 95 ? -2.943 19.766 1.305 1 98.62 95 LEU B O 1
ATOM 2887 N N . THR B 1 96 ? -2.584 19.266 3.467 1 98.81 96 THR B N 1
ATOM 2888 C CA . THR B 1 96 ? -1.576 18.281 3.092 1 98.81 96 THR B CA 1
ATOM 2889 C C . THR B 1 96 ? -2.223 17.078 2.414 1 98.81 96 THR B C 1
ATOM 2891 O O . THR B 1 96 ? -1.69 16.547 1.435 1 98.81 96 THR B O 1
ATOM 2894 N N . HIS B 1 97 ? -3.273 16.594 2.977 1 98.5 97 HIS B N 1
ATOM 2895 C CA . HIS B 1 97 ? -4.07 15.516 2.389 1 98.5 97 HIS B CA 1
ATOM 2896 C C . HIS B 1 97 ? -5.469 15.477 2.99 1 98.5 97 HIS B C 1
ATOM 2898 O O . HIS B 1 97 ? -5.809 16.312 3.838 1 98.5 97 HIS B O 1
ATOM 2904 N N . LEU B 1 98 ? -6.305 14.547 2.572 1 97.94 98 LEU B N 1
ATOM 2905 C CA . LEU B 1 98 ? -7.73 14.719 2.832 1 97.94 98 LEU B CA 1
ATOM 2906 C C . LEU B 1 98 ? -8.234 13.68 3.832 1 97.94 98 LEU B C 1
ATOM 2908 O O . LEU B 1 98 ? -9.398 13.289 3.795 1 97.94 98 LEU B O 1
ATOM 2912 N N . HIS B 1 99 ? -7.391 13.164 4.723 1 98.06 99 HIS B N 1
ATOM 2913 C CA . HIS B 1 99 ? -7.883 12.359 5.84 1 98.06 99 HIS B CA 1
ATOM 2914 C C . HIS B 1 99 ? -8.656 13.219 6.832 1 98.06 99 HIS B C 1
ATOM 2916 O O . HIS B 1 99 ? -8.438 14.43 6.918 1 98.06 99 HIS B O 1
ATOM 2922 N N . TYR B 1 100 ? -9.414 12.594 7.648 1 96.31 100 TYR B N 1
ATOM 2923 C CA . TYR B 1 100 ? -10.398 13.242 8.516 1 96.31 100 TYR B CA 1
ATOM 2924 C C . TYR B 1 100 ? -9.719 14.156 9.523 1 96.31 100 TYR B C 1
ATOM 2926 O O . TYR B 1 100 ? -10.297 15.164 9.945 1 96.31 100 TYR B O 1
ATOM 2934 N N . ASP B 1 101 ? -8.531 13.812 9.875 1 97.12 101 ASP B N 1
ATOM 2935 C CA . ASP B 1 101 ? -7.883 14.57 10.945 1 97.12 101 ASP B CA 1
ATOM 2936 C C . ASP B 1 101 ? -7.098 15.758 10.383 1 97.12 101 ASP B C 1
ATOM 2938 O O . ASP B 1 101 ? -6.375 16.422 11.117 1 97.12 101 ASP B O 1
ATOM 2942 N N . HIS B 1 102 ? -7.297 16.094 9.133 1 98.19 102 HIS B N 1
ATOM 2943 C CA . HIS B 1 102 ? -6.613 17.234 8.523 1 98.19 102 HIS B CA 1
ATOM 2944 C C . HIS B 1 102 ? -7.609 18.203 7.887 1 98.19 102 HIS B C 1
ATOM 2946 O O . HIS B 1 102 ? -7.227 19.266 7.418 1 98.19 102 HIS B O 1
ATOM 2952 N N . THR B 1 103 ? -8.891 17.875 7.863 1 97.81 103 THR B N 1
ATOM 2953 C CA . THR B 1 103 ? -9.812 18.594 6.996 1 97.81 103 THR B CA 1
ATOM 2954 C C . THR B 1 103 ? -10.992 19.141 7.797 1 97.81 103 THR B C 1
ATOM 2956 O O . THR B 1 103 ? -11.922 19.719 7.227 1 97.81 103 THR B O 1
ATOM 2959 N N . GLY B 1 104 ? -11.062 19.047 9.039 1 97 104 GLY B N 1
ATOM 2960 C CA . GLY B 1 104 ? -12.266 19.188 9.836 1 97 104 GLY B CA 1
ATOM 2961 C C . GLY B 1 104 ? -12.766 20.609 9.914 1 97 104 GLY B C 1
ATOM 2962 O O . GLY B 1 104 ? -13.961 20.859 10.086 1 97 104 GLY B O 1
ATOM 2963 N N . HIS B 1 105 ? -11.859 21.625 9.828 1 97.62 105 HIS B N 1
ATOM 2964 C CA . HIS B 1 105 ? -12.242 23.016 10.062 1 97.62 105 HIS B CA 1
ATOM 2965 C C . HIS B 1 105 ? -12.016 23.859 8.812 1 97.62 105 HIS B C 1
ATOM 2967 O O . HIS B 1 105 ? -11.586 25.016 8.906 1 97.62 105 HIS B O 1
ATOM 2973 N N . LEU B 1 106 ? -12.273 23.328 7.68 1 96.81 106 LEU B N 1
ATOM 2974 C CA . LEU B 1 106 ? -12.016 24.016 6.422 1 96.81 106 LEU B CA 1
ATOM 2975 C C . LEU B 1 106 ? -12.82 25.312 6.34 1 96.81 106 LEU B C 1
ATOM 2977 O O . LEU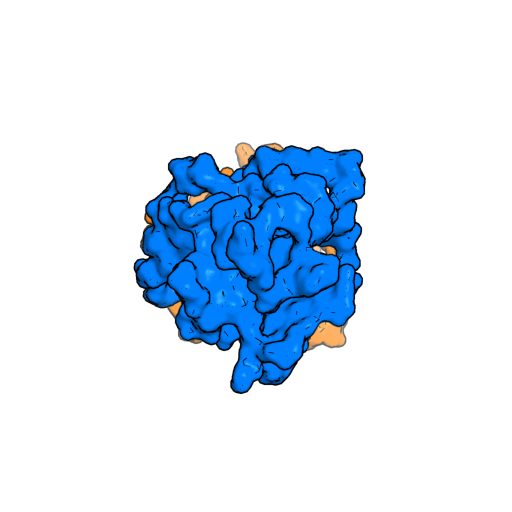 B 1 106 ? -12.352 26.297 5.773 1 96.81 106 LEU B O 1
ATOM 2981 N N . ARG B 1 107 ? -13.945 25.406 6.977 1 95.19 107 ARG B N 1
ATOM 2982 C CA . ARG B 1 107 ? -14.859 26.531 6.871 1 95.19 107 ARG B CA 1
ATOM 2983 C C . ARG B 1 107 ? -14.5 27.609 7.887 1 95.19 107 ARG B C 1
ATOM 2985 O O . ARG B 1 107 ? -15.086 28.703 7.879 1 95.19 107 ARG B O 1
ATOM 2992 N N . ALA B 1 108 ? -13.57 27.328 8.703 1 96.56 108 ALA B N 1
ATOM 2993 C CA . ALA B 1 108 ? -13.281 28.219 9.828 1 96.56 108 ALA B CA 1
ATOM 2994 C C . ALA B 1 108 ? -12.5 29.438 9.367 1 96.56 108 ALA B C 1
ATOM 2996 O O . ALA B 1 108 ? -12.406 30.438 10.102 1 96.56 108 ALA B O 1
ATOM 2997 N N . PHE B 1 109 ? -11.938 29.406 8.164 1 97.38 109 PHE B N 1
ATOM 2998 C CA . PHE B 1 109 ? -11.008 30.438 7.723 1 97.38 109 PHE B CA 1
ATOM 2999 C C . PHE B 1 109 ? -11.625 31.281 6.609 1 97.38 109 PHE B C 1
ATOM 3001 O O . PHE B 1 109 ? -11.367 31.047 5.43 1 97.38 109 PHE B O 1
ATOM 3008 N N . PRO B 1 110 ? -12.266 32.406 6.941 1 95.62 110 PRO B N 1
ATOM 3009 C CA . PRO B 1 110 ? -13.086 33.094 5.957 1 95.62 110 PRO B CA 1
ATOM 3010 C C . PRO B 1 110 ? -12.25 33.75 4.863 1 95.62 110 PRO B C 1
ATOM 3012 O O . PRO B 1 110 ? -12.734 33.969 3.742 1 95.62 110 PRO B O 1
ATOM 3015 N N . ASN B 1 111 ? -11.039 34.094 5.148 1 96.88 111 ASN B N 1
ATOM 3016 C CA . ASN B 1 111 ? -10.242 34.875 4.195 1 96.88 111 ASN B CA 1
ATOM 3017 C C . ASN B 1 111 ? -9.188 34 3.514 1 96.88 111 ASN B C 1
ATOM 3019 O O . ASN B 1 111 ? -8.492 34.469 2.605 1 96.88 111 ASN B O 1
ATOM 3023 N N . ALA B 1 112 ? -9.039 32.812 3.963 1 97.94 112 ALA B N 1
ATOM 3024 C CA . ALA B 1 112 ? -7.934 31.984 3.492 1 97.94 112 ALA B CA 1
ATOM 3025 C C . ALA B 1 112 ? -8.219 31.422 2.1 1 97.94 112 ALA B C 1
ATOM 3027 O O . ALA B 1 112 ? -9.352 31.031 1.801 1 97.94 112 ALA B O 1
ATOM 3028 N N . ARG B 1 113 ? -7.227 31.453 1.304 1 98 113 ARG B N 1
ATOM 3029 C CA . ARG B 1 113 ? -7.215 30.641 0.091 1 98 113 ARG B CA 1
ATOM 3030 C C . ARG B 1 113 ? -6.562 29.281 0.343 1 98 113 ARG B C 1
ATOM 3032 O O . ARG B 1 113 ? -5.492 29.203 0.955 1 98 113 ARG B O 1
ATOM 3039 N N . LEU B 1 114 ? -7.238 28.281 -0.193 1 98.62 114 LEU B N 1
ATOM 3040 C CA . LEU B 1 114 ? -6.812 26.922 0.098 1 98.62 114 LEU B CA 1
ATOM 3041 C C . LEU B 1 114 ? -5.938 26.375 -1.024 1 98.62 114 LEU B C 1
ATOM 3043 O O . LEU B 1 114 ? -6.219 26.594 -2.203 1 98.62 114 LEU B O 1
ATOM 3047 N N . TRP B 1 115 ? -4.848 25.672 -0.661 1 98.88 115 TRP B N 1
ATOM 3048 C CA . TRP B 1 115 ? -4.004 24.922 -1.588 1 98.88 115 TRP B CA 1
ATOM 3049 C C . TRP B 1 115 ? -4.129 23.422 -1.35 1 98.88 115 TRP B C 1
ATOM 3051 O O . TRP B 1 115 ? -4.07 22.969 -0.207 1 98.88 115 TRP B O 1
ATOM 3061 N N . VAL B 1 116 ? -4.336 22.625 -2.416 1 98.81 116 VAL B N 1
ATOM 3062 C CA . VAL B 1 116 ? -4.449 21.188 -2.305 1 98.81 116 VAL B CA 1
ATOM 3063 C C . VAL B 1 116 ? -4.016 20.531 -3.613 1 98.81 116 VAL B C 1
ATOM 3065 O O . VAL B 1 116 ? -4.152 21.109 -4.688 1 98.81 116 VAL B O 1
ATOM 3068 N N . GLN B 1 117 ? -3.469 19.391 -3.566 1 98.81 117 GLN B N 1
ATOM 3069 C CA . GLN B 1 117 ? -3.02 18.656 -4.746 1 98.81 117 GLN B CA 1
ATOM 3070 C C . GLN B 1 117 ? -4.203 18.078 -5.52 1 98.81 117 GLN B C 1
ATOM 3072 O O . GLN B 1 117 ? -5.133 17.531 -4.93 1 98.81 117 GLN B O 1
ATOM 3077 N N . GLN B 1 118 ? -4.121 18.156 -6.785 1 98.69 118 GLN B N 1
ATOM 3078 C CA . GLN B 1 118 ? -5.133 17.625 -7.699 1 98.69 118 GLN B CA 1
ATOM 3079 C C . GLN B 1 118 ? -5.379 16.141 -7.445 1 98.69 118 GLN B C 1
ATOM 3081 O O . GLN B 1 118 ? -6.527 15.688 -7.43 1 98.69 118 GLN B O 1
ATOM 3086 N N . ARG B 1 119 ? -4.371 15.359 -7.23 1 98.38 119 ARG B N 1
ATOM 3087 C CA . ARG B 1 119 ? -4.461 13.914 -7.035 1 98.38 119 ARG B CA 1
ATOM 3088 C C . ARG B 1 119 ? -5.309 13.578 -5.812 1 98.38 119 ARG B C 1
ATOM 3090 O O . ARG B 1 119 ? -6.02 12.57 -5.805 1 98.38 119 ARG B O 1
ATOM 3097 N N . GLU B 1 120 ? -5.195 14.383 -4.766 1 97.88 120 GLU B N 1
ATOM 3098 C CA . GLU B 1 120 ? -6.027 14.195 -3.58 1 97.88 120 GLU B CA 1
ATOM 3099 C C . GLU B 1 120 ? -7.504 14.422 -3.898 1 97.88 120 GLU B C 1
ATOM 3101 O O . GLU B 1 120 ? -8.352 13.594 -3.568 1 97.88 120 GLU B O 1
ATOM 3106 N N . VAL B 1 121 ? -7.715 15.508 -4.523 1 98.06 121 VAL B N 1
ATOM 3107 C CA . VAL B 1 121 ? -9.094 15.867 -4.848 1 98.06 121 VAL B CA 1
ATOM 3108 C C . VAL B 1 121 ? -9.719 14.781 -5.719 1 98.06 121 VAL B C 1
ATOM 3110 O O . VAL B 1 121 ? -10.812 14.297 -5.422 1 98.06 121 VAL B O 1
ATOM 3113 N N . GLU B 1 122 ? -9 14.391 -6.734 1 98 122 GLU B N 1
ATOM 3114 C CA . GLU B 1 122 ? -9.523 13.398 -7.664 1 98 122 GLU B CA 1
ATOM 3115 C C . GLU B 1 122 ? -9.773 12.062 -6.965 1 98 122 GLU B C 1
ATOM 3117 O O . GLU B 1 122 ? -10.828 11.461 -7.137 1 98 122 GLU B O 1
ATOM 3122 N N . PHE B 1 123 ? -8.906 11.602 -6.199 1 98.06 123 PHE B N 1
ATOM 3123 C CA . PHE B 1 123 ? -9.008 10.289 -5.574 1 98.06 123 PHE B CA 1
ATOM 3124 C C . PHE B 1 123 ? -10.203 10.227 -4.637 1 98.06 123 PHE B C 1
ATOM 3126 O O . PHE B 1 123 ? -10.992 9.273 -4.691 1 98.06 123 PHE B O 1
ATOM 3133 N N . TRP B 1 124 ? -10.359 11.172 -3.809 1 96.75 124 TRP B N 1
ATOM 3134 C CA . TRP B 1 124 ? -11.352 11.109 -2.74 1 96.75 124 TRP B CA 1
ATOM 3135 C C . TRP B 1 124 ? -12.75 11.391 -3.279 1 96.75 124 TRP B C 1
ATOM 3137 O O . TRP B 1 124 ? -13.727 11.359 -2.527 1 96.75 124 TRP B O 1
ATOM 3147 N N . HIS B 1 125 ? -12.82 11.641 -4.578 1 96.81 125 HIS B N 1
ATOM 3148 C CA . HIS B 1 125 ? -14.117 11.75 -5.23 1 96.81 125 HIS B CA 1
ATOM 3149 C C . HIS B 1 125 ? -14.469 10.461 -5.973 1 96.81 125 HIS B C 1
ATOM 3151 O O . HIS B 1 125 ? -15.562 10.344 -6.527 1 96.81 125 HIS B O 1
ATOM 3157 N N . LEU B 1 126 ? -13.594 9.492 -5.949 1 96.25 126 LEU B N 1
ATOM 3158 C CA . LEU B 1 126 ? -13.852 8.227 -6.625 1 96.25 126 LEU B CA 1
ATOM 3159 C C . LEU B 1 126 ? -14.883 7.406 -5.867 1 96.25 126 LEU B C 1
ATOM 3161 O O . LEU B 1 126 ? -14.938 7.445 -4.637 1 96.25 126 LEU B O 1
ATOM 3165 N N . PRO B 1 127 ? -15.602 6.535 -6.586 1 95.44 127 PRO B N 1
ATOM 3166 C CA . PRO B 1 127 ? -16.594 5.68 -5.934 1 95.44 127 PRO B CA 1
ATOM 3167 C C . PRO B 1 127 ? -15.969 4.688 -4.957 1 95.44 127 PRO B C 1
ATOM 3169 O O . PRO B 1 127 ? -16.578 4.352 -3.938 1 95.44 127 PRO B O 1
ATOM 3172 N N . LEU B 1 128 ? -14.812 4.258 -5.234 1 95.75 128 LEU B N 1
ATOM 3173 C CA . LEU B 1 128 ? -14.18 3.219 -4.434 1 95.75 128 LEU B CA 1
ATOM 3174 C C . LEU B 1 128 ? -13.984 3.684 -2.994 1 95.75 128 LEU B C 1
ATOM 3176 O O . LEU B 1 128 ? -14.047 2.875 -2.064 1 95.75 128 LEU B O 1
ATOM 3180 N N . VAL B 1 129 ? -13.766 4.992 -2.752 1 95.56 129 VAL B N 1
ATOM 3181 C CA . VAL B 1 129 ? -13.43 5.484 -1.42 1 95.56 129 VAL B CA 1
ATOM 3182 C C . VAL B 1 129 ? -14.68 5.508 -0.545 1 95.56 129 VAL B C 1
ATOM 3184 O O . VAL B 1 129 ? -14.594 5.664 0.674 1 95.56 129 VAL B O 1
ATOM 3187 N N . LYS B 1 130 ? -15.82 5.32 -1.111 1 94.5 130 LYS B N 1
ATOM 3188 C CA . LYS B 1 130 ? -17.078 5.316 -0.367 1 94.5 130 LYS B CA 1
ATOM 3189 C C . LYS B 1 130 ? -17.391 3.926 0.172 1 94.5 130 LYS B C 1
ATOM 3191 O O . LYS B 1 130 ? -18.234 3.773 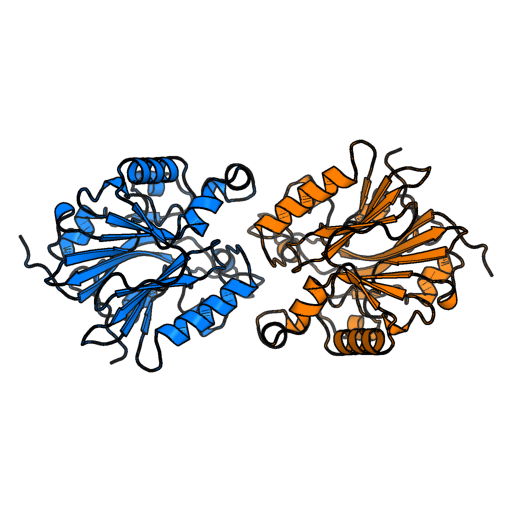1.06 1 94.5 130 LYS B O 1
ATOM 3196 N N . THR B 1 131 ? -16.672 2.893 -0.376 1 94.94 131 THR B N 1
ATOM 3197 C CA . THR B 1 131 ? -17.188 1.562 -0.097 1 94.94 131 THR B CA 1
ATOM 3198 C C . THR B 1 131 ? -16.078 0.619 0.34 1 94.94 131 THR B C 1
ATOM 3200 O O . THR B 1 131 ? -16.328 -0.403 0.98 1 94.94 131 THR B O 1
ATOM 3203 N N . ARG B 1 132 ? -14.844 0.913 -0.018 1 96.56 132 ARG B N 1
ATOM 3204 C CA . ARG B 1 132 ? -13.812 -0.108 0.138 1 96.56 132 ARG B CA 1
ATOM 3205 C C . ARG B 1 132 ? -13 0.127 1.404 1 96.56 132 ARG B C 1
ATOM 3207 O O . ARG B 1 132 ? -12.523 1.238 1.646 1 96.56 132 ARG B O 1
ATOM 3214 N N . GLY B 1 133 ? -12.867 -0.92 2.166 1 94.56 133 GLY B N 1
ATOM 3215 C CA . GLY B 1 133 ? -11.977 -0.908 3.314 1 94.56 133 GLY B CA 1
ATOM 3216 C C . GLY B 1 133 ? -12.289 0.203 4.301 1 94.56 133 GLY B C 1
ATOM 3217 O O . GLY B 1 133 ? -13.445 0.426 4.648 1 94.56 133 GLY B O 1
ATOM 3218 N N . ASP B 1 134 ? -11.211 0.864 4.699 1 93.75 134 ASP B N 1
ATOM 3219 C CA . ASP B 1 134 ? -11.336 1.884 5.734 1 93.75 134 ASP B CA 1
ATOM 3220 C C . ASP B 1 134 ? -11.531 3.268 5.121 1 93.75 134 ASP B C 1
ATOM 3222 O O . ASP B 1 134 ? -11.602 4.266 5.844 1 93.75 134 ASP B O 1
ATOM 3226 N N . TYR B 1 135 ? -11.648 3.348 3.805 1 95.44 135 TYR B N 1
ATOM 3227 C CA . TYR B 1 135 ? -11.672 4.641 3.131 1 95.44 135 TYR B CA 1
ATOM 3228 C C . TYR B 1 135 ? -12.844 5.492 3.623 1 95.44 135 TYR B C 1
ATOM 3230 O O . TYR B 1 135 ? -12.688 6.688 3.865 1 95.44 135 TYR B O 1
ATOM 3238 N N . PRO B 1 136 ? -14.023 4.906 3.854 1 94.19 136 PRO B N 1
ATOM 3239 C CA . PRO B 1 136 ? -15.141 5.723 4.336 1 94.19 136 PRO B CA 1
ATOM 3240 C C . PRO B 1 136 ? -14.859 6.359 5.695 1 94.19 136 PRO B C 1
ATOM 3242 O O . PRO B 1 136 ? -15.391 7.434 6 1 94.19 136 PRO B O 1
ATOM 3245 N N . SER B 1 137 ? -14.023 5.723 6.449 1 92.94 137 SER B N 1
ATOM 3246 C CA . SER B 1 137 ? -13.711 6.246 7.777 1 92.94 137 SER B CA 1
ATOM 3247 C C . SER B 1 137 ? -12.539 7.215 7.73 1 92.94 137 SER B C 1
ATOM 3249 O O . SER B 1 137 ? -12.336 8 8.656 1 92.94 137 SER B O 1
ATOM 3251 N N . LEU B 1 138 ? -11.773 7.184 6.695 1 95.44 138 LEU B N 1
ATOM 3252 C CA . LEU B 1 138 ? -10.555 7.984 6.586 1 95.44 138 LEU B CA 1
ATOM 3253 C C . LEU B 1 138 ? -10.875 9.383 6.074 1 95.44 138 LEU B C 1
ATOM 3255 O O . LEU B 1 138 ? -10.047 10.297 6.195 1 95.44 138 LEU B O 1
ATOM 3259 N N . HIS B 1 139 ? -11.914 9.508 5.438 1 89.56 139 HIS B N 1
ATOM 3260 C CA . HIS B 1 139 ? -12.32 10.805 4.898 1 89.56 139 HIS B CA 1
ATOM 3261 C C . HIS B 1 139 ? -13.812 11.039 5.109 1 89.56 139 HIS B C 1
ATOM 3263 O O . HIS B 1 139 ? -14.648 10.32 4.559 1 89.56 139 HIS B O 1
ATOM 3269 N N . GLY B 1 140 ? -14.156 12.094 5.863 1 86.38 140 GLY B N 1
ATOM 3270 C CA . GLY B 1 140 ? -15.555 12.336 6.184 1 86.38 140 GLY B CA 1
ATOM 3271 C C . GLY B 1 140 ? -16.312 12.992 5.051 1 86.38 140 GLY B C 1
ATOM 3272 O O . GLY B 1 140 ? -15.812 13.914 4.406 1 86.38 140 GLY B O 1
ATOM 3273 N N . ALA B 1 141 ? -17.547 12.547 4.816 1 87.88 141 ALA B N 1
ATOM 3274 C CA . ALA B 1 141 ? -18.391 13.078 3.76 1 87.88 141 ALA B CA 1
ATOM 3275 C C . ALA B 1 141 ? -18.594 14.586 3.926 1 87.88 141 ALA B C 1
ATOM 3277 O O . ALA B 1 141 ? -18.578 15.328 2.945 1 87.88 141 ALA B O 1
ATOM 3278 N N . SER B 1 142 ? -18.734 15.039 5.098 1 91.69 142 SER B N 1
ATOM 3279 C CA . SER B 1 142 ? -18.953 16.453 5.363 1 91.69 142 SER B CA 1
ATOM 3280 C C . SER B 1 142 ? -17.734 17.281 4.98 1 91.69 142 SER B C 1
ATOM 3282 O O . SER B 1 142 ? -17.875 18.438 4.543 1 91.69 142 SER B O 1
ATOM 3284 N N . ASP B 1 143 ? -16.578 16.719 5.18 1 93.31 143 ASP B N 1
ATOM 3285 C CA . ASP B 1 143 ? -15.344 17.422 4.844 1 93.31 143 ASP B CA 1
ATOM 3286 C C . ASP B 1 143 ? -15.18 17.547 3.33 1 93.31 143 ASP B C 1
ATOM 3288 O O . ASP B 1 143 ? -14.719 18.578 2.834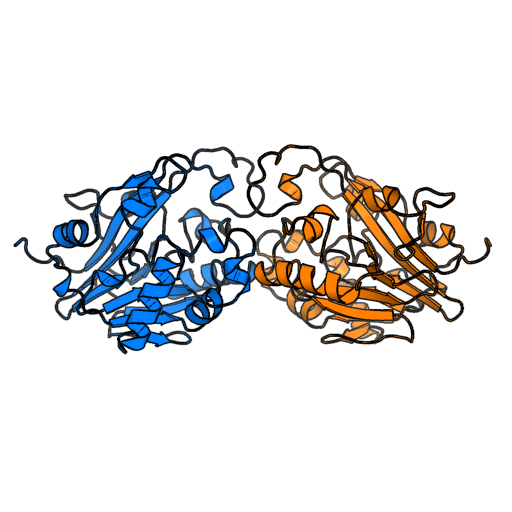 1 93.31 143 ASP B O 1
ATOM 3292 N N . VAL B 1 144 ? -15.57 16.531 2.625 1 92.75 144 VAL B N 1
ATOM 3293 C CA . VAL B 1 144 ? -15.547 16.562 1.166 1 92.75 144 VAL B CA 1
ATOM 3294 C C . VAL B 1 144 ? -16.5 17.641 0.663 1 92.75 144 VAL B C 1
ATOM 3296 O O . VAL B 1 144 ? -16.156 18.406 -0.242 1 92.75 144 VAL B O 1
ATOM 3299 N N . ASP B 1 145 ? -17.672 17.734 1.288 1 95.12 145 ASP B N 1
ATOM 3300 C CA . ASP B 1 145 ? -18.641 18.766 0.933 1 95.12 145 ASP B CA 1
ATOM 3301 C C . ASP B 1 145 ? -18.062 20.156 1.142 1 95.12 145 ASP B C 1
ATOM 3303 O O . ASP B 1 145 ? -18.266 21.062 0.316 1 95.12 145 ASP B O 1
ATOM 3307 N N . ALA B 1 146 ? -17.422 20.344 2.24 1 96.88 146 ALA B N 1
ATOM 3308 C CA . ALA B 1 146 ? -16.812 21.641 2.545 1 96.88 146 ALA B CA 1
ATOM 3309 C C . ALA B 1 146 ? -15.773 22.016 1.492 1 96.88 146 ALA B C 1
ATOM 3311 O O . ALA B 1 146 ? -15.719 23.156 1.046 1 96.88 146 ALA B O 1
ATOM 3312 N N . LEU B 1 147 ? -14.953 21.031 1.109 1 97.81 147 LEU B N 1
ATOM 3313 C CA . LEU B 1 147 ? -13.953 21.281 0.07 1 97.81 147 LEU B CA 1
ATOM 3314 C C . LEU B 1 147 ? -14.625 21.672 -1.245 1 97.81 147 LEU B C 1
ATOM 3316 O O . LEU B 1 147 ? -14.211 22.625 -1.9 1 97.81 147 LEU B O 1
ATOM 3320 N N . ASP B 1 148 ? -15.656 20.953 -1.598 1 97.94 148 ASP B N 1
ATOM 3321 C CA . ASP B 1 148 ? -16.375 21.234 -2.834 1 97.94 148 ASP B CA 1
ATOM 3322 C C . ASP B 1 148 ? -17 22.625 -2.812 1 97.94 148 ASP B C 1
ATOM 3324 O O . ASP B 1 148 ? -17.016 23.328 -3.83 1 97.94 148 ASP B O 1
ATOM 3328 N N . GLU B 1 149 ? -17.531 22.969 -1.709 1 97.81 149 GLU B N 1
ATOM 3329 C CA . GLU B 1 149 ? -18.078 24.312 -1.549 1 97.81 149 GLU B CA 1
ATOM 3330 C C . GLU B 1 149 ? -17 25.375 -1.788 1 97.81 149 GLU B C 1
ATOM 3332 O O . GLU B 1 149 ? -17.234 26.359 -2.494 1 97.81 149 GLU B O 1
ATOM 3337 N N . LEU B 1 150 ? -15.867 25.156 -1.193 1 98.19 150 LEU B N 1
ATOM 3338 C CA . LEU B 1 150 ? -14.773 26.109 -1.363 1 98.19 150 LEU B CA 1
ATOM 3339 C C . LEU B 1 150 ? -14.32 26.172 -2.818 1 98.19 150 LEU B C 1
ATOM 3341 O O . LEU B 1 150 ? -13.953 27.234 -3.318 1 98.19 150 LEU B O 1
ATOM 3345 N N . ILE B 1 151 ? -14.289 25.031 -3.48 1 98.12 151 ILE B N 1
ATOM 3346 C CA . ILE B 1 151 ? -13.938 24.984 -4.895 1 98.12 151 ILE B CA 1
ATOM 3347 C C . ILE B 1 151 ? -14.938 25.812 -5.703 1 98.12 151 ILE B C 1
ATOM 3349 O O . ILE B 1 151 ? -14.547 26.609 -6.551 1 98.12 151 ILE B O 1
ATOM 3353 N N . THR B 1 152 ? -16.188 25.672 -5.414 1 97.62 152 THR B N 1
ATOM 3354 C CA . THR B 1 152 ? -17.25 26.391 -6.105 1 97.62 152 THR B CA 1
ATOM 3355 C C . THR B 1 152 ? -17.109 27.891 -5.887 1 97.62 152 THR B C 1
ATOM 3357 O O . THR B 1 152 ? -17.375 28.688 -6.789 1 97.62 152 THR B O 1
ATOM 3360 N N . GLN B 1 153 ? -16.641 28.266 -4.758 1 97.56 153 GLN B N 1
ATOM 3361 C CA . GLN B 1 153 ? -16.469 29.656 -4.398 1 97.56 153 GLN B CA 1
ATOM 3362 C C . GLN B 1 153 ? -15.164 30.219 -4.977 1 97.56 153 GLN B C 1
ATOM 3364 O O . GLN B 1 153 ? -14.805 31.375 -4.719 1 97.56 153 GLN B O 1
ATOM 3369 N N . GLN B 1 154 ? -14.406 29.375 -5.684 1 97.56 154 GLN B N 1
ATOM 3370 C CA . GLN B 1 154 ? -13.141 29.75 -6.312 1 97.56 154 GLN B CA 1
ATOM 3371 C C . GLN B 1 154 ? -12.117 30.188 -5.273 1 97.56 154 GLN B C 1
ATOM 3373 O O . GLN B 1 154 ? -11.352 31.125 -5.496 1 97.56 154 GLN B O 1
ATOM 3378 N N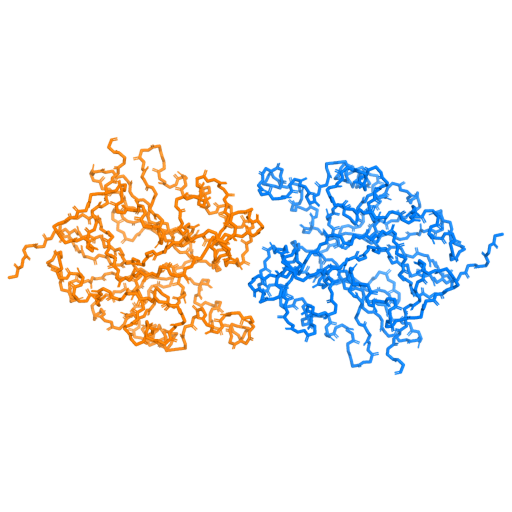 . ARG B 1 155 ? -12.086 29.5 -4.148 1 98.19 155 ARG B N 1
ATOM 3379 C CA . ARG B 1 155 ? -11.156 29.812 -3.061 1 98.19 155 ARG B CA 1
ATOM 3380 C C . ARG B 1 155 ? -10.094 28.719 -2.926 1 98.19 155 ARG B C 1
ATOM 3382 O O . ARG B 1 155 ? -9.406 28.641 -1.905 1 98.19 155 ARG B O 1
ATOM 3389 N N . VAL B 1 156 ? -10.039 27.875 -3.934 1 98.69 156 VAL B N 1
ATOM 3390 C CA . VAL B 1 156 ? -9.109 26.75 -3.844 1 98.69 156 VAL B CA 1
ATOM 3391 C C . VAL B 1 156 ? -8.133 26.781 -5.016 1 98.69 156 VAL B C 1
ATOM 3393 O O . VAL B 1 156 ? -8.547 26.891 -6.176 1 98.69 156 VAL B O 1
ATOM 3396 N N . ASN B 1 157 ? -6.871 26.781 -4.719 1 98.62 157 ASN B N 1
ATOM 3397 C CA . ASN B 1 157 ? -5.82 26.531 -5.695 1 98.62 157 ASN B CA 1
ATOM 3398 C C . ASN B 1 157 ? -5.48 25.047 -5.781 1 98.62 157 ASN B C 1
ATOM 3400 O O . ASN B 1 157 ? -4.809 24.5 -4.898 1 98.62 157 ASN B O 1
ATOM 3404 N N . ILE B 1 158 ? -5.945 24.391 -6.805 1 98.69 158 ILE B N 1
ATOM 3405 C CA . ILE B 1 158 ? -5.617 22.984 -7.051 1 98.69 158 ILE B CA 1
ATOM 3406 C C . ILE B 1 158 ? -4.305 22.906 -7.832 1 98.69 158 ILE B C 1
ATOM 3408 O O . ILE B 1 158 ? -4.195 23.438 -8.938 1 98.69 158 ILE B O 1
ATOM 3412 N N . ILE B 1 159 ? -3.338 22.281 -7.254 1 98.75 159 ILE B N 1
ATOM 3413 C CA . ILE B 1 159 ? -2.012 22.234 -7.859 1 98.75 159 ILE B CA 1
ATOM 3414 C C . ILE B 1 159 ? -1.659 20.797 -8.242 1 98.75 159 ILE B C 1
ATOM 3416 O O . ILE B 1 159 ? -2.305 19.859 -7.789 1 98.75 159 ILE B O 1
ATOM 3420 N N . ASP B 1 160 ? -0.71 20.688 -9.148 1 98.5 160 ASP B N 1
ATOM 3421 C CA . ASP B 1 160 ? -0.192 19.391 -9.586 1 98.5 160 ASP B CA 1
ATOM 3422 C C . ASP B 1 160 ? 1.334 19.375 -9.547 1 98.5 160 ASP B C 1
ATOM 3424 O O . ASP B 1 160 ? 1.989 19.656 -10.555 1 98.5 160 ASP B O 1
ATOM 3428 N N . GLY B 1 161 ? 1.783 19.031 -8.414 1 98.56 161 GLY B N 1
ATOM 3429 C CA . GLY B 1 161 ? 3.229 19 -8.258 1 98.56 161 GLY B CA 1
ATOM 3430 C C . GLY B 1 161 ? 3.756 20.062 -7.312 1 98.56 161 GLY B C 1
ATOM 3431 O O . GLY B 1 161 ? 3.033 20.531 -6.43 1 98.56 161 GLY B O 1
ATOM 3432 N N . ASP B 1 162 ? 5.035 20.359 -7.41 1 98.81 162 ASP B N 1
ATOM 3433 C CA . ASP B 1 162 ? 5.719 21.297 -6.527 1 98.81 162 ASP B CA 1
ATOM 3434 C C . ASP B 1 162 ? 5.402 22.734 -6.906 1 98.81 162 ASP B C 1
ATOM 3436 O O . ASP B 1 162 ? 5.34 23.078 -8.086 1 98.81 162 ASP B O 1
ATOM 3440 N N . VAL B 1 163 ? 5.23 23.562 -5.914 1 98.62 163 VAL B N 1
ATOM 3441 C CA . VAL B 1 163 ? 4.988 24.969 -6.184 1 98.62 163 VAL B CA 1
ATOM 3442 C C . VAL B 1 163 ? 5.574 25.828 -5.059 1 98.62 163 VAL B C 1
ATOM 3444 O O . VAL B 1 163 ? 5.598 25.406 -3.9 1 98.62 163 VAL B O 1
ATOM 3447 N N . GLU B 1 164 ? 6.137 26.938 -5.395 1 98.5 164 GLU B N 1
ATOM 3448 C CA . GLU B 1 164 ? 6.445 27.969 -4.418 1 98.5 164 GLU B CA 1
ATOM 3449 C C . GLU B 1 164 ? 5.258 28.906 -4.207 1 98.5 164 GLU B C 1
ATOM 3451 O O . GLU B 1 164 ? 4.805 29.562 -5.145 1 98.5 164 GLU B O 1
ATOM 3456 N N . ILE B 1 165 ? 4.75 28.969 -2.939 1 97.06 165 ILE B N 1
ATOM 3457 C CA . ILE B 1 165 ? 3.545 29.781 -2.773 1 97.06 165 ILE B CA 1
ATOM 3458 C C . ILE B 1 165 ? 3.92 31.172 -2.268 1 97.06 165 ILE B C 1
ATOM 3460 O O . ILE B 1 165 ? 3.1 32.094 -2.303 1 97.06 165 ILE B O 1
ATOM 3464 N N . ASP B 1 166 ? 5.141 31.391 -1.778 1 95.88 166 ASP B N 1
ATOM 3465 C CA . ASP B 1 166 ? 5.75 32.688 -1.465 1 95.88 166 ASP B CA 1
ATOM 3466 C C . ASP B 1 166 ? 7.27 32.562 -1.37 1 95.88 166 ASP B C 1
ATOM 3468 O O . ASP B 1 166 ? 7.848 31.547 -1.791 1 95.88 166 ASP B O 1
ATOM 3472 N N . GLU B 1 167 ? 7.926 33.562 -0.831 1 94.31 167 GLU B N 1
ATOM 3473 C CA . GLU B 1 167 ? 9.383 33.625 -0.876 1 94.31 167 GLU B CA 1
ATOM 3474 C C . GLU B 1 167 ? 10.016 32.594 0.041 1 94.31 167 GLU B C 1
ATOM 3476 O O . GLU B 1 167 ? 11.164 32.188 -0.165 1 94.31 167 GLU B O 1
ATOM 3481 N N . VAL B 1 168 ? 9.25 32.094 1.009 1 95.44 168 VAL B N 1
ATOM 3482 C CA . VAL B 1 168 ? 9.906 31.281 2.012 1 95.44 168 VAL B CA 1
ATOM 3483 C C . VAL B 1 168 ? 9.227 29.922 2.086 1 95.44 168 VAL B C 1
ATOM 3485 O O . VAL B 1 168 ? 9.75 28.984 2.709 1 95.44 168 VAL B O 1
ATOM 3488 N N . THR B 1 169 ? 8.047 29.766 1.467 1 98.31 169 THR B N 1
ATOM 3489 C CA . THR B 1 169 ? 7.254 28.547 1.628 1 98.31 169 THR B CA 1
ATOM 3490 C C . THR B 1 169 ? 7.062 27.844 0.288 1 98.31 169 THR B C 1
ATOM 3492 O O . THR B 1 169 ? 6.637 28.469 -0.689 1 98.31 169 THR B O 1
ATOM 3495 N N . SER B 1 170 ? 7.422 26.578 0.212 1 98.81 170 SER B N 1
ATOM 3496 C CA . SER B 1 170 ? 7.176 25.75 -0.964 1 98.81 170 SER B CA 1
ATOM 3497 C C . SER B 1 170 ? 6.41 24.484 -0.599 1 98.81 170 SER B C 1
ATOM 3499 O O . SER B 1 170 ? 6.555 23.969 0.51 1 98.81 170 SER B O 1
ATOM 3501 N N . LEU B 1 171 ? 5.535 24.062 -1.508 1 98.94 171 LEU B N 1
ATOM 3502 C CA . LEU B 1 171 ? 4.734 22.844 -1.407 1 98.94 171 LEU B CA 1
ATOM 3503 C C . LEU B 1 171 ? 5.289 21.75 -2.311 1 98.94 171 LEU B C 1
ATOM 3505 O O . LEU B 1 171 ? 5.641 22.016 -3.465 1 98.94 171 LEU B O 1
ATOM 3509 N N . HIS B 1 172 ? 5.387 20.562 -1.804 1 98.94 172 HIS B N 1
ATOM 3510 C CA . HIS B 1 172 ? 5.969 19.453 -2.537 1 98.94 172 HIS B CA 1
ATOM 3511 C C . HIS B 1 172 ? 5.062 18.219 -2.482 1 98.94 172 HIS B C 1
ATOM 3513 O O . HIS B 1 172 ? 4.695 17.766 -1.398 1 98.94 172 HIS B O 1
ATOM 3519 N N . MET B 1 173 ? 4.766 17.688 -3.666 1 98.88 173 MET B N 1
ATOM 3520 C CA . MET B 1 173 ? 3.867 16.531 -3.723 1 98.88 173 MET B CA 1
ATOM 3521 C C . MET B 1 173 ? 4.629 15.242 -3.463 1 98.88 173 MET B C 1
ATOM 3523 O O . MET B 1 173 ? 5.672 15 -4.066 1 98.88 173 MET B O 1
ATOM 3527 N N . VAL B 1 174 ? 4.184 14.492 -2.525 1 98.62 174 VAL B N 1
ATOM 3528 C CA . VAL B 1 174 ? 4.641 13.125 -2.322 1 98.62 174 VAL B CA 1
ATOM 3529 C C . VAL B 1 174 ? 3.439 12.188 -2.236 1 98.62 174 VAL B C 1
ATOM 3531 O O . VAL B 1 174 ? 2.34 12.602 -1.871 1 98.62 174 VAL B O 1
ATOM 3534 N N . ALA B 1 175 ? 3.623 10.945 -2.594 1 98.12 175 ALA B N 1
ATOM 3535 C CA . ALA B 1 175 ? 2.58 9.93 -2.484 1 98.12 175 ALA B CA 1
ATOM 3536 C C . ALA B 1 175 ? 2.936 8.891 -1.423 1 98.12 175 ALA B C 1
ATOM 3538 O O . ALA B 1 175 ? 3.852 9.102 -0.624 1 98.12 175 ALA B O 1
ATOM 3539 N N . GLY B 1 176 ? 2.125 7.883 -1.342 1 98.44 176 GLY B N 1
ATOM 3540 C CA . GLY B 1 176 ? 2.424 6.75 -0.479 1 98.44 176 GLY B CA 1
ATOM 3541 C C . GLY B 1 176 ? 1.385 6.539 0.604 1 98.44 176 GLY B C 1
ATOM 3542 O O . GLY B 1 176 ? 0.641 5.555 0.573 1 98.44 176 GLY B O 1
ATOM 3543 N N . HIS B 1 177 ? 1.216 7.453 1.544 1 98.56 177 HIS B N 1
ATOM 3544 C CA . HIS B 1 177 ? 0.2 7.41 2.59 1 98.56 177 HIS B CA 1
ATOM 3545 C C . HIS B 1 177 ? -1.179 7.75 2.033 1 98.56 177 HIS B C 1
ATOM 3547 O O . HIS B 1 177 ? -2.176 7.129 2.412 1 98.56 177 HIS B O 1
ATOM 3553 N N . SER B 1 178 ? -1.155 8.648 1.239 1 98.12 178 SER B N 1
ATOM 3554 C CA . SER B 1 178 ? -2.279 9.047 0.398 1 98.12 178 SER B CA 1
ATOM 3555 C C . SER B 1 178 ? -1.841 9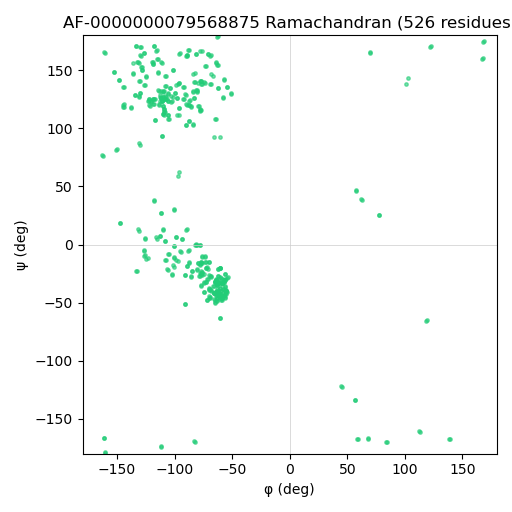.258 -1.048 1 98.12 178 SER B C 1
ATOM 3557 O O . SER B 1 178 ? -0.651 9.172 -1.359 1 98.12 178 SER B O 1
ATOM 3559 N N . PRO B 1 179 ? -2.742 9.438 -1.958 1 97.25 179 PRO B N 1
ATOM 3560 C CA . PRO B 1 179 ? -2.389 9.422 -3.379 1 97.25 179 PRO B CA 1
ATOM 3561 C C . PRO B 1 179 ? -1.421 10.547 -3.756 1 97.25 179 PRO B C 1
ATOM 3563 O O . PRO B 1 179 ? -0.6 10.375 -4.66 1 97.25 179 PRO B O 1
ATOM 3566 N N . GLY B 1 180 ? -1.522 11.633 -3.182 1 97.44 180 GLY B N 1
ATOM 3567 C CA . GLY B 1 180 ? -0.709 12.797 -3.484 1 97.44 180 GLY B CA 1
ATOM 3568 C C . GLY B 1 180 ? -0.736 13.844 -2.387 1 97.44 180 GLY B C 1
ATOM 3569 O O . GLY B 1 180 ? -1.215 14.961 -2.6 1 97.44 180 GLY B O 1
ATOM 3570 N N . MET B 1 181 ? -0.061 13.656 -1.35 1 98 181 MET B N 1
ATOM 3571 C CA . MET B 1 181 ? -0.098 14.617 -0.254 1 98 181 MET B CA 1
ATOM 3572 C C . MET B 1 181 ? 0.948 15.711 -0.454 1 98 181 MET B C 1
ATOM 3574 O O . MET B 1 181 ? 1.796 15.609 -1.343 1 98 181 MET B O 1
ATOM 3578 N N . THR B 1 182 ? 0.84 16.734 0.3 1 98.81 182 THR B N 1
ATOM 3579 C CA . THR B 1 182 ? 1.737 17.891 0.243 1 98.81 182 THR B CA 1
ATOM 3580 C C . THR B 1 182 ? 2.641 17.922 1.471 1 98.81 182 THR B C 1
ATOM 3582 O O . THR B 1 182 ? 2.162 17.844 2.604 1 98.81 182 THR B O 1
ATOM 3585 N N . VAL B 1 183 ? 3.914 17.969 1.217 1 98.88 183 VAL B N 1
ATOM 3586 C CA . VAL B 1 183 ? 4.93 18.312 2.205 1 98.88 183 VAL B CA 1
ATOM 3587 C C . VAL B 1 183 ? 5.281 19.797 2.09 1 98.88 183 VAL B C 1
ATOM 3589 O O . VAL B 1 183 ? 5.426 20.328 0.984 1 98.88 183 VAL B O 1
ATOM 3592 N N . VAL B 1 184 ? 5.453 20.484 3.223 1 98.94 184 VAL B N 1
ATOM 3593 C CA . VAL B 1 184 ? 5.691 21.922 3.199 1 98.94 184 VAL B CA 1
ATOM 3594 C C . VAL B 1 184 ? 7.117 22.219 3.662 1 98.94 184 VAL B C 1
ATOM 3596 O O . VAL B 1 184 ? 7.539 21.766 4.727 1 98.94 184 VAL B O 1
ATOM 3599 N N . ARG B 1 185 ? 7.863 22.922 2.895 1 98.88 185 ARG B N 1
ATOM 3600 C CA . ARG B 1 185 ? 9.188 23.422 3.283 1 98.88 185 ARG B CA 1
ATOM 3601 C C . ARG B 1 185 ? 9.156 24.906 3.568 1 98.88 185 ARG B C 1
ATOM 3603 O O . ARG B 1 185 ? 8.641 25.688 2.762 1 98.88 185 ARG B O 1
ATOM 3610 N N . VAL B 1 186 ? 9.672 25.297 4.688 1 98.5 186 VAL B N 1
ATOM 3611 C CA . VAL B 1 186 ? 9.734 26.688 5.105 1 98.5 186 VAL B CA 1
ATOM 3612 C C . VAL B 1 186 ? 11.188 27.094 5.344 1 98.5 186 VAL B C 1
ATOM 3614 O O . VAL B 1 186 ? 11.867 26.516 6.203 1 98.5 186 VAL B O 1
ATOM 3617 N N . ARG B 1 187 ? 11.617 28.047 4.613 1 96.19 187 ARG B N 1
ATOM 3618 C CA . ARG B 1 187 ? 12.938 28.625 4.832 1 96.19 187 ARG B CA 1
ATOM 3619 C C . ARG B 1 187 ? 12.852 29.875 5.691 1 96.19 187 ARG B C 1
ATOM 3621 O O . ARG B 1 187 ? 12.219 30.859 5.301 1 96.19 187 ARG B O 1
ATOM 3628 N N . GLN B 1 188 ? 13.359 29.797 6.902 1 92.69 188 GLN B N 1
ATOM 3629 C CA . GLN B 1 188 ? 13.375 30.953 7.801 1 92.69 188 GLN B CA 1
ATOM 3630 C C . GLN B 1 188 ? 14.781 31.219 8.328 1 92.69 188 GLN B C 1
ATOM 3632 O O . GLN B 1 188 ? 15.672 30.375 8.188 1 92.69 188 GLN B O 1
ATOM 3637 N N . PRO B 1 189 ? 14.992 32.406 8.898 1 89.56 189 PRO B N 1
ATOM 3638 C CA . PRO B 1 189 ? 16.328 32.75 9.422 1 89.56 189 PRO B CA 1
ATOM 3639 C C . PRO B 1 189 ? 16.812 31.734 10.461 1 89.56 189 PRO B C 1
ATOM 3641 O O . PRO B 1 189 ? 18.016 31.438 10.516 1 89.56 189 PRO B O 1
ATOM 3644 N N . ALA B 1 190 ? 15.93 31.172 11.188 1 91.06 190 ALA B N 1
ATOM 3645 C CA . ALA B 1 190 ? 16.281 30.219 12.242 1 91.06 190 ALA B CA 1
ATOM 3646 C C . ALA B 1 190 ? 16.531 28.828 11.68 1 91.06 190 ALA B C 1
ATOM 3648 O O . ALA B 1 190 ? 16.797 27.891 12.422 1 91.06 190 ALA B O 1
ATOM 3649 N N . GLY B 1 191 ? 16.391 28.719 10.32 1 94.19 191 GLY B N 1
ATOM 3650 C CA . GLY B 1 191 ? 16.688 27.453 9.672 1 94.19 191 GLY B CA 1
ATOM 3651 C C . GLY B 1 191 ? 15.5 26.891 8.898 1 94.19 191 GLY B C 1
ATOM 3652 O O . GLY B 1 191 ? 14.375 27.359 9.055 1 94.19 191 GLY B O 1
ATOM 3653 N N . THR B 1 192 ? 15.812 25.859 8.148 1 97.75 192 THR B N 1
ATOM 3654 C CA . THR B 1 192 ? 14.797 25.234 7.309 1 97.75 192 THR B CA 1
ATOM 3655 C C . THR B 1 192 ? 13.977 24.219 8.109 1 97.75 192 THR B C 1
ATOM 3657 O O . THR B 1 192 ? 14.531 23.422 8.875 1 97.75 192 THR B O 1
ATOM 3660 N N . VAL B 1 193 ? 12.68 24.344 7.98 1 98.69 193 VAL B N 1
ATOM 3661 C CA . VAL B 1 193 ? 11.742 23.391 8.578 1 98.69 193 VAL B CA 1
ATOM 3662 C C . VAL B 1 193 ? 10.938 22.688 7.488 1 98.69 193 VAL B C 1
ATOM 3664 O O . VAL B 1 193 ? 10.383 23.344 6.602 1 98.69 193 VAL B O 1
ATOM 3667 N N . VAL B 1 194 ? 10.984 21.391 7.512 1 98.88 194 VAL B N 1
ATOM 3668 C CA . VAL B 1 194 ? 10.141 20.594 6.625 1 98.88 194 VAL B CA 1
ATOM 3669 C C . VAL B 1 194 ? 9 19.969 7.418 1 98.88 194 VAL B C 1
ATOM 3671 O O . VAL B 1 194 ? 9.227 19.125 8.281 1 98.88 194 VAL B O 1
ATOM 3674 N N . LEU B 1 195 ? 7.805 20.453 7.125 1 98.94 195 LEU B N 1
ATOM 3675 C CA . LEU B 1 195 ? 6.605 19.859 7.707 1 98.94 195 LEU B CA 1
ATOM 3676 C C . LEU B 1 195 ? 6.145 18.656 6.898 1 98.94 195 LEU B C 1
ATOM 3678 O O . LEU B 1 195 ? 5.516 18.797 5.848 1 98.94 195 LEU B O 1
ATOM 3682 N N . ALA B 1 196 ? 6.418 17.516 7.441 1 98.88 196 ALA B N 1
ATOM 3683 C CA . ALA B 1 196 ? 6.184 16.266 6.734 1 98.88 196 ALA B CA 1
ATOM 3684 C C . ALA B 1 196 ? 4.703 15.906 6.734 1 98.88 196 ALA B C 1
ATOM 3686 O O . ALA B 1 196 ? 4.223 15.219 5.828 1 98.88 196 ALA B O 1
ATOM 3687 N N . SER B 1 197 ? 4.008 16.391 7.695 1 98.12 197 SER B N 1
ATOM 3688 C CA . SER B 1 197 ? 2.688 15.836 7.977 1 98.12 197 SER B CA 1
ATOM 3689 C C . SER B 1 197 ? 2.707 14.305 7.949 1 98.12 197 SER B C 1
ATOM 3691 O O . SER B 1 197 ? 3.502 13.68 8.648 1 98.12 197 SER B O 1
ATOM 3693 N N . ASP B 1 198 ? 1.893 13.719 7.098 1 98.69 198 ASP B N 1
ATOM 3694 C CA . ASP B 1 198 ? 1.767 12.266 7.215 1 98.69 198 ASP B CA 1
ATOM 3695 C C . ASP B 1 198 ? 2.648 11.555 6.195 1 98.69 198 ASP B C 1
ATOM 3697 O O . ASP B 1 198 ? 2.582 10.328 6.055 1 98.69 198 ASP B O 1
ATOM 3701 N N . ALA B 1 199 ? 3.512 12.359 5.445 1 98.81 199 ALA B N 1
ATOM 3702 C CA . ALA B 1 199 ? 4.598 11.656 4.758 1 98.81 199 ALA B CA 1
ATOM 3703 C C . ALA B 1 199 ? 5.441 10.852 5.742 1 98.81 199 ALA B C 1
ATOM 3705 O O . ALA B 1 199 ? 6.043 9.844 5.371 1 98.81 199 ALA B O 1
ATOM 3706 N N . SER B 1 200 ? 5.477 11.375 6.922 1 98.81 200 SER B N 1
ATOM 3707 C CA . SER B 1 200 ? 5.961 10.648 8.086 1 98.81 200 SER B CA 1
ATOM 3708 C C . SER B 1 200 ? 5.168 11.016 9.336 1 98.81 200 SER B C 1
ATOM 3710 O O . SER B 1 200 ? 5.188 12.172 9.773 1 98.81 200 SER B O 1
ATOM 3712 N N . HIS B 1 201 ? 4.562 10.023 9.914 1 98.75 201 HIS B N 1
ATOM 3713 C CA . HIS B 1 201 ? 3.746 10.25 11.102 1 98.75 201 HIS B CA 1
ATOM 3714 C C . HIS B 1 201 ? 4.617 10.438 12.336 1 98.75 201 HIS B C 1
ATOM 3716 O O . HIS B 1 201 ? 4.266 11.203 13.234 1 98.75 201 HIS B O 1
ATOM 3722 N N . PHE B 1 202 ? 5.699 9.727 12.367 1 98.62 202 PHE B N 1
ATOM 3723 C CA . PHE B 1 202 ? 6.629 9.711 13.484 1 98.62 202 PHE B CA 1
ATOM 3724 C C . PHE B 1 202 ? 8.062 9.898 13.008 1 98.62 202 PHE B C 1
ATOM 3726 O O . PHE B 1 202 ? 8.375 9.602 11.852 1 98.62 202 PHE B O 1
ATOM 3733 N N . TYR B 1 203 ? 8.883 10.391 13.953 1 98.69 203 TYR B N 1
ATOM 3734 C CA . TYR B 1 203 ? 10.312 10.414 13.656 1 98.69 203 TYR B CA 1
ATOM 3735 C C . TYR B 1 203 ? 10.82 9.023 13.297 1 98.69 203 TYR B C 1
ATOM 3737 O O . TYR B 1 203 ? 11.633 8.867 12.383 1 98.69 203 TYR B O 1
ATOM 3745 N N . GLU B 1 204 ? 10.297 8.023 13.938 1 97.25 204 GLU B N 1
ATOM 3746 C CA . GLU B 1 204 ? 10.75 6.652 13.742 1 97.25 204 GLU B CA 1
ATOM 3747 C C . GLU B 1 204 ? 10.5 6.18 12.312 1 97.25 204 GLU B C 1
ATOM 3749 O O . GLU B 1 204 ? 11.266 5.383 11.766 1 97.25 204 GLU B O 1
ATOM 3754 N N . ASN B 1 205 ? 9.469 6.668 11.656 1 98.12 205 ASN B N 1
ATOM 3755 C CA . ASN B 1 205 ? 9.172 6.238 10.297 1 98.12 205 ASN B CA 1
ATOM 3756 C C . ASN B 1 205 ? 10.328 6.555 9.344 1 98.12 205 ASN B C 1
ATOM 3758 O O . ASN B 1 205 ? 11.023 5.648 8.883 1 98.12 205 ASN B O 1
ATOM 3762 N N . PHE B 1 206 ? 10.633 7.801 9.164 1 98.19 206 PHE B N 1
ATOM 3763 C CA . PHE B 1 206 ? 11.633 8.156 8.172 1 98.19 206 PHE B CA 1
ATOM 3764 C C . PHE B 1 206 ? 13.039 7.895 8.703 1 98.19 206 PHE B C 1
ATOM 3766 O O . PHE B 1 206 ? 13.961 7.613 7.938 1 98.19 206 PHE B O 1
ATOM 3773 N N . GLU B 1 207 ? 13.242 7.949 10.055 1 97.94 207 GLU B N 1
ATOM 3774 C CA . GLU B 1 207 ? 14.57 7.719 10.609 1 97.94 207 GLU B CA 1
ATOM 3775 C C . GLU B 1 207 ? 14.961 6.246 10.523 1 97.94 207 GLU B C 1
ATOM 3777 O O . GLU B 1 207 ? 16.141 5.918 10.391 1 97.94 207 GLU B O 1
ATOM 3782 N N . GLN B 1 208 ? 13.992 5.387 10.625 1 96.25 208 GLN B N 1
ATOM 3783 C CA . GLN B 1 208 ? 14.281 3.957 10.609 1 96.25 208 GLN B CA 1
ATOM 3784 C C . GLN B 1 208 ? 13.727 3.305 9.344 1 96.25 208 GLN B C 1
ATOM 3786 O O . GLN B 1 208 ? 13.719 2.078 9.227 1 96.25 208 GLN B O 1
ATOM 3791 N N . ASP B 1 209 ? 13.25 4.094 8.461 1 97.19 209 ASP B N 1
ATOM 3792 C CA . ASP B 1 209 ? 12.734 3.625 7.18 1 97.19 209 ASP B CA 1
ATOM 3793 C C . ASP B 1 209 ? 11.609 2.615 7.371 1 97.19 209 ASP B C 1
ATOM 3795 O O . ASP B 1 209 ? 11.617 1.544 6.762 1 97.19 209 ASP B O 1
ATOM 3799 N N . LYS B 1 210 ? 10.656 2.912 8.258 1 96.38 210 LYS B N 1
ATOM 3800 C CA . LYS B 1 210 ? 9.508 2.072 8.57 1 96.38 210 LYS B CA 1
ATOM 3801 C C . LYS B 1 210 ? 8.195 2.77 8.195 1 96.38 210 LYS B C 1
ATOM 3803 O O . LYS B 1 210 ? 7.762 3.688 8.891 1 96.38 210 LYS B O 1
ATOM 3808 N N . PRO B 1 211 ? 7.594 2.32 7.168 1 97.75 211 PRO B N 1
ATOM 3809 C CA . PRO B 1 211 ? 6.367 2.977 6.707 1 97.75 211 PRO B CA 1
ATOM 3810 C C . PRO B 1 211 ? 5.238 2.904 7.73 1 97.75 211 PRO B C 1
ATOM 3812 O O . PRO B 1 211 ? 5.25 2.039 8.609 1 97.75 211 PRO B O 1
ATOM 3815 N N . PHE B 1 212 ? 4.352 3.838 7.66 1 97.62 212 PHE B N 1
ATOM 3816 C CA . PHE B 1 212 ? 3.146 3.889 8.484 1 97.62 212 PHE B CA 1
ATOM 3817 C C . PHE B 1 212 ? 2.156 2.812 8.055 1 97.62 212 PHE B C 1
ATOM 3819 O O . PHE B 1 212 ? 2.24 2.287 6.945 1 97.62 212 PHE B O 1
ATOM 3826 N N . ALA B 1 213 ? 1.196 2.525 8.875 1 95.38 213 ALA B N 1
ATOM 3827 C CA . ALA B 1 213 ? 0.3 1.382 8.727 1 95.38 213 ALA B CA 1
ATOM 3828 C C . ALA B 1 213 ? -0.716 1.623 7.613 1 95.38 213 ALA B C 1
ATOM 3830 O O . ALA B 1 213 ? -1.196 0.676 6.988 1 95.38 213 ALA B O 1
ATOM 3831 N N . ILE B 1 214 ? -1.151 2.838 7.367 1 97 214 ILE B N 1
ATOM 3832 C CA . ILE B 1 214 ? -2.096 3.146 6.297 1 97 214 ILE B CA 1
ATOM 3833 C C . ILE B 1 214 ? -1.338 3.402 4.996 1 97 214 ILE B C 1
ATOM 3835 O O . ILE B 1 214 ? -0.752 4.473 4.812 1 97 214 ILE B O 1
ATOM 3839 N N . VAL B 1 215 ? -1.404 2.482 4.098 1 97.81 215 VAL B N 1
ATOM 3840 C CA . VAL B 1 215 ? -0.628 2.516 2.861 1 97.81 215 VAL B CA 1
ATOM 3841 C C . VAL B 1 215 ? -1.558 2.756 1.674 1 97.81 215 VAL B C 1
ATOM 3843 O O . VAL B 1 215 ? -2.572 2.074 1.522 1 97.81 215 VAL B O 1
ATOM 3846 N N . HIS B 1 216 ? -1.233 3.75 0.896 1 98.38 216 HIS B N 1
ATOM 3847 C CA . HIS B 1 216 ? -1.802 3.869 -0.441 1 98.38 216 HIS B CA 1
ATOM 3848 C C . HIS B 1 216 ? -0.923 3.176 -1.478 1 98.38 216 HIS B C 1
ATOM 3850 O O . HIS B 1 216 ? -1.386 2.287 -2.195 1 98.38 216 HIS B O 1
ATOM 3856 N N . GLU B 1 217 ? 0.361 3.482 -1.486 1 98.62 217 GLU B N 1
ATOM 3857 C CA . GLU B 1 217 ? 1.388 2.889 -2.338 1 98.62 217 GLU B CA 1
ATOM 3858 C C . GLU B 1 217 ? 2.715 2.764 -1.596 1 98.62 217 GLU B C 1
ATOM 3860 O O . GLU B 1 217 ? 3.375 3.768 -1.316 1 98.62 217 GLU B O 1
ATOM 3865 N N . LEU B 1 218 ? 3.205 1.592 -1.427 1 98.56 218 LEU B N 1
ATOM 3866 C CA . LEU B 1 218 ? 4.289 1.343 -0.48 1 98.56 218 LEU B CA 1
ATOM 3867 C C . LEU B 1 218 ? 5.605 1.912 -0.997 1 98.56 218 LEU B C 1
ATOM 3869 O O . LEU B 1 218 ? 6.297 2.639 -0.28 1 98.56 218 LEU B O 1
ATOM 3873 N N . PRO B 1 219 ? 5.996 1.669 -2.277 1 98.5 219 PRO B N 1
ATOM 3874 C CA . PRO B 1 219 ? 7.262 2.25 -2.725 1 98.5 219 PRO B CA 1
ATOM 3875 C C . PRO B 1 219 ? 7.281 3.773 -2.617 1 98.5 219 PRO B C 1
ATOM 3877 O O . PRO B 1 219 ? 8.32 4.359 -2.311 1 98.5 219 PRO B O 1
ATOM 3880 N N . ALA B 1 220 ? 6.141 4.352 -2.812 1 98.62 220 ALA B N 1
ATOM 3881 C CA . ALA B 1 220 ? 6.047 5.809 -2.756 1 98.62 220 ALA B CA 1
ATOM 3882 C C . ALA B 1 220 ? 6.266 6.316 -1.333 1 98.62 220 ALA B C 1
ATOM 3884 O O . ALA B 1 220 ? 6.703 7.453 -1.134 1 98.62 220 ALA B O 1
ATOM 3885 N N . MET B 1 221 ? 5.953 5.527 -0.347 1 98.75 221 MET B N 1
ATOM 3886 C CA . MET B 1 221 ? 6.223 5.926 1.032 1 98.75 221 MET B CA 1
ATOM 3887 C C . MET B 1 221 ? 7.723 6.02 1.289 1 98.75 221 MET B C 1
ATOM 3889 O O . MET B 1 221 ? 8.188 6.961 1.934 1 98.75 221 MET B O 1
ATOM 3893 N N . TYR B 1 222 ? 8.477 5.051 0.767 1 98.69 222 TYR B N 1
ATOM 3894 C CA . TYR B 1 222 ? 9.93 5.102 0.9 1 98.69 222 TYR B CA 1
ATOM 3895 C C . TYR B 1 222 ? 10.5 6.309 0.171 1 98.69 222 TYR B C 1
ATOM 3897 O O . TYR B 1 222 ? 11.383 6.996 0.691 1 98.69 222 TYR B O 1
ATOM 3905 N N . LEU B 1 223 ? 10 6.52 -0.991 1 98.56 223 LEU B N 1
ATOM 3906 C CA . LEU B 1 223 ? 10.492 7.645 -1.779 1 98.56 223 LEU B CA 1
ATOM 3907 C C . LEU B 1 223 ? 10.148 8.969 -1.104 1 98.56 223 LEU B C 1
ATOM 3909 O O . LEU B 1 223 ? 10.898 9.938 -1.215 1 98.56 223 LEU B O 1
ATOM 3913 N N . ALA B 1 224 ? 9.016 9.008 -0.41 1 98.88 224 ALA B N 1
ATOM 3914 C CA . ALA B 1 224 ? 8.656 10.203 0.351 1 98.88 224 ALA B CA 1
ATOM 3915 C C . ALA B 1 224 ? 9.672 10.477 1.454 1 98.88 224 ALA B C 1
ATOM 3917 O O . ALA B 1 224 ? 10.023 11.633 1.712 1 98.88 224 ALA B O 1
ATOM 3918 N N . PHE B 1 225 ? 10.133 9.414 2.141 1 98.81 225 PHE B N 1
ATOM 3919 C CA . PHE B 1 225 ? 11.172 9.586 3.15 1 98.81 225 PHE B CA 1
ATOM 3920 C C . PHE B 1 225 ? 12.414 10.227 2.545 1 98.81 225 PHE B C 1
ATOM 3922 O O . PHE B 1 225 ? 13 11.141 3.131 1 98.81 225 PHE B O 1
ATOM 3929 N N . ASP B 1 226 ? 12.82 9.758 1.345 1 98.69 226 ASP B N 1
ATOM 3930 C CA . ASP B 1 226 ? 13.969 10.328 0.654 1 98.69 226 ASP B CA 1
ATOM 3931 C C . ASP B 1 226 ? 13.742 11.805 0.333 1 98.69 226 ASP B C 1
ATOM 3933 O O . ASP B 1 226 ? 14.641 12.625 0.505 1 98.69 226 ASP B O 1
ATOM 3937 N N . ARG B 1 227 ? 12.555 12.086 -0.105 1 98.81 227 ARG B N 1
ATOM 3938 C CA . ARG B 1 227 ? 12.211 13.453 -0.48 1 98.81 227 ARG B CA 1
ATOM 3939 C C . ARG B 1 227 ? 12.266 14.383 0.728 1 98.81 227 ARG B C 1
ATOM 3941 O O . ARG B 1 227 ? 12.711 15.523 0.617 1 98.81 227 ARG B O 1
ATOM 3948 N N . LEU B 1 228 ? 11.781 13.898 1.879 1 98.81 228 LEU B N 1
ATOM 3949 C CA . LEU B 1 228 ? 11.859 14.68 3.107 1 98.81 228 LEU B CA 1
ATOM 3950 C C . LEU B 1 228 ? 13.305 15.07 3.41 1 98.81 228 LEU B C 1
ATOM 3952 O O . LEU B 1 228 ? 13.586 16.234 3.715 1 98.81 228 LEU B O 1
ATOM 3956 N N . ARG B 1 229 ? 14.195 14.156 3.295 1 98.5 229 ARG B N 1
ATOM 3957 C CA . ARG B 1 229 ? 15.602 14.398 3.578 1 98.5 229 ARG B CA 1
ATOM 3958 C C . ARG B 1 229 ? 16.203 15.375 2.578 1 98.5 229 ARG B C 1
ATOM 3960 O O . ARG B 1 229 ? 16.969 16.266 2.955 1 98.5 229 ARG B O 1
ATOM 3967 N N . GLU B 1 230 ? 15.812 15.141 1.395 1 98.62 230 GLU B N 1
ATOM 3968 C CA . GLU B 1 230 ? 16.281 16.047 0.345 1 98.62 230 GLU B CA 1
ATOM 3969 C C . GLU B 1 230 ? 15.844 17.484 0.619 1 98.62 230 GLU B C 1
ATOM 3971 O O . GLU B 1 230 ? 16.656 18.406 0.499 1 98.62 230 GLU B O 1
ATOM 3976 N N . LEU B 1 231 ? 14.633 17.672 0.985 1 98.5 231 LEU B N 1
ATOM 3977 C CA . LEU B 1 231 ? 14.062 19 1.218 1 98.5 231 LEU B CA 1
ATOM 3978 C C . LEU B 1 231 ? 14.688 19.641 2.449 1 98.5 231 LEU B C 1
ATOM 3980 O O . LEU B 1 231 ? 14.875 20.859 2.486 1 98.5 231 LEU B O 1
ATOM 3984 N N . ALA B 1 232 ? 14.914 18.891 3.469 1 98.06 232 ALA B N 1
ATOM 3985 C CA . ALA B 1 232 ? 15.484 19.422 4.707 1 98.06 232 ALA B CA 1
ATOM 3986 C C . ALA B 1 232 ? 16.938 19.812 4.516 1 98.06 232 ALA B C 1
ATOM 3988 O O . ALA B 1 232 ? 17.375 20.859 5.02 1 98.06 232 ALA B O 1
ATOM 3989 N N . GLY B 1 233 ? 17.641 18.984 3.723 1 95.69 233 GLY B N 1
ATOM 3990 C CA . GLY B 1 233 ? 19.078 19.172 3.625 1 95.69 233 GLY B CA 1
ATOM 3991 C C . GLY B 1 233 ? 19.797 18.844 4.914 1 95.69 233 GLY B C 1
ATOM 3992 O O . GLY B 1 233 ? 19.234 18.234 5.82 1 95.69 233 GLY B O 1
ATOM 3993 N N . ASP B 1 234 ? 21.031 19.25 4.984 1 90.31 234 ASP B N 1
ATOM 3994 C CA . ASP B 1 234 ? 21.891 18.875 6.105 1 90.31 234 ASP B CA 1
ATOM 3995 C C . ASP B 1 234 ? 21.547 19.672 7.355 1 90.31 234 ASP B C 1
ATOM 3997 O O . ASP B 1 234 ? 21.75 19.203 8.477 1 90.31 234 ASP B O 1
ATOM 4001 N N . ASP B 1 235 ? 21 20.781 7.152 1 89.69 235 ASP B N 1
ATOM 4002 C CA . ASP B 1 235 ? 20.844 21.688 8.289 1 89.69 235 ASP B CA 1
ATOM 4003 C C . ASP B 1 235 ? 19.359 21.922 8.602 1 89.69 235 ASP B C 1
ATOM 4005 O O . ASP B 1 235 ? 19.031 22.75 9.453 1 89.69 235 ASP B O 1
ATOM 4009 N N . GLY B 1 236 ? 18.5 21.266 7.949 1 97 236 GLY B N 1
ATOM 4010 C CA . GLY B 1 236 ? 17.078 21.406 8.211 1 97 236 GLY B CA 1
ATOM 4011 C C . GLY B 1 236 ? 16.531 20.359 9.164 1 97 236 GLY B C 1
ATOM 4012 O O . GLY B 1 236 ? 17.219 19.406 9.5 1 97 236 GLY B O 1
ATOM 4013 N N . VAL B 1 237 ? 15.344 20.641 9.672 1 98.12 237 VAL B N 1
ATOM 4014 C CA . VAL B 1 237 ? 14.68 19.656 10.516 1 98.12 237 VAL B CA 1
ATOM 4015 C C . VAL B 1 237 ? 13.406 19.172 9.828 1 98.12 237 VAL B C 1
ATOM 4017 O O . VAL B 1 237 ? 12.789 19.906 9.047 1 98.12 237 VAL B O 1
ATOM 4020 N N . ILE B 1 238 ? 13.102 17.938 10.078 1 98.75 238 ILE B N 1
ATOM 4021 C CA . ILE B 1 238 ? 11.867 17.328 9.602 1 98.75 238 ILE B CA 1
ATOM 4022 C C . ILE B 1 238 ? 10.898 17.141 10.766 1 98.75 238 ILE B C 1
ATOM 4024 O O . ILE B 1 238 ? 11.266 16.562 11.805 1 98.75 238 ILE B O 1
ATOM 4028 N N . VAL B 1 239 ? 9.719 17.641 10.656 1 98.88 239 VAL B N 1
ATOM 4029 C CA . VAL B 1 239 ? 8.703 17.562 11.711 1 98.88 239 VAL B CA 1
ATOM 4030 C C . VAL B 1 239 ? 7.59 16.609 11.289 1 98.88 239 VAL B C 1
ATOM 4032 O O . VAL B 1 239 ? 6.836 16.906 10.359 1 98.88 239 VAL B O 1
ATOM 4035 N N . PRO B 1 240 ? 7.406 15.539 11.977 1 98.81 240 PRO B N 1
ATOM 4036 C CA . PRO B 1 240 ? 6.375 14.562 11.625 1 98.81 240 PRO B CA 1
ATOM 4037 C C . PRO B 1 240 ? 4.973 15.008 12.016 1 98.81 240 PRO B C 1
ATOM 4039 O O . PRO B 1 240 ? 4.82 15.938 12.82 1 98.81 240 PRO B O 1
ATOM 4042 N N . GLY B 1 241 ? 4.023 14.305 11.484 1 98.75 241 GLY B N 1
ATOM 4043 C CA . GLY B 1 241 ? 2.643 14.758 11.562 1 98.75 241 GLY B CA 1
ATOM 4044 C C . GLY B 1 241 ? 1.988 14.445 12.891 1 98.75 241 GLY B C 1
ATOM 4045 O O . GLY B 1 241 ? 1.031 15.109 13.289 1 98.75 241 GLY B O 1
ATOM 4046 N N . HIS B 1 242 ? 2.561 13.414 13.633 1 98.69 242 HIS B N 1
ATOM 4047 C CA . HIS B 1 242 ? 1.735 12.93 14.734 1 98.69 242 HIS B CA 1
ATOM 4048 C C . HIS B 1 242 ? 2.596 12.469 15.906 1 98.69 242 HIS B C 1
ATOM 4050 O O . HIS B 1 242 ? 2.125 11.727 16.781 1 98.69 242 HIS B O 1
ATOM 4056 N N . ASP B 1 243 ? 3.826 12.875 15.977 1 98.75 243 ASP B N 1
ATOM 4057 C CA . ASP B 1 243 ? 4.738 12.352 16.984 1 98.75 243 ASP B CA 1
ATOM 4058 C C . ASP B 1 243 ? 4.738 13.234 18.234 1 98.75 243 ASP B C 1
ATOM 4060 O O . ASP B 1 243 ? 5.086 14.414 18.172 1 98.75 243 ASP B O 1
ATOM 4064 N N . PRO B 1 244 ? 4.48 12.648 19.375 1 98.31 244 PRO B N 1
ATOM 4065 C CA . PRO B 1 244 ? 4.57 13.43 20.625 1 98.31 244 PRO B CA 1
ATOM 4066 C C . PRO B 1 244 ? 5.969 13.984 20.859 1 98.31 244 PRO B C 1
ATOM 4068 O O . PRO B 1 244 ? 6.121 15.008 21.531 1 98.31 244 PRO B O 1
ATOM 4071 N N . ARG B 1 245 ? 6.992 13.484 20.281 1 98.19 245 ARG B N 1
ATOM 4072 C CA . ARG B 1 245 ? 8.375 13.906 20.484 1 98.19 245 ARG B CA 1
ATOM 4073 C C . ARG B 1 245 ? 8.648 15.25 19.812 1 98.19 245 ARG B C 1
ATOM 4075 O O . ARG B 1 245 ? 9.695 15.852 20.031 1 98.19 245 ARG B O 1
ATOM 4082 N N . VAL B 1 246 ? 7.695 15.711 19 1 98.75 246 VAL B N 1
ATOM 4083 C CA . VAL B 1 246 ? 7.832 17.062 18.469 1 98.75 246 VAL B CA 1
ATOM 4084 C C . VAL B 1 246 ? 7.977 18.047 19.625 1 98.75 246 VAL B C 1
ATOM 4086 O O . VAL B 1 246 ? 8.805 18.969 19.562 1 98.75 246 VAL B O 1
ATOM 4089 N N . ALA B 1 247 ? 7.215 17.812 20.672 1 98.25 247 ALA B N 1
ATOM 4090 C CA . ALA B 1 247 ? 7.277 18.688 21.844 1 98.25 247 ALA B CA 1
ATOM 4091 C C . ALA B 1 247 ? 8.578 18.469 22.625 1 98.25 247 ALA B C 1
ATOM 4093 O O . ALA B 1 247 ? 8.961 19.297 23.438 1 98.25 247 ALA B O 1
ATOM 4094 N N . GLU B 1 248 ? 9.211 17.328 22.422 1 97.81 248 GLU B N 1
ATOM 4095 C CA . GLU B 1 248 ? 10.477 17.031 23.094 1 97.81 248 GLU B CA 1
ATOM 4096 C C . GLU B 1 248 ? 11.664 17.594 22.312 1 97.81 248 GLU B C 1
ATOM 4098 O O . GLU B 1 248 ? 12.68 17.969 22.891 1 97.81 248 GLU B O 1
ATOM 4103 N N . ARG B 1 249 ? 11.469 17.719 21.016 1 97.56 249 ARG B N 1
ATOM 4104 C CA . ARG B 1 249 ? 12.602 18.062 20.172 1 97.56 249 ARG B CA 1
ATOM 4105 C C . ARG B 1 249 ? 12.594 19.547 19.812 1 97.56 249 ARG B C 1
ATOM 4107 O O . ARG B 1 249 ? 13.57 20.062 19.266 1 97.56 249 ARG B O 1
ATOM 4114 N N . HIS B 1 250 ? 11.523 20.203 20.094 1 98.12 250 HIS B N 1
ATOM 4115 C CA . HIS B 1 250 ? 11.391 21.609 19.75 1 98.12 250 HIS B CA 1
ATOM 4116 C C . HIS B 1 250 ? 10.938 22.438 20.953 1 98.12 250 HIS B C 1
ATOM 4118 O O . HIS B 1 250 ? 10.562 21.875 21.984 1 98.12 250 HIS B O 1
ATOM 4124 N N . LYS B 1 251 ? 10.969 23.734 20.828 1 97.44 251 LYS B N 1
ATOM 4125 C CA . LYS B 1 251 ? 10.711 24.625 21.953 1 97.44 251 LYS B CA 1
ATOM 4126 C C . LYS B 1 251 ? 9.219 24.734 22.234 1 97.44 251 LYS B C 1
ATOM 4128 O O . LYS B 1 251 ? 8.469 25.266 21.422 1 97.44 251 LYS B O 1
ATOM 4133 N N . VAL B 1 252 ? 8.836 24.266 23.359 1 98.31 252 VAL B N 1
ATOM 4134 C CA . VAL B 1 252 ? 7.465 24.438 23.828 1 98.31 252 VAL B CA 1
ATOM 4135 C C . VAL B 1 252 ? 7.285 25.828 24.422 1 98.31 252 VAL B C 1
ATOM 4137 O O . VAL B 1 252 ? 8.109 26.297 25.219 1 98.31 252 VAL B O 1
ATOM 4140 N N . LEU B 1 253 ? 6.262 26.484 24.016 1 97.69 253 LEU B N 1
ATOM 4141 C CA . LEU B 1 253 ? 6 27.828 24.5 1 97.69 253 LEU B CA 1
ATOM 4142 C C . LEU B 1 253 ? 5.297 27.797 25.859 1 97.69 253 LEU B C 1
ATOM 4144 O O . LEU B 1 253 ? 5.266 26.75 26.516 1 97.69 253 LEU B O 1
ATOM 4148 N N . ALA B 1 254 ? 4.82 28.969 26.312 1 96.38 254 ALA B N 1
ATOM 4149 C CA . ALA B 1 254 ? 4.195 29.078 27.625 1 96.38 254 ALA B CA 1
ATOM 4150 C C . ALA B 1 254 ? 3.016 28.109 27.734 1 96.38 254 ALA B C 1
ATOM 4152 O O . ALA B 1 254 ? 2.834 27.469 28.781 1 96.38 254 ALA B O 1
ATOM 4153 N N . ASP B 1 255 ? 2.223 28.031 26.734 1 97.69 255 ASP B N 1
ATOM 4154 C CA . ASP B 1 255 ? 1.176 27.031 26.625 1 97.69 255 ASP B CA 1
ATOM 4155 C C . ASP B 1 255 ? 1.691 25.781 25.922 1 97.69 255 ASP B C 1
ATOM 4157 O O . ASP B 1 255 ? 2.176 25.859 24.781 1 97.69 255 ASP B O 1
ATOM 4161 N N . GLU B 1 256 ? 1.505 24.656 26.469 1 97.75 256 GLU B N 1
ATOM 4162 C CA . GLU B 1 256 ? 2.121 23.422 26 1 97.75 256 GLU B CA 1
ATOM 4163 C C . GLU B 1 256 ? 1.529 22.984 24.656 1 97.75 256 GLU B C 1
ATOM 4165 O O . GLU B 1 256 ? 2.084 22.109 23.984 1 97.75 256 GLU B O 1
ATOM 4170 N N . ARG B 1 257 ? 0.452 23.562 24.344 1 98.31 257 ARG B N 1
ATOM 4171 C CA . ARG B 1 257 ? -0.184 23.234 23.078 1 98.31 257 ARG B CA 1
ATOM 4172 C C . ARG B 1 257 ? 0.535 23.906 21.906 1 98.31 257 ARG B C 1
ATOM 4174 O O . ARG B 1 257 ? 0.326 23.547 20.75 1 98.31 257 ARG B O 1
ATOM 4181 N N . ALA B 1 258 ? 1.342 24.859 22.172 1 98.81 258 ALA B N 1
ATOM 4182 C CA . ALA B 1 258 ? 2.057 25.594 21.141 1 98.81 258 ALA B CA 1
ATOM 4183 C C . ALA B 1 258 ? 3.551 25.297 21.188 1 98.81 258 ALA B C 1
ATOM 4185 O O . ALA B 1 258 ? 4.195 25.438 22.219 1 98.81 258 ALA B O 1
ATOM 4186 N N . ILE B 1 259 ? 4.109 24.828 20.062 1 98.81 259 ILE B N 1
ATOM 4187 C CA . ILE B 1 259 ? 5.512 24.453 19.938 1 98.81 259 ILE B CA 1
ATOM 4188 C C . ILE B 1 259 ? 6.164 25.266 18.812 1 98.81 259 ILE B C 1
ATOM 4190 O O . ILE B 1 259 ? 5.676 25.266 17.688 1 98.81 259 ILE B O 1
ATOM 4194 N N . ARG B 1 260 ? 7.223 25.984 19.078 1 98.5 260 ARG B N 1
ATOM 4195 C CA . ARG B 1 260 ? 7.969 26.703 18.047 1 98.5 260 ARG B CA 1
ATOM 4196 C C . ARG B 1 260 ? 8.922 25.781 17.312 1 98.5 260 ARG B C 1
ATOM 4198 O O . ARG B 1 260 ? 9.641 24.984 17.922 1 98.5 260 ARG B O 1
ATOM 4205 N N . LEU B 1 261 ? 8.891 25.891 16.016 1 98.31 261 LEU B N 1
ATOM 4206 C CA . LEU B 1 261 ? 9.711 25.031 15.164 1 98.31 261 LEU B CA 1
ATOM 4207 C C . LEU B 1 261 ? 10.836 25.828 14.516 1 98.31 261 LEU B C 1
ATOM 4209 O O . LEU B 1 261 ? 10.586 26.688 13.672 1 98.31 261 LEU B O 1
ATOM 4213 N N . ASP B 1 262 ? 12.016 25.5 14.906 1 95.31 262 ASP B N 1
ATOM 4214 C CA . ASP B 1 262 ? 13.211 26.109 14.344 1 95.31 262 ASP B CA 1
ATOM 4215 C C . ASP B 1 262 ? 14.109 25.078 13.68 1 95.31 262 ASP B C 1
ATOM 4217 O O . ASP B 1 262 ? 13.898 23.875 13.844 1 95.31 262 ASP B O 1
ATOM 4221 N N . GLY B 1 263 ? 14.93 25.562 12.766 1 89.44 263 GLY B N 1
ATOM 4222 C CA . GLY B 1 263 ? 15.883 24.656 12.141 1 89.44 263 GLY B CA 1
ATOM 4223 C C . GLY B 1 263 ? 16.891 24.078 13.125 1 89.44 263 GLY B C 1
ATOM 4224 O O . GLY B 1 263 ? 16.734 24.234 14.336 1 89.44 263 GLY B O 1
ATOM 4225 N N . ALA B 1 264 ? 17.781 23.172 12.461 1 75.12 264 ALA B N 1
ATOM 4226 C CA . ALA B 1 264 ? 18.797 22.547 13.289 1 75.12 264 ALA B CA 1
ATOM 4227 C C . ALA B 1 264 ? 19.766 23.578 13.859 1 75.12 264 ALA B C 1
ATOM 4229 O O . ALA B 1 264 ? 20.188 24.484 13.141 1 75.12 264 ALA B O 1
ATOM 4230 N N . GLN B 1 265 ? 19.688 23.859 15.172 1 62.31 265 GLN B N 1
ATOM 4231 C CA . GLN B 1 265 ? 20.641 24.766 15.789 1 62.31 265 GLN B CA 1
ATOM 4232 C C . GLN B 1 265 ? 22.062 24.188 15.734 1 62.31 265 GLN B C 1
ATOM 4234 O O . GLN B 1 265 ? 22.234 22.969 15.703 1 62.31 265 GLN B O 1
#

Organism: NCBI:txid1891644

Nearest PDB structures (foldseek):
  2br6-assembly1_A  TM=8.480E-01  e=7.808E-18  Bacillus thuringiensis
  9ayt-assembly1_P  TM=7.623E-01  e=3.842E-17  Saccharococcus caldoxylosilyticus
  5hif-assembly1_B  TM=8.174E-01  e=9.890E-16  synthetic construct
  1p9e-assembly1_A  TM=7.338E-01  e=1.825E-15  Pseudomonas sp. WBC-3
  3esh-assembly1_A  TM=7.881E-01  e=2.955E-13  Staphylococcus aureus subsp. aureus Mu50

InterPro domains:
  IPR001279 Metallo-beta-lactamase [PF00753] (42-242)
  IPR001279 Metallo-beta-lactamase [SM00849] (39-242)
  IPR036866 Ribonuclease Z/Hydroxyacylglutathione hydrolase-like [G3DSA:3.60.15.10] (20-255)
  IPR036866 Ribonuclease Z/Hydroxyacylglutathione hydrolase-like [SSF56281] (35-248)
  IPR051013 N-acyl homoserine lactonase-like [PTHR42978] (29-251)

Foldseek 3Di:
DPDAAAAKKKFWFKKFFPAFCLQWFADDDPRRRHTAMWTATKMWHDDPVAIEIEFQFADPVLQVPDDGDMDGRDGPQVRSVVRPDHLQRHAAYEYQAAFRGGQHCVVSRPRYAYEWEPQRLVVLPDPCLCDDDCSCVGHDPVSNVSVVVCVVVVRYDHDHAKDDPDDFKIWGWFCWLHRTGIWIWGQDPLAIEIELAVLPQEPCCLVVVTHTHRTPDHVRSSVSSVVQCVRQDPWADYDYRIHPCQLVVFDQDPDNSMTGDGIRD/DPDAAAAKKKFWFKKFFPAFCLQWFADDDPRRRHTAMWTATKMWHDDPVAIEIEFQFADPVLQVPDDGDMDGRDGPQVRSVVRPDHLQRHAAYEYQAAFRGRQHCLVSRPRYAYEWEPQRLVVLPDPCLCDDDCSCVGHDPVSNVSVVVCVVVVRYDHDHAKDDPDDFKIWGWFCWLHRTGTWIWGQDPLAIEIELAVLPQEPCCLVVVTHTHRTPDHVRSSVSSVVQCVRQDPWADYDYRIHPCQLVVFDQDPDNSMTGDGIRD

Sequence (530 aa):
MSERQHGVFALRYARRSDSTRADHFYGHDPRSDDPYPIDYFIWVISRPEGVTVIDAGYTREVSSQRVGDRQYYGDPDELLGLLGIGLDDVDTLVLTHLHYDHTGHLRAFPNARLWVQQREVEFWHLPLVKTRGDYPSLHGASDVDALDELITQQRVNIIDGDVEIDEVTSLHMVAGHSPGMTVVRVRQPAGTVVLASDASHFYENFEQDKPFAIVHELPAMYLAFDRLRELAGDDGVIVPGHDPRVAERHKVLADERAIRLDGAQMSERQHGVFALRYARRSDSTRADHFYGHDPRSDDPYPIDYFIWVISRPEGVTVIDAGYTREVSSQRVGDRQYYGDPDELLGLLGIGLDDVDTLVLTHLHYDHTGHLRAFPNARLWVQQREVEFWHLPLVKTRGDYPSLHGASDVDALDELITQQRVNIIDGDVEIDEVTSLHMVAGHSPGMTVVRVRQPAGTVVLASDASHFYENFEQDKPFAIVHELPAMYLAFDRLRELAGDDGVIVPGHDPRVAERHKVLADERAIRLDGAQ

Secondary structure (DSSP, 8-state):
-PPPP-EEEEEEEEEE-S-BGGGTSSS--TTTTSB--EEEEEEEEEETTEEEEE-----HHHHHHSSS-EEE---HHHHHHTTT--GGGEEEEE-S--SGGGSTTGGG-TTPEEEEEHHHHHHTTSGGGGTSTTHHHHS-HHHHHHHHHHHHTT-EEEE-S-EE-SSSEEEEEE-SSSSSEEEEEEEETTEEEEEEETT-SSHHHHHHT---SS-SBHHHHHHHHHHHHHHH-SS-EEEESS-TTHHHHSEE-SSTTEEE-----/-PPPP-EEEEEEEEEE-S-BGGGTBSS--TTTTSB--EEEEEEEEEETTEEEEE-----HHHHHHSSS-EEE---HHHHHHTTT--GGGEEEEE----SGGGSTTGGG-TTPEEEEEHHHHHHTTSGGGGTSTTHHHHS-HHHHHHHHHHHHTT-EEEE-S-EE-SSSEEEEEE-SSSSSEEEEEEEETTEEEEEEETT-SSHHHHHHT--BSS-SBHHHHHHHHHHHHHHH-SS-EEEESS-TTHHHHSEE-SSTTEEE-----